Protein AF-0000000082405294 (afdb_homodimer)

Foldseek 3Di:
DACLVAEEEQEPCLDFLNLLLQLVLQVNRYAYEYEEQDPVSSVVSQVVSVVVVGHYDYDHDAQQDLVSLLSRQVVRCVRPNAHAEYEQDDADADFAAPVPQDPCRLCVRLRRQARRLVSNVVSNLVRLLVVLPEHEYEHEAAVCLVFNDGRGPNNVVRRVNLLVVQLVCCVVCVVSLYAGEYEHEAEDDPVNCPPPLCVVQVVVCVVVVHRDPLCQPQVQYYGSNQRNVVSNCSSDPVVSPPHSWYWYHHRPDIDTDDDDDDDLDDDDPPDDDPVNCVVCCVPGPVVVDDHGDDDGDVVSVVD/DACLVAEEEQEPCLDFLNLLLQLVLQVNRYAYEYEEQDPVSSVVSQVVSVVVVGHYDYDHDAQQDLVSLLSRQVVRCVRPNAHAEYEQDDADADFAAPVPQDPCRLCVGLRRQQNRLVSNVVSNLVRLLVVLPEHEYEHEAAVCLVFNDGRGPNNVVRRVNLLVVQLVCCVVCVVSLYAGEYEHEAEDDPVNCPPPLCVVQVVVCVVVVHRDPLCQPQVQYYGSNQRNVVSSCRSDPVVSPPHSWYWYHHRPDIDTDDDDDDDLDDDDPPDDDPVNCVVCCVPGPVVPDDHGDDDGDPVSVVD

Secondary structure (DSSP, 8-state):
---TT-EEEETT-SSHHHHHHHHHHHHTT-EEEEEES-HHHHHHHHHHHHHTT-EEEEEE--SSSHHHHHHHHHHHHHHHS---EEEE-------B-GGG--HHHHHHHIIIIIIHHHHHHHHHHHHHHHHTS-EEEEEE--HHHHH--TTBHHHHHHHHHHHHHHHHHHHHHGGGTEEEEEEEE-B--HHHHT-TTTHHHHHHHHHHSS--HIIIIII--B-HHHHHHHHHHHHSGGGTT--S-EEEEETTEEEEEPPP-EEEEEE-TT---HHHHHHHIIIIIGGG----S----HHHH--/---TT-EEEETT-SSHHHHHHHHHHHHTT-EEEEEES-HHHHHHHHHHHHHTT-EEEEEE--SSSHHHHHHHHHHHHHHHS---EEEE-------B-GGG--HHHHHHHIIIIIIHHHHHHHHHHHHHHHHTS-EEEEEE--HHHHH--TTBHHHHHHHHHHHHHHHHHHHHHGGGTEEEEEEEE-B--HHHHT-TTTHHHHHHHHHHSS--HIIIIII--B-HHHHHHHHHHHHSGGGTT--S-EEEEETTEEEEEPPP-EEEEEE-TT---HHHHHHHHHHHTGGG----S----HHHH--

Structure (mmCIF, N/CA/C/O backbone):
data_AF-0000000082405294-model_v1
#
loop_
_entity.id
_entity.type
_entity.pdbx_description
1 polymer '4-hydroxyphenyl-beta-hydroxyacyl-CoA dehydrogenase'
#
loop_
_atom_site.group_PDB
_atom_site.id
_atom_site.type_symbol
_atom_site.label_atom_id
_atom_site.label_alt_id
_atom_site.label_comp_id
_atom_site.label_asym_id
_atom_site.label_entity_id
_atom_site.label_seq_id
_atom_site.pdbx_PDB_ins_code
_atom_site.Cartn_x
_atom_site.Cartn_y
_atom_site.Cartn_z
_atom_site.occupancy
_atom_site.B_iso_or_equiv
_atom_site.auth_seq_id
_atom_site.auth_comp_id
_atom_site.auth_asym_id
_atom_site.auth_atom_id
_atom_site.pdbx_PDB_model_num
ATOM 1 N N . MET A 1 1 ? 5.008 24.922 21 1 90.94 1 MET A N 1
ATOM 2 C CA . MET A 1 1 ? 5.688 24.688 19.734 1 90.94 1 MET A CA 1
ATOM 3 C C . MET A 1 1 ? 5.688 25.953 18.875 1 90.94 1 MET A C 1
ATOM 5 O O . MET A 1 1 ? 4.691 26.688 18.844 1 90.94 1 MET A O 1
ATOM 9 N N . ASP A 1 2 ? 6.82 26.312 18.391 1 95.44 2 ASP A N 1
ATOM 10 C CA . ASP A 1 2 ? 6.93 27.516 17.578 1 95.44 2 ASP A CA 1
ATOM 11 C C . ASP A 1 2 ? 7.27 27.156 16.125 1 95.44 2 ASP A C 1
ATOM 13 O O . ASP A 1 2 ? 8.344 26.625 15.844 1 95.44 2 ASP A O 1
ATOM 17 N N . LEU A 1 3 ? 6.328 27.516 15.172 1 98.38 3 LEU A N 1
ATOM 18 C CA . LEU A 1 3 ? 6.5 27.234 13.75 1 98.38 3 LEU A CA 1
ATOM 19 C C . LEU A 1 3 ? 6.543 28.531 12.938 1 98.38 3 LEU A C 1
ATOM 21 O O . LEU A 1 3 ? 6.199 28.531 11.758 1 98.38 3 LEU A O 1
ATOM 25 N N . SER A 1 4 ? 6.926 29.641 13.57 1 97.88 4 SER A N 1
ATOM 26 C CA . SER A 1 4 ? 6.891 30.938 12.914 1 97.88 4 SER A CA 1
ATOM 27 C C . SER A 1 4 ? 7.855 31 11.734 1 97.88 4 SER A C 1
ATOM 29 O O . SER A 1 4 ? 7.73 31.859 10.867 1 97.88 4 SER A O 1
ATOM 31 N N . ASN A 1 5 ? 8.805 30.062 11.695 1 95.88 5 ASN A N 1
ATOM 32 C CA . ASN A 1 5 ? 9.797 30.031 10.633 1 95.88 5 ASN A CA 1
ATOM 33 C C . ASN A 1 5 ? 9.398 29.062 9.523 1 95.88 5 ASN A C 1
ATOM 35 O O . ASN A 1 5 ? 10.203 28.781 8.625 1 95.88 5 ASN A O 1
ATOM 39 N N . LYS A 1 6 ? 8.227 28.547 9.594 1 98.69 6 LYS A N 1
ATOM 40 C CA . LYS A 1 6 ? 7.84 27.484 8.672 1 98.69 6 LYS A CA 1
ATOM 41 C C . LYS A 1 6 ? 6.762 27.969 7.699 1 98.69 6 LYS A C 1
ATOM 43 O O . LYS A 1 6 ? 5.883 28.75 8.07 1 98.69 6 LYS A O 1
ATOM 48 N N . VAL A 1 7 ? 6.855 27.516 6.477 1 98.94 7 VAL A N 1
ATOM 49 C CA . VAL A 1 7 ? 5.824 27.641 5.453 1 98.94 7 VAL A CA 1
ATOM 50 C C . VAL A 1 7 ? 5.34 26.25 5.035 1 98.94 7 VAL A C 1
ATOM 52 O O . VAL A 1 7 ? 6.145 25.391 4.672 1 98.94 7 VAL A O 1
ATOM 55 N N . ALA A 1 8 ? 4.008 26.062 5.094 1 99 8 ALA A N 1
ATOM 56 C CA . ALA A 1 8 ? 3.447 24.734 4.836 1 99 8 ALA A CA 1
ATOM 57 C C . ALA A 1 8 ? 2.416 24.781 3.713 1 99 8 ALA A C 1
ATOM 59 O O . ALA A 1 8 ? 1.671 25.766 3.588 1 99 8 ALA A O 1
ATOM 60 N N . VAL A 1 9 ? 2.406 23.797 2.885 1 99 9 VAL A N 1
ATOM 61 C CA . VAL A 1 9 ? 1.285 23.484 2.004 1 99 9 VAL A CA 1
ATOM 62 C C . VAL A 1 9 ? 0.449 22.359 2.604 1 99 9 VAL A C 1
ATOM 64 O O . VAL A 1 9 ? 0.992 21.344 3.053 1 99 9 VAL A O 1
ATOM 67 N N . VAL A 1 10 ? -0.828 22.516 2.689 1 99 10 VAL A N 1
ATOM 68 C CA . VAL A 1 10 ? -1.757 21.453 3.057 1 99 10 VAL A CA 1
ATOM 69 C C . VAL A 1 10 ? -2.779 21.25 1.94 1 99 10 VAL A C 1
ATOM 71 O O . VAL A 1 10 ? -3.645 22.094 1.724 1 99 10 VAL A O 1
ATOM 74 N N . THR A 1 11 ? -2.697 20.125 1.268 1 98.94 11 THR A N 1
ATOM 75 C CA . THR A 1 11 ? -3.65 19.891 0.19 1 98.94 11 THR A CA 1
ATOM 76 C C . THR A 1 11 ? -5.004 19.469 0.75 1 98.94 11 THR A C 1
ATOM 78 O O . THR A 1 11 ? -5.078 18.812 1.791 1 98.94 11 THR A O 1
ATOM 81 N N . GLY A 1 12 ? -6.047 19.797 -0.012 1 98.56 12 GLY A N 1
ATOM 82 C CA . GLY A 1 12 ? -7.387 19.484 0.46 1 98.56 12 GLY A CA 1
ATOM 83 C C . GLY A 1 12 ? -7.699 20.094 1.815 1 98.56 12 GLY A C 1
ATOM 84 O O . GLY A 1 12 ? -8.273 19.422 2.68 1 98.56 12 GLY A O 1
ATOM 85 N N . SER A 1 13 ? -7.359 21.344 2.035 1 98.75 13 SER A N 1
ATOM 86 C CA . SER A 1 13 ? -7.426 21.938 3.369 1 98.75 13 SER A CA 1
ATOM 87 C C . SER A 1 13 ? -8.516 23 3.449 1 98.75 13 SER A C 1
ATOM 89 O O . SER A 1 13 ? -8.484 23.859 4.332 1 98.75 13 SER A O 1
ATOM 91 N N . GLY A 1 14 ? -9.43 22.984 2.512 1 98.31 14 GLY A N 1
ATOM 92 C CA . GLY A 1 14 ? -10.555 23.906 2.564 1 98.31 14 GLY A CA 1
ATOM 93 C C . GLY A 1 14 ? -11.57 23.562 3.637 1 98.31 14 GLY A C 1
ATOM 94 O O . GLY A 1 14 ? -12.344 24.422 4.066 1 98.31 14 GLY A O 1
ATOM 95 N N . GLN A 1 15 ? -11.625 22.344 4.059 1 95.81 15 GLN A N 1
ATOM 96 C CA . GLN A 1 15 ? -12.57 21.859 5.066 1 95.81 15 GLN A CA 1
ATOM 97 C C . GLN A 1 15 ? -12.055 20.594 5.742 1 95.81 15 GLN A C 1
ATOM 99 O O . GLN A 1 15 ? -11 20.062 5.375 1 95.81 15 GLN A O 1
ATOM 104 N N . GLY A 1 16 ? -12.719 20.172 6.793 1 94.38 16 GLY A N 1
ATOM 105 C CA . GLY A 1 16 ? -12.484 18.875 7.414 1 94.38 16 GLY A CA 1
ATOM 106 C C . GLY A 1 16 ? -11.117 18.766 8.062 1 94.38 16 GLY A C 1
ATOM 107 O O . GLY A 1 16 ? -10.656 19.703 8.719 1 94.38 16 GLY A O 1
ATOM 108 N N . LEU A 1 17 ? -10.531 17.594 7.957 1 96.25 17 LEU A N 1
ATOM 109 C CA . LEU A 1 17 ? -9.227 17.297 8.555 1 96.25 17 LEU A CA 1
ATOM 110 C C . LEU A 1 17 ? -8.164 18.266 8.055 1 96.25 17 LEU A C 1
ATOM 112 O O . LEU A 1 17 ? -7.395 18.812 8.844 1 96.25 17 LEU A O 1
ATOM 116 N N . GLY A 1 18 ? -8.188 18.516 6.734 1 98.06 18 GLY A N 1
ATOM 117 C CA . GLY A 1 18 ? -7.203 19.406 6.16 1 98.06 18 GLY A CA 1
ATOM 118 C C . GLY A 1 18 ? -7.258 20.812 6.746 1 98.06 18 GLY A C 1
ATOM 119 O O . GLY A 1 18 ? -6.219 21.422 7.02 1 98.06 18 GLY A O 1
ATOM 120 N N . LEU A 1 19 ? -8.453 21.281 6.895 1 98.38 19 LEU A N 1
ATOM 121 C CA . LEU A 1 19 ? -8.602 22.609 7.484 1 98.38 19 LEU A CA 1
ATOM 122 C C . LEU A 1 19 ? -8.109 22.625 8.93 1 98.38 19 LEU A C 1
ATOM 124 O O . LEU A 1 19 ? -7.457 23.578 9.359 1 98.38 19 LEU A O 1
ATOM 128 N N . ALA A 1 20 ? -8.43 21.578 9.688 1 97.62 20 ALA A N 1
ATOM 129 C CA . ALA A 1 20 ? -7.965 21.484 11.07 1 97.62 20 ALA A CA 1
ATOM 130 C C . ALA A 1 20 ? -6.438 21.5 11.133 1 97.62 20 ALA A C 1
ATOM 132 O O . ALA A 1 20 ? -5.852 22.156 12 1 97.62 20 ALA A O 1
ATOM 133 N N . TYR A 1 21 ? -5.77 20.75 10.203 1 98.62 21 TYR A N 1
ATOM 134 C CA . TYR A 1 21 ? -4.312 20.75 10.133 1 98.62 21 TYR A CA 1
ATOM 135 C C . TYR A 1 21 ? -3.783 22.156 9.867 1 98.62 21 TYR A C 1
ATOM 137 O O . TYR A 1 21 ? -2.881 22.625 10.562 1 98.62 21 TYR A O 1
ATOM 145 N N . ALA A 1 22 ? -4.387 22.781 8.852 1 98.94 22 ALA A N 1
ATOM 146 C CA . ALA A 1 22 ? -3.943 24.109 8.445 1 98.94 22 ALA A CA 1
ATOM 147 C C . ALA A 1 22 ? -4.102 25.125 9.578 1 98.94 22 ALA A C 1
ATOM 149 O O . ALA A 1 22 ? -3.195 25.922 9.844 1 98.94 22 ALA A O 1
ATOM 150 N N . LYS A 1 23 ? -5.227 25.078 10.25 1 98.88 23 LYS A N 1
ATOM 151 C CA . LYS A 1 23 ? -5.492 26 11.352 1 98.88 23 LYS A CA 1
ATOM 152 C C . LYS A 1 23 ? -4.504 25.781 12.492 1 98.88 23 LYS A C 1
ATOM 154 O O . LYS A 1 23 ? -4.031 26.75 13.102 1 98.88 23 LYS A O 1
ATOM 159 N N . ASP A 1 24 ? -4.219 24.531 12.828 1 98.75 24 ASP A N 1
ATOM 160 C CA . ASP A 1 24 ? -3.297 24.25 13.922 1 98.75 24 ASP A CA 1
ATOM 161 C C . ASP A 1 24 ? -1.882 24.719 13.586 1 98.75 24 ASP A C 1
ATOM 163 O O . ASP A 1 24 ? -1.196 25.297 14.43 1 98.75 24 ASP A O 1
ATOM 167 N N . LEU A 1 25 ? -1.43 24.469 12.352 1 98.88 25 LEU A N 1
ATOM 168 C CA . LEU A 1 25 ? -0.141 24.969 11.883 1 98.88 25 LEU A CA 1
ATOM 169 C C . LEU A 1 25 ? -0.067 26.484 12.008 1 98.88 25 LEU A C 1
ATOM 171 O O . LEU A 1 25 ? 0.908 27.031 12.539 1 98.88 25 LEU A O 1
ATOM 175 N N . ALA A 1 26 ? -1.097 27.156 11.547 1 98.88 26 ALA A N 1
ATOM 176 C CA . ALA A 1 26 ? -1.14 28.609 11.578 1 98.88 26 ALA A CA 1
ATOM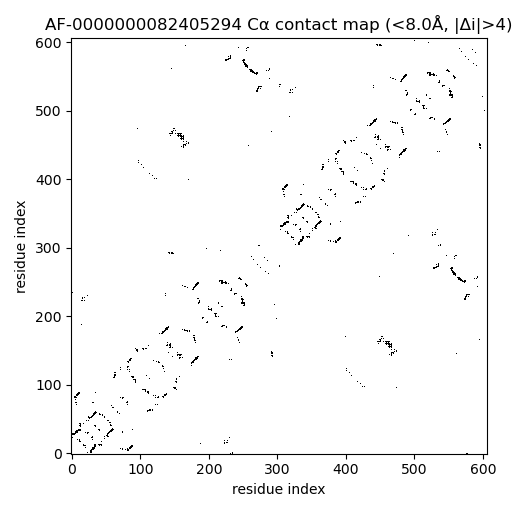 177 C C . ALA A 1 26 ? -1.15 29.125 13.016 1 98.88 26 ALA A C 1
ATOM 179 O O . ALA A 1 26 ? -0.517 30.141 13.32 1 98.88 26 ALA A O 1
ATOM 180 N N . ARG A 1 27 ? -1.872 28.453 13.867 1 98.31 27 ARG A N 1
ATOM 181 C CA . ARG A 1 27 ? -1.943 28.828 15.273 1 98.31 27 ARG A CA 1
ATOM 182 C C . ARG A 1 27 ? -0.564 28.797 15.922 1 98.31 27 ARG A C 1
ATOM 184 O O . ARG A 1 27 ? -0.286 29.562 16.844 1 98.31 27 ARG A O 1
ATOM 191 N N . HIS A 1 28 ? 0.28 27.953 15.43 1 98.44 28 HIS A N 1
ATOM 192 C CA . HIS A 1 28 ? 1.631 27.828 15.961 1 98.44 28 HIS A CA 1
ATOM 193 C C . HIS A 1 28 ? 2.609 28.719 15.211 1 98.44 28 HIS A C 1
ATOM 195 O O . HIS A 1 28 ? 3.822 28.625 15.414 1 98.44 28 HIS A O 1
ATOM 201 N N . GLY A 1 29 ? 2.1 29.5 14.234 1 98.69 29 GLY A N 1
ATOM 202 C CA . GLY A 1 29 ? 2.906 30.547 13.648 1 98.69 29 GLY A CA 1
ATOM 203 C C . GLY A 1 29 ? 3.27 30.281 12.203 1 98.69 29 GLY A C 1
ATOM 204 O O . GLY A 1 29 ? 3.816 31.156 11.523 1 98.69 29 GLY A O 1
ATOM 205 N N . ALA A 1 30 ? 3.006 29.141 11.656 1 98.94 30 ALA A N 1
ATOM 206 C CA . ALA A 1 30 ? 3.367 28.812 10.281 1 98.94 30 ALA A CA 1
ATOM 207 C C . ALA A 1 30 ? 2.518 29.609 9.289 1 98.94 30 ALA A C 1
ATOM 209 O O . ALA A 1 30 ? 1.356 29.922 9.57 1 98.94 30 ALA A O 1
ATOM 210 N N . ALA A 1 31 ? 3.104 29.938 8.164 1 98.94 31 ALA A N 1
ATOM 211 C CA . ALA A 1 31 ? 2.314 30.359 7.008 1 98.94 31 ALA A CA 1
ATOM 212 C C . ALA A 1 31 ? 1.812 29.156 6.219 1 98.94 31 ALA A C 1
ATOM 214 O O . ALA A 1 31 ? 2.531 28.172 6.059 1 98.94 31 ALA A O 1
ATOM 215 N N . VAL A 1 32 ? 0.564 29.281 5.742 1 98.94 32 VAL A N 1
ATOM 216 C CA . VAL A 1 32 ? -0.02 28.062 5.184 1 98.94 32 VAL A CA 1
ATOM 217 C C . VAL A 1 32 ? -0.614 28.359 3.809 1 98.94 32 VAL A C 1
ATOM 219 O O . VAL A 1 32 ? -1.272 29.391 3.619 1 98.94 32 VAL A O 1
ATOM 222 N N . VAL A 1 33 ? -0.339 27.516 2.822 1 99 33 VAL A N 1
ATOM 223 C CA . VAL A 1 33 ? -1.048 27.484 1.547 1 99 33 VAL A CA 1
ATOM 224 C C . VAL A 1 33 ? -2.225 26.516 1.63 1 99 33 VAL A C 1
ATOM 226 O O . VAL A 1 33 ? -2.035 25.312 1.826 1 99 33 VAL A O 1
ATOM 229 N N . ILE A 1 34 ? -3.432 27.078 1.463 1 98.94 34 ILE A N 1
ATOM 230 C CA . ILE A 1 34 ? -4.676 26.312 1.431 1 98.94 34 ILE A CA 1
ATOM 231 C C . ILE A 1 34 ? -4.949 25.844 0.006 1 98.94 34 ILE A C 1
ATOM 233 O O . ILE A 1 34 ? -4.875 26.625 -0.943 1 98.94 34 ILE A O 1
ATOM 237 N N . ASN A 1 35 ? -5.273 24.578 -0.115 1 98.94 35 ASN A N 1
ATOM 238 C CA . ASN A 1 35 ? -5.621 24.016 -1.413 1 98.94 35 ASN A CA 1
ATOM 239 C C . ASN A 1 35 ? -7.008 23.375 -1.394 1 98.94 35 ASN A C 1
ATOM 241 O O . ASN A 1 35 ? -7.367 22.688 -0.438 1 98.94 35 ASN A O 1
ATOM 245 N N . ASP A 1 36 ? -7.793 23.625 -2.344 1 98.62 36 ASP A N 1
ATOM 246 C CA . ASP A 1 36 ? -9.07 22.969 -2.621 1 98.62 36 ASP A CA 1
ATOM 247 C C . ASP A 1 36 ? -9.438 23.094 -4.098 1 98.62 36 ASP A C 1
ATOM 249 O O . ASP A 1 36 ? -8.836 23.875 -4.832 1 98.62 36 ASP A O 1
ATOM 253 N N . VAL A 1 37 ? -10.375 22.297 -4.52 1 98.44 37 VAL A N 1
ATOM 254 C CA . VAL A 1 37 ? -10.836 22.391 -5.898 1 98.44 37 VAL A CA 1
ATOM 255 C C . VAL A 1 37 ? -11.875 23.5 -6.02 1 98.44 37 VAL A C 1
ATOM 257 O O . VAL A 1 37 ? -12.109 24.031 -7.113 1 98.44 37 VAL A O 1
ATOM 260 N N . ASN A 1 38 ? -12.445 23.891 -4.898 1 98.5 38 ASN A N 1
ATOM 261 C CA . ASN A 1 38 ? -13.5 24.891 -4.875 1 98.5 38 ASN A CA 1
ATOM 262 C C . ASN A 1 38 ? -12.992 26.234 -4.352 1 98.5 38 ASN A C 1
ATOM 264 O O . ASN A 1 38 ? -12.531 26.312 -3.213 1 98.5 38 ASN A O 1
ATOM 268 N N . GLN A 1 39 ? -13.117 27.25 -5.102 1 98.69 39 GLN A N 1
ATOM 269 C CA . GLN A 1 39 ? -12.602 28.578 -4.77 1 98.69 39 GLN A CA 1
ATOM 270 C C . GLN A 1 39 ? -13.234 29.109 -3.486 1 98.69 39 GLN A C 1
ATOM 272 O O . GLN A 1 39 ? -12.531 29.594 -2.592 1 98.69 39 GLN A O 1
ATOM 277 N N . ALA A 1 40 ? -14.523 29.016 -3.408 1 98.75 40 ALA A N 1
ATOM 278 C CA . ALA A 1 40 ? -15.234 29.562 -2.254 1 98.75 40 ALA A CA 1
ATOM 279 C C . ALA A 1 40 ? -14.797 28.875 -0.965 1 98.75 40 ALA A C 1
ATOM 281 O O . ALA A 1 40 ? -14.641 29.516 0.073 1 98.75 40 ALA A O 1
ATOM 282 N N . THR A 1 41 ? -14.656 27.547 -1.044 1 98.69 41 THR A N 1
ATOM 283 C CA . THR A 1 41 ? -14.219 26.75 0.102 1 98.69 41 THR A CA 1
ATOM 284 C C . THR A 1 41 ? -12.812 27.156 0.533 1 98.69 41 THR A C 1
ATOM 286 O O . THR A 1 41 ? -12.547 27.328 1.725 1 98.69 41 THR A O 1
ATOM 289 N N . ALA A 1 42 ? -11.93 27.359 -0.413 1 98.88 42 ALA A N 1
ATOM 290 C CA . ALA A 1 42 ? -10.562 27.766 -0.116 1 98.88 42 ALA A CA 1
ATOM 291 C C . ALA A 1 42 ? -10.523 29.156 0.492 1 98.88 42 ALA A C 1
ATOM 293 O O . ALA A 1 42 ? -9.805 29.406 1.464 1 98.88 42 ALA A O 1
ATOM 294 N N . ASP A 1 43 ? -11.32 30.047 -0.055 1 98.81 43 ASP A N 1
ATOM 295 C CA . ASP A 1 43 ? -11.359 31.422 0.429 1 98.81 43 ASP A CA 1
ATOM 296 C C . ASP A 1 43 ? -11.883 31.484 1.865 1 98.81 43 ASP A C 1
ATOM 298 O O . ASP A 1 43 ? -11.383 32.281 2.678 1 98.81 43 ASP A O 1
ATOM 302 N N . ALA A 1 44 ? -12.898 30.719 2.104 1 98.88 44 ALA A N 1
ATOM 303 C CA . ALA A 1 44 ? -13.461 30.688 3.451 1 98.88 44 ALA A CA 1
ATOM 304 C C . ALA A 1 44 ? -12.43 30.203 4.465 1 98.88 44 ALA A C 1
ATOM 306 O O . ALA A 1 44 ? -12.352 30.719 5.582 1 98.88 44 ALA A O 1
ATOM 307 N N . ALA A 1 45 ? -11.672 29.203 4.086 1 98.88 45 ALA A N 1
ATOM 308 C CA . ALA A 1 45 ? -10.625 28.688 4.961 1 98.88 45 ALA A CA 1
ATOM 309 C C . ALA A 1 45 ? -9.555 29.75 5.223 1 98.88 45 ALA A C 1
ATOM 311 O O . ALA A 1 45 ? -9.141 29.938 6.367 1 98.88 45 ALA A O 1
ATOM 312 N N . VAL A 1 46 ? -9.078 30.422 4.191 1 98.94 46 VAL A N 1
ATOM 313 C CA . VAL A 1 46 ? -8.094 31.5 4.336 1 98.94 46 VAL A CA 1
ATOM 314 C C . VAL A 1 46 ? -8.633 32.594 5.262 1 98.94 46 VAL A C 1
ATOM 316 O O . VAL A 1 46 ? -7.926 33.062 6.152 1 98.94 46 VAL A O 1
ATOM 319 N N . ALA A 1 47 ? -9.875 32.938 5.051 1 98.88 47 ALA A N 1
ATOM 320 C CA . ALA A 1 47 ? -10.5 33.969 5.863 1 98.88 47 ALA A CA 1
ATOM 321 C C . ALA A 1 47 ? -10.531 33.594 7.336 1 98.88 47 ALA A C 1
ATOM 323 O O . ALA A 1 47 ? -10.289 34.406 8.219 1 98.88 47 ALA A O 1
ATOM 324 N N . GLU A 1 48 ? -10.867 32.344 7.559 1 98.75 48 GLU A N 1
ATOM 325 C CA . GLU A 1 48 ? -10.906 31.844 8.93 1 98.75 48 GLU A CA 1
ATOM 326 C C . GLU A 1 48 ? -9.531 31.938 9.594 1 98.75 48 GLU A C 1
ATOM 328 O O . GLU A 1 48 ? -9.414 32.375 10.742 1 98.75 48 GLU A O 1
ATOM 333 N N . ILE A 1 49 ? -8.508 31.547 8.906 1 98.88 49 ILE A N 1
ATOM 334 C CA . ILE A 1 49 ? -7.152 31.547 9.438 1 98.88 49 ILE A CA 1
ATOM 335 C C . ILE A 1 49 ? -6.684 33 9.641 1 98.88 49 ILE A C 1
ATOM 337 O O . ILE A 1 49 ? -6.105 33.312 10.68 1 98.88 49 ILE A O 1
ATOM 341 N N . THR A 1 50 ? -6.965 33.875 8.711 1 98.75 50 THR A N 1
ATOM 342 C CA . THR A 1 50 ? -6.512 35.281 8.797 1 98.75 50 THR A CA 1
ATOM 343 C C . THR A 1 50 ? -7.277 36.031 9.883 1 98.75 50 THR A C 1
ATOM 345 O O . THR A 1 50 ? -6.727 36.906 10.539 1 98.75 50 THR A O 1
ATOM 348 N N . ALA A 1 51 ? -8.508 35.688 10.062 1 98.62 51 ALA A N 1
ATOM 349 C CA . ALA A 1 51 ? -9.297 36.281 11.133 1 98.62 51 ALA A CA 1
ATOM 350 C C . ALA A 1 51 ? -8.703 35.938 12.5 1 98.62 51 ALA A C 1
ATOM 352 O O . ALA A 1 51 ? -8.828 36.75 13.445 1 98.62 51 ALA A O 1
ATOM 353 N N . ALA A 1 52 ? -8.078 34.812 12.57 1 98.38 52 ALA A N 1
ATOM 354 C CA . ALA A 1 52 ? -7.41 34.406 13.805 1 98.38 52 ALA A CA 1
ATOM 355 C C . ALA A 1 52 ? -5.965 34.875 13.836 1 98.38 52 ALA A C 1
ATOM 357 O O . ALA A 1 52 ? -5.156 34.406 14.625 1 98.38 52 ALA A O 1
ATOM 358 N N . ARG A 1 53 ? -5.574 35.75 12.883 1 98.12 53 ARG A N 1
ATOM 359 C CA . ARG A 1 53 ? -4.289 36.438 12.797 1 98.12 53 ARG A CA 1
ATOM 360 C C . ARG A 1 53 ? -3.217 35.5 12.219 1 98.12 53 ARG A C 1
ATOM 362 O O . ARG A 1 53 ? -2.021 35.75 12.414 1 98.12 53 ARG A O 1
ATOM 369 N N . GLY A 1 54 ? -3.615 34.438 11.625 1 98.69 54 GLY A N 1
ATOM 370 C CA . GLY A 1 54 ? -2.686 33.562 10.898 1 98.69 54 GLY A CA 1
ATOM 371 C C . GLY A 1 54 ? -2.371 34.094 9.508 1 98.69 54 GLY A C 1
ATOM 372 O O . GLY A 1 54 ? -2.961 35.062 9.047 1 98.69 54 GLY A O 1
ATOM 373 N N . ARG A 1 55 ? -1.428 33.5 8.867 1 98.81 55 ARG A N 1
ATOM 374 C CA . ARG A 1 55 ? -1.036 33.812 7.496 1 98.81 55 ARG A CA 1
ATOM 375 C C . ARG A 1 55 ? -1.396 32.656 6.562 1 98.81 55 ARG A C 1
ATOM 377 O O . ARG A 1 55 ? -0.974 31.531 6.777 1 98.81 55 ARG A O 1
ATOM 384 N N . ALA A 1 56 ? -2.186 32.938 5.578 1 98.94 56 ALA A N 1
ATOM 385 C CA . ALA A 1 56 ? -2.609 31.891 4.648 1 98.94 56 ALA A CA 1
ATOM 386 C C . ALA A 1 56 ? -2.93 32.469 3.275 1 98.94 56 ALA A C 1
ATOM 388 O O . ALA A 1 56 ? -3.383 33.625 3.172 1 98.94 56 ALA A O 1
ATOM 389 N N . VAL A 1 57 ? -2.678 31.75 2.234 1 98.94 57 VAL A N 1
ATOM 390 C CA . VAL A 1 57 ? -3.117 32.062 0.876 1 98.94 57 VAL A CA 1
ATOM 391 C C . VAL A 1 57 ? -3.768 30.828 0.257 1 98.94 57 VAL A C 1
ATOM 393 O O . VAL A 1 57 ? -3.57 29.703 0.736 1 98.94 57 VAL A O 1
ATOM 396 N N . ALA A 1 58 ? -4.555 31.047 -0.781 1 98.94 58 ALA A N 1
ATOM 397 C CA . ALA A 1 58 ? -5.254 29.938 -1.431 1 98.94 58 ALA A CA 1
ATOM 398 C C . ALA A 1 58 ? -4.633 29.625 -2.785 1 98.94 58 ALA A C 1
ATOM 400 O O . ALA A 1 58 ? -4.234 30.516 -3.525 1 98.94 58 ALA A O 1
ATOM 401 N N . VAL A 1 59 ? -4.445 28.375 -3.076 1 98.94 59 VAL A N 1
ATOM 402 C CA . VAL A 1 59 ? -4.188 27.844 -4.41 1 98.94 59 VAL A CA 1
ATOM 403 C C . VAL A 1 59 ? -5.277 26.844 -4.789 1 98.94 59 VAL A C 1
ATOM 405 O O . VAL A 1 59 ? -5.379 25.766 -4.184 1 98.94 59 VAL A O 1
ATOM 408 N N . VAL A 1 60 ? -6.094 27.203 -5.766 1 98.88 60 VAL A N 1
ATOM 409 C CA . VAL A 1 60 ? -7.254 26.391 -6.145 1 98.88 60 VAL A CA 1
ATOM 410 C C . VAL A 1 60 ? -6.914 25.531 -7.359 1 98.88 60 VAL A C 1
ATOM 412 O O . VAL A 1 60 ? -6.695 26.062 -8.453 1 98.88 60 VAL A O 1
ATOM 415 N N . ALA A 1 61 ? -6.863 24.25 -7.199 1 98.81 61 ALA A N 1
ATOM 416 C CA . ALA A 1 61 ? -6.543 23.297 -8.25 1 98.81 61 ALA A CA 1
ATOM 417 C C . ALA A 1 61 ? -6.781 21.859 -7.781 1 98.81 61 ALA A C 1
ATOM 419 O O . ALA A 1 61 ? -6.66 21.562 -6.59 1 98.81 61 ALA A O 1
ATOM 420 N N . PRO A 1 62 ? -7.176 20.984 -8.648 1 98.81 62 PRO A N 1
ATOM 421 C CA . PRO A 1 62 ? -7.336 19.578 -8.266 1 98.81 62 PRO A CA 1
ATOM 422 C C . PRO A 1 62 ? -6 18.859 -8.109 1 98.81 62 PRO A C 1
ATOM 424 O O . PRO A 1 62 ? -5.148 18.938 -9 1 98.81 62 PRO A O 1
ATOM 427 N N . VAL A 1 63 ? -5.816 18.203 -7.012 1 98.81 63 VAL A N 1
ATOM 428 C CA . VAL A 1 63 ? -4.605 17.422 -6.773 1 98.81 63 VAL A CA 1
ATOM 429 C C . VAL A 1 63 ? -4.598 16.188 -7.68 1 98.81 63 VAL A C 1
ATOM 431 O O . VAL A 1 63 ? -5.641 15.578 -7.914 1 98.81 63 VAL A O 1
ATOM 434 N N . GLY A 1 64 ? -3.568 15.727 -8.148 1 98.44 64 GLY A N 1
ATOM 435 C CA . GLY A 1 64 ? -3.379 14.633 -9.094 1 98.44 64 GLY A CA 1
ATOM 436 C C . GLY A 1 64 ? -2.268 14.883 -10.086 1 98.44 64 GLY A C 1
ATOM 437 O O . GLY A 1 64 ? -1.239 14.203 -10.07 1 98.44 64 GLY A O 1
ATOM 438 N N . PRO A 1 65 ? -2.438 15.93 -10.906 1 98.56 65 PRO A N 1
ATOM 439 C CA . PRO A 1 65 ? -1.429 16.219 -11.93 1 98.56 65 PRO A CA 1
ATOM 440 C C . PRO A 1 65 ? -0.229 16.984 -11.367 1 98.56 65 PRO A C 1
ATOM 442 O O . PRO A 1 65 ? -0.375 17.766 -10.422 1 98.56 65 PRO A O 1
ATOM 445 N N . THR A 1 66 ? 0.896 16.828 -11.977 1 98.75 66 THR A N 1
ATOM 446 C CA . THR A 1 66 ? 2.127 17.531 -11.617 1 98.75 66 THR A CA 1
ATOM 447 C C . THR A 1 66 ? 1.925 19.047 -11.656 1 98.75 66 THR A C 1
ATOM 449 O O . THR A 1 66 ? 2.494 19.781 -10.844 1 98.75 66 THR A O 1
ATOM 452 N N . GLU A 1 67 ? 1.092 19.531 -12.484 1 98.81 67 GLU A N 1
ATOM 453 C CA . GLU A 1 67 ? 0.83 20.969 -12.609 1 98.81 67 GLU A CA 1
ATOM 454 C C . GLU A 1 67 ? 0.296 21.531 -11.297 1 98.81 67 GLU A C 1
ATOM 456 O O . GLU A 1 67 ? 0.667 22.641 -10.906 1 98.81 67 GLU A O 1
ATOM 461 N N . THR A 1 68 ? -0.614 20.859 -10.695 1 98.94 68 THR A N 1
ATOM 462 C CA . THR A 1 68 ? -1.139 21.312 -9.414 1 98.94 68 THR A CA 1
ATOM 463 C C . THR A 1 68 ? -0.028 21.391 -8.367 1 98.94 68 THR A C 1
ATOM 465 O O . THR A 1 68 ? 0.057 22.359 -7.605 1 98.94 68 THR A O 1
ATOM 468 N N . ALA A 1 69 ? 0.829 20.359 -8.297 1 98.94 69 ALA A N 1
ATOM 469 C CA . ALA A 1 69 ? 1.948 20.344 -7.363 1 98.94 69 ALA A CA 1
ATOM 470 C C . ALA A 1 69 ? 2.857 21.547 -7.566 1 98.94 69 ALA A C 1
ATOM 472 O O . ALA A 1 69 ? 3.27 22.188 -6.602 1 98.94 69 ALA A O 1
ATOM 473 N N . GLN A 1 70 ? 3.127 21.812 -8.797 1 98.94 70 GLN A N 1
ATOM 474 C CA . GLN A 1 70 ? 3.971 22.953 -9.141 1 98.94 70 GLN A CA 1
ATOM 475 C C . GLN A 1 70 ? 3.324 24.266 -8.703 1 98.94 70 GLN A C 1
ATOM 477 O O . GLN A 1 70 ? 3.998 25.156 -8.172 1 98.94 70 GLN A O 1
ATOM 482 N N . LYS A 1 71 ? 2.029 24.422 -8.898 1 98.94 71 LYS A N 1
ATOM 483 C CA . LYS A 1 71 ? 1.295 25.609 -8.492 1 98.94 71 LYS A CA 1
ATOM 484 C C . LYS A 1 71 ? 1.334 25.797 -6.977 1 98.94 71 LYS A C 1
ATOM 486 O O . LYS A 1 71 ? 1.446 26.906 -6.48 1 98.94 71 LYS A O 1
ATOM 491 N N . LEU A 1 72 ? 1.221 24.719 -6.281 1 99 72 LEU A N 1
ATOM 492 C CA . LEU A 1 72 ? 1.217 24.766 -4.824 1 99 72 LEU A CA 1
ATOM 493 C C . LEU A 1 72 ? 2.561 25.25 -4.289 1 99 72 LEU A C 1
ATOM 495 O O . LEU A 1 72 ? 2.613 26.141 -3.443 1 99 72 LEU A O 1
ATOM 499 N N . VAL A 1 73 ? 3.652 24.656 -4.773 1 98.94 73 VAL A N 1
ATOM 500 C CA . VAL A 1 73 ? 4.984 25.047 -4.328 1 98.94 73 VAL A CA 1
ATOM 501 C C . VAL A 1 73 ? 5.27 26.484 -4.746 1 98.94 73 VAL A C 1
ATOM 503 O O . VAL A 1 73 ? 5.777 27.281 -3.951 1 98.94 73 VAL A O 1
ATOM 506 N N . ALA A 1 74 ? 4.898 26.828 -5.984 1 98.94 74 ALA A N 1
ATOM 507 C CA . ALA A 1 74 ? 5.07 28.203 -6.453 1 98.94 74 ALA A CA 1
ATOM 508 C C . ALA A 1 74 ? 4.281 29.172 -5.582 1 98.94 74 ALA A C 1
ATOM 510 O O . ALA A 1 74 ? 4.762 30.266 -5.277 1 98.94 74 ALA A O 1
ATOM 511 N N . GLY A 1 75 ? 3.049 28.812 -5.223 1 98.94 75 GLY A N 1
ATOM 512 C CA . GLY A 1 75 ? 2.232 29.656 -4.359 1 98.94 75 GLY A CA 1
ATOM 513 C C . GLY A 1 75 ? 2.883 29.938 -3.018 1 98.94 75 GLY A C 1
ATOM 514 O O . GLY A 1 75 ? 2.836 31.062 -2.523 1 98.94 75 GLY A O 1
ATOM 515 N N . ALA A 1 76 ? 3.477 28.922 -2.43 1 98.94 76 ALA A N 1
ATOM 516 C CA . ALA A 1 76 ? 4.188 29.094 -1.166 1 98.94 76 ALA A CA 1
ATOM 517 C C . ALA A 1 76 ? 5.363 30.062 -1.323 1 98.94 76 ALA A C 1
ATOM 519 O O . ALA A 1 76 ? 5.543 30.969 -0.507 1 98.94 76 ALA A O 1
ATOM 520 N N . VAL A 1 77 ? 6.148 29.844 -2.381 1 98.88 77 VAL A N 1
ATOM 521 C CA . VAL A 1 77 ? 7.352 30.641 -2.605 1 98.88 77 VAL A CA 1
ATOM 522 C C . VAL A 1 77 ? 6.965 32.094 -2.916 1 98.88 77 VAL A C 1
ATOM 524 O O . VAL A 1 77 ? 7.578 33.031 -2.398 1 98.88 77 VAL A O 1
ATOM 527 N N . GLU A 1 78 ? 5.988 32.281 -3.771 1 98.81 78 GLU A N 1
ATOM 528 C CA . GLU A 1 78 ? 5.559 33.625 -4.156 1 98.81 78 GLU A CA 1
ATOM 529 C C . GLU A 1 78 ? 5.016 34.406 -2.961 1 98.81 78 GLU A C 1
ATOM 531 O O . GLU A 1 78 ? 5.316 35.562 -2.791 1 98.81 78 GLU A O 1
ATOM 536 N N . ALA A 1 79 ? 4.27 33.75 -2.137 1 98.88 79 ALA A N 1
ATOM 537 C CA . ALA A 1 79 ? 3.578 34.406 -1.048 1 98.88 79 ALA A CA 1
ATOM 538 C C . ALA A 1 79 ? 4.488 34.562 0.168 1 98.88 79 ALA A C 1
ATOM 540 O O . ALA A 1 79 ? 4.41 35.594 0.883 1 98.88 79 ALA A O 1
ATOM 541 N N . PHE A 1 80 ? 5.336 33.562 0.364 1 98.88 80 PHE A N 1
ATOM 542 C CA . PHE A 1 80 ? 5.984 33.531 1.668 1 98.88 80 PHE A CA 1
ATOM 543 C C . PHE A 1 80 ? 7.488 33.312 1.52 1 98.88 80 PHE A C 1
ATOM 545 O O . PHE A 1 80 ? 8.219 33.312 2.512 1 98.88 80 PHE A O 1
ATOM 552 N N . GLY A 1 81 ? 7.98 33 0.302 1 98.81 81 GLY A N 1
ATOM 553 C CA . GLY A 1 81 ? 9.406 33.031 -0.009 1 98.81 81 GLY A CA 1
ATOM 554 C C . GLY A 1 81 ? 10.047 31.656 0.081 1 98.81 81 GLY A C 1
ATOM 555 O O . GLY A 1 81 ? 11.203 31.484 -0.323 1 98.81 81 GLY A O 1
ATOM 556 N N . ARG A 1 82 ? 9.359 30.688 0.634 1 98.69 82 ARG A N 1
ATOM 557 C CA . ARG A 1 82 ? 9.969 29.391 0.843 1 98.69 82 ARG A CA 1
ATOM 558 C C . ARG A 1 82 ? 8.906 28.312 1.05 1 98.69 82 ARG A C 1
ATOM 560 O O . ARG A 1 82 ? 7.711 28.594 1.04 1 98.69 82 ARG A O 1
ATOM 567 N N . LEU A 1 83 ? 9.273 27.109 1.165 1 98.94 83 LEU A N 1
ATOM 568 C CA . LEU A 1 83 ? 8.484 25.969 1.591 1 98.94 83 LEU A CA 1
ATOM 569 C C . LEU A 1 83 ? 9.266 25.094 2.57 1 98.94 83 LEU A C 1
ATOM 571 O O . LEU A 1 83 ? 10.43 24.781 2.33 1 98.94 83 LEU A O 1
ATOM 575 N N . ASP A 1 84 ? 8.594 24.641 3.676 1 98.94 84 ASP A N 1
ATOM 576 C CA . ASP A 1 84 ? 9.266 23.844 4.695 1 98.94 84 ASP A CA 1
ATOM 577 C C . ASP A 1 84 ? 8.531 22.531 4.941 1 98.94 84 ASP A C 1
ATOM 579 O O . ASP A 1 84 ? 9.133 21.547 5.355 1 98.94 84 ASP A O 1
ATOM 583 N N . VAL A 1 85 ? 7.203 22.547 4.695 1 98.94 85 VAL A N 1
ATOM 584 C CA . VAL A 1 85 ? 6.363 21.406 5.047 1 98.94 85 VAL A CA 1
ATOM 585 C C . VAL A 1 85 ? 5.363 21.141 3.926 1 98.94 85 VAL A C 1
ATOM 587 O O . VAL A 1 85 ? 4.719 22.062 3.424 1 98.94 85 VAL A O 1
ATOM 590 N N . MET A 1 86 ? 5.254 19.922 3.461 1 99 86 MET A N 1
ATOM 591 C CA . MET A 1 86 ? 4.211 19.453 2.547 1 99 86 MET A CA 1
ATOM 592 C C . MET A 1 86 ? 3.312 18.422 3.221 1 99 86 MET A C 1
ATOM 594 O O . MET A 1 86 ? 3.773 17.344 3.598 1 99 86 MET A O 1
ATOM 598 N N . VAL A 1 87 ? 2.061 18.766 3.465 1 99 87 VAL A N 1
ATOM 599 C CA . VAL A 1 87 ? 1.043 17.844 3.967 1 99 87 VAL A CA 1
ATOM 600 C C . VAL A 1 87 ? 0.125 17.422 2.826 1 99 87 VAL A C 1
ATOM 602 O O . VAL A 1 87 ? -0.648 18.219 2.305 1 99 87 VAL A O 1
ATOM 605 N N . THR A 1 88 ? 0.191 16.172 2.428 1 98.94 88 THR A N 1
ATOM 606 C CA . THR A 1 88 ? -0.653 15.648 1.355 1 98.94 88 THR A CA 1
ATOM 607 C C . THR A 1 88 ? -1.912 15 1.922 1 98.94 88 THR A C 1
ATOM 609 O O . THR A 1 88 ? -1.89 13.836 2.316 1 98.94 88 THR A O 1
ATOM 612 N N . ASN A 1 89 ? -2.996 15.773 1.883 1 98.62 89 ASN A N 1
ATOM 613 C CA . ASN A 1 89 ? -4.219 15.391 2.582 1 98.62 89 ASN A CA 1
ATOM 614 C C . ASN A 1 89 ? -5.402 15.289 1.625 1 98.62 89 ASN A C 1
ATOM 616 O O . ASN A 1 89 ? -6.418 14.672 1.948 1 98.62 89 ASN A O 1
ATOM 620 N N . ALA A 1 90 ? -5.301 15.883 0.418 1 98.56 90 ALA A N 1
ATOM 621 C CA . ALA A 1 90 ? -6.422 15.883 -0.518 1 98.56 90 ALA A CA 1
ATOM 622 C C . ALA A 1 90 ? -6.902 14.461 -0.796 1 98.56 90 ALA A C 1
ATOM 624 O O . ALA A 1 90 ? -6.094 13.539 -0.945 1 98.56 90 ALA A O 1
ATOM 625 N N . GLY A 1 91 ? -8.188 14.328 -0.853 1 96.62 91 GLY A N 1
ATOM 626 C CA . GLY A 1 91 ? -8.695 12.992 -1.085 1 96.62 91 GLY A CA 1
ATOM 627 C C . GLY A 1 91 ? -10.164 12.969 -1.464 1 96.62 91 GLY A C 1
ATOM 628 O O . GLY A 1 91 ? -10.867 13.969 -1.291 1 96.62 91 GLY A O 1
ATOM 629 N N . ILE A 1 92 ? -10.602 11.914 -2.004 1 96.69 92 ILE A N 1
ATOM 630 C CA . ILE A 1 92 ? -11.984 11.617 -2.365 1 96.69 92 ILE A CA 1
ATOM 631 C C . ILE A 1 92 ? -12.305 10.164 -2.031 1 96.69 92 ILE A C 1
ATOM 633 O O . ILE A 1 92 ? -11.398 9.344 -1.857 1 96.69 92 ILE A O 1
ATOM 637 N N . LEU A 1 93 ? -13.609 9.859 -1.91 1 95.44 93 LEU A N 1
ATOM 638 C CA . LEU A 1 93 ? -14.062 8.484 -1.726 1 95.44 93 LEU A CA 1
ATOM 639 C C . LEU A 1 93 ? -14.898 8.023 -2.914 1 95.44 93 LEU A C 1
ATOM 641 O O . LEU A 1 93 ? -15.664 8.805 -3.479 1 95.44 93 LEU A O 1
ATOM 645 N N . ARG A 1 94 ? -14.672 6.898 -3.381 1 97.12 94 ARG A N 1
ATOM 646 C CA . ARG A 1 94 ? -15.484 6.141 -4.328 1 97.12 94 ARG A CA 1
ATOM 647 C C . ARG A 1 94 ? -15.703 4.711 -3.84 1 97.12 94 ARG A C 1
ATOM 649 O O . ARG A 1 94 ? -15.289 3.756 -4.496 1 97.12 94 ARG A O 1
ATOM 656 N N . ASP A 1 95 ? -16.438 4.547 -2.738 1 96.19 95 ASP A N 1
ATOM 657 C CA . ASP A 1 95 ? -16.609 3.248 -2.098 1 96.19 95 ASP A CA 1
ATOM 658 C C . ASP A 1 95 ? -17.531 2.348 -2.924 1 96.19 95 ASP A C 1
ATOM 660 O O . ASP A 1 95 ? -18.609 2.764 -3.324 1 96.19 95 ASP A O 1
ATOM 664 N N . LYS A 1 96 ? -17.094 1.226 -3.199 1 97.81 96 LYS A N 1
ATOM 665 C CA . LYS A 1 96 ? -17.797 0.177 -3.924 1 97.81 96 LYS A CA 1
ATOM 666 C C . LYS A 1 96 ? -17.156 -1.188 -3.688 1 97.81 96 LYS A C 1
ATOM 668 O O . LYS A 1 96 ? -15.938 -1.295 -3.588 1 97.81 96 LYS A O 1
ATOM 673 N N . VAL A 1 97 ? -18 -2.213 -3.545 1 98.12 97 VAL A N 1
ATOM 674 C CA . VAL A 1 97 ? -17.406 -3.549 -3.5 1 98.12 97 VAL A CA 1
ATOM 675 C C . VAL A 1 97 ? -16.656 -3.824 -4.797 1 98.12 97 VAL A C 1
ATOM 677 O O . VAL A 1 97 ? -16.969 -3.25 -5.84 1 98.12 97 VAL A O 1
ATOM 680 N N . LEU A 1 98 ? -15.734 -4.762 -4.754 1 98.81 98 LEU A N 1
ATOM 681 C CA . LEU A 1 98 ? -14.789 -5.02 -5.832 1 98.81 98 LEU A CA 1
ATOM 682 C C . LEU A 1 98 ? -15.523 -5.285 -7.145 1 98.81 98 LEU A C 1
ATOM 684 O O . LEU A 1 98 ? -15.227 -4.652 -8.164 1 98.81 98 LEU A O 1
ATOM 688 N N . TRP A 1 99 ? -16.484 -6.117 -7.133 1 98.56 99 TRP A N 1
ATOM 689 C CA . TRP A 1 99 ? -17.109 -6.59 -8.367 1 98.56 99 TRP A CA 1
ATOM 690 C C . TRP A 1 99 ? -18.047 -5.539 -8.938 1 98.56 99 TRP A C 1
ATOM 692 O O . TRP A 1 99 ? -18.594 -5.711 -10.031 1 98.56 99 TRP A O 1
ATOM 702 N N . LYS A 1 100 ? -18.266 -4.441 -8.242 1 98.69 100 LYS A N 1
ATOM 703 C CA . LYS A 1 100 ? -19.094 -3.346 -8.734 1 98.69 100 LYS A CA 1
ATOM 704 C C . LYS A 1 100 ? -18.266 -2.09 -8.977 1 98.69 100 LYS A C 1
ATOM 706 O O . LYS A 1 100 ? -18.766 -1.098 -9.508 1 98.69 100 LYS A O 1
ATOM 711 N N . MET A 1 101 ? -17.047 -2.086 -8.594 1 98.81 101 MET A N 1
ATOM 712 C CA . MET A 1 101 ? -16.188 -0.91 -8.734 1 98.81 101 MET A CA 1
ATOM 713 C C . MET A 1 101 ? -15.781 -0.706 -10.195 1 98.81 101 MET A C 1
ATOM 715 O O . MET A 1 101 ? -15.25 -1.616 -10.828 1 98.81 101 MET A O 1
ATOM 719 N N . THR A 1 102 ? -16.047 0.466 -10.734 1 98.88 102 THR A N 1
ATOM 720 C CA . THR A 1 102 ? -15.734 0.761 -12.133 1 98.88 102 THR A CA 1
ATOM 721 C C . THR A 1 102 ? -14.281 1.218 -12.273 1 98.88 102 THR A C 1
ATOM 723 O O . THR A 1 102 ? -13.625 1.53 -11.281 1 98.88 102 THR A O 1
ATOM 726 N N . ASP A 1 103 ? -13.812 1.244 -13.516 1 98.81 103 ASP A N 1
ATOM 727 C CA . ASP A 1 103 ? -12.5 1.818 -13.797 1 98.81 103 ASP A CA 1
ATOM 728 C C . ASP A 1 103 ? -12.406 3.256 -13.297 1 98.81 103 ASP A C 1
ATOM 730 O O . ASP A 1 103 ? -11.406 3.648 -12.695 1 98.81 103 ASP A O 1
ATOM 734 N N . ASP A 1 104 ? -13.43 4 -13.531 1 98.81 104 ASP A N 1
ATOM 735 C CA . ASP A 1 104 ? -13.43 5.406 -13.141 1 98.81 104 ASP A CA 1
ATOM 736 C C . ASP A 1 104 ? -13.336 5.559 -11.625 1 98.81 104 ASP A C 1
ATOM 738 O O . ASP A 1 104 ? -12.656 6.453 -11.125 1 98.81 104 ASP A O 1
ATOM 742 N N . ASP A 1 105 ? -14.078 4.703 -10.906 1 98.81 105 ASP A N 1
ATOM 743 C CA . ASP A 1 105 ? -14.008 4.719 -9.445 1 98.81 105 ASP A CA 1
ATOM 744 C C . ASP A 1 105 ? -12.578 4.484 -8.961 1 98.81 105 ASP A C 1
ATOM 746 O O . ASP A 1 105 ? -12.086 5.203 -8.094 1 98.81 105 ASP A O 1
ATOM 750 N N . PHE A 1 106 ? -11.953 3.469 -9.516 1 98.94 106 PHE A N 1
ATOM 751 C CA . PHE A 1 106 ? -10.594 3.105 -9.117 1 98.94 106 PHE A CA 1
ATOM 752 C C . PHE A 1 106 ? -9.609 4.207 -9.492 1 98.94 106 PHE A C 1
ATOM 754 O O . PHE A 1 106 ? -8.844 4.668 -8.648 1 98.94 106 PHE A O 1
ATOM 761 N N . ASP A 1 107 ? -9.688 4.668 -10.703 1 98.94 107 ASP A N 1
ATOM 762 C CA . ASP A 1 107 ? -8.711 5.605 -11.25 1 98.94 107 ASP A CA 1
ATOM 763 C C . ASP A 1 107 ? -8.797 6.957 -10.547 1 98.94 107 ASP A C 1
ATOM 765 O O . ASP A 1 107 ? -7.777 7.605 -10.305 1 98.94 107 ASP A O 1
ATOM 769 N N . ALA A 1 108 ? -9.977 7.402 -10.258 1 98.81 108 ALA A N 1
ATOM 770 C CA . ALA A 1 108 ? -10.156 8.695 -9.602 1 98.81 108 ALA A CA 1
ATOM 771 C C . ALA A 1 108 ? -9.469 8.719 -8.242 1 98.81 108 ALA A C 1
ATOM 773 O O . ALA A 1 108 ? -8.758 9.672 -7.906 1 98.81 108 ALA A O 1
ATOM 774 N N . VAL A 1 109 ? -9.664 7.68 -7.488 1 98.88 109 VAL A N 1
ATOM 775 C CA . VAL A 1 109 ? -9.086 7.598 -6.148 1 98.88 109 VAL A CA 1
ATOM 776 C C . VAL A 1 109 ? -7.57 7.484 -6.242 1 98.88 109 VAL A C 1
ATOM 778 O O . VAL A 1 109 ? -6.844 8.164 -5.512 1 98.88 109 VAL A O 1
ATOM 781 N N . ILE A 1 110 ? -7.066 6.668 -7.156 1 98.94 110 ILE A N 1
ATOM 782 C CA . ILE A 1 110 ? -5.625 6.5 -7.316 1 98.94 110 ILE A CA 1
ATOM 783 C C . ILE A 1 110 ? -4.996 7.824 -7.754 1 98.94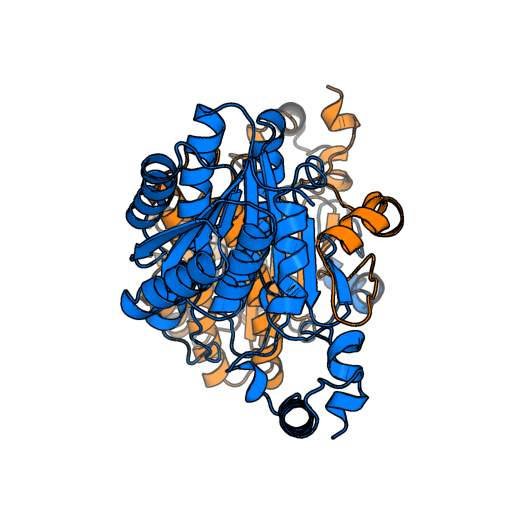 110 ILE A C 1
ATOM 785 O O . ILE A 1 110 ? -3.928 8.195 -7.266 1 98.94 110 ILE A O 1
ATOM 789 N N . ASN A 1 111 ? -5.652 8.5 -8.578 1 98.88 111 ASN A N 1
ATOM 790 C CA . ASN A 1 111 ? -5.133 9.758 -9.109 1 98.88 111 ASN A CA 1
ATOM 791 C C . ASN A 1 111 ? -4.992 10.805 -8.008 1 98.88 111 ASN A C 1
ATOM 793 O O . ASN A 1 111 ? -3.961 11.469 -7.91 1 98.88 111 ASN A O 1
ATOM 797 N N . VAL A 1 112 ? -5.945 10.961 -7.227 1 98.88 112 VAL A N 1
ATOM 798 C CA . VAL A 1 112 ? -5.949 12.031 -6.23 1 98.88 112 VAL A CA 1
ATOM 799 C C . VAL A 1 112 ? -5.059 11.641 -5.055 1 98.88 112 VAL A C 1
ATOM 801 O O . VAL A 1 112 ? -4.219 12.43 -4.617 1 98.88 112 VAL A O 1
ATOM 804 N N . HIS A 1 113 ? -5.234 10.43 -4.562 1 98.88 113 HIS A N 1
ATOM 805 C CA . HIS A 1 113 ? -4.559 10.047 -3.324 1 98.88 113 HIS A CA 1
ATOM 806 C C . HIS A 1 113 ? -3.115 9.641 -3.586 1 98.88 113 HIS A C 1
ATOM 808 O O . HIS A 1 113 ? -2.186 10.227 -3.027 1 98.88 113 HIS A O 1
ATOM 814 N N . LEU A 1 114 ? -2.953 8.648 -4.469 1 98.94 114 LEU A N 1
ATOM 815 C CA . LEU A 1 114 ? -1.624 8.078 -4.645 1 98.94 114 LEU A CA 1
ATOM 816 C C . LEU A 1 114 ? -0.777 8.938 -5.574 1 98.94 114 LEU A C 1
ATOM 818 O O . LEU A 1 114 ? 0.284 9.43 -5.18 1 98.94 114 LEU A O 1
ATOM 822 N N . ARG A 1 115 ? -1.262 9.172 -6.758 1 98.94 115 ARG A N 1
ATOM 823 C CA . ARG A 1 115 ? -0.529 9.969 -7.738 1 98.94 115 ARG A CA 1
ATOM 824 C C . ARG A 1 115 ? -0.37 11.406 -7.266 1 98.94 115 ARG A C 1
ATOM 826 O O . ARG A 1 115 ? 0.678 12.023 -7.473 1 98.94 115 ARG A O 1
ATOM 833 N N . GLY A 1 116 ? -1.438 11.93 -6.707 1 98.94 116 GLY A N 1
ATOM 834 C CA . GLY A 1 116 ? -1.378 13.281 -6.172 1 98.94 116 GLY A CA 1
ATOM 835 C C . GLY A 1 116 ? -0.36 13.438 -5.055 1 98.94 116 GLY A C 1
ATOM 836 O O . GLY A 1 116 ? 0.348 14.445 -4.992 1 98.94 116 GLY A O 1
ATOM 837 N N . THR A 1 117 ? -0.296 12.477 -4.148 1 98.94 117 THR A N 1
ATOM 838 C CA . THR A 1 117 ? 0.716 12.484 -3.1 1 98.94 117 THR A CA 1
ATOM 839 C C . THR A 1 117 ? 2.119 12.453 -3.699 1 98.94 117 THR A C 1
ATOM 841 O O . THR A 1 117 ? 2.982 13.242 -3.312 1 98.94 117 THR A O 1
ATOM 844 N N . PHE A 1 118 ? 2.344 11.625 -4.66 1 98.94 118 PHE A N 1
ATOM 845 C CA . PHE A 1 118 ? 3.635 11.516 -5.332 1 98.94 118 PHE A CA 1
ATOM 846 C C . PHE A 1 118 ? 4.043 12.852 -5.949 1 98.94 118 PHE A C 1
ATOM 848 O O . PHE A 1 118 ? 5.148 13.336 -5.707 1 98.94 118 PHE A O 1
ATOM 855 N N . SER A 1 119 ? 3.154 13.422 -6.766 1 98.94 119 SER A N 1
ATOM 856 C CA . SER A 1 119 ? 3.504 14.641 -7.496 1 98.94 119 SER A CA 1
ATOM 857 C C . SER A 1 119 ? 3.783 15.797 -6.539 1 98.94 119 SER A C 1
ATOM 859 O O . SER A 1 119 ? 4.746 16.547 -6.727 1 98.94 119 SER A O 1
ATOM 861 N N . CYS A 1 120 ? 2.988 15.922 -5.496 1 99 120 CYS A N 1
ATOM 862 C CA . CYS A 1 120 ? 3.18 17 -4.531 1 99 120 CYS A CA 1
ATOM 863 C C . CYS A 1 120 ? 4.484 16.812 -3.764 1 99 120 CYS A C 1
ATOM 865 O O . CYS A 1 120 ? 5.227 17.781 -3.557 1 99 120 CYS A O 1
ATOM 867 N N . VAL A 1 121 ? 4.762 15.594 -3.34 1 99 121 VAL A N 1
ATOM 868 C CA . VAL A 1 121 ? 5.965 15.336 -2.559 1 99 121 VAL A CA 1
ATOM 869 C C . VAL A 1 121 ? 7.199 15.539 -3.43 1 99 121 VAL A C 1
ATOM 871 O O . VAL A 1 121 ? 8.188 16.125 -2.986 1 99 121 VAL A O 1
ATOM 874 N N . ARG A 1 122 ? 7.125 15.008 -4.672 1 98.94 122 ARG A N 1
ATOM 875 C CA . ARG A 1 122 ? 8.266 15.219 -5.559 1 98.94 122 ARG A CA 1
ATOM 876 C C . ARG A 1 122 ? 8.57 16.703 -5.727 1 98.94 122 ARG A C 1
ATOM 878 O O . ARG A 1 122 ? 9.727 17.125 -5.609 1 98.94 122 ARG A O 1
ATOM 885 N N . GLU A 1 123 ? 7.578 17.516 -5.984 1 98.94 123 GLU A N 1
ATOM 886 C CA . GLU A 1 123 ? 7.781 18.953 -6.184 1 98.94 123 GLU A CA 1
ATOM 887 C C . GLU A 1 123 ? 8.312 19.625 -4.918 1 98.94 123 GLU A C 1
ATOM 889 O O . GLU A 1 123 ? 9.188 20.484 -4.984 1 98.94 123 GLU A O 1
ATOM 894 N N . ALA A 1 124 ? 7.797 19.25 -3.762 1 99 124 ALA A N 1
ATOM 895 C CA . ALA A 1 124 ? 8.273 19.781 -2.488 1 99 124 ALA A CA 1
ATOM 896 C C . ALA A 1 124 ? 9.75 19.438 -2.27 1 99 124 ALA A C 1
ATOM 898 O O . ALA A 1 124 ? 10.531 20.297 -1.848 1 99 124 ALA A O 1
ATOM 899 N N . VAL A 1 125 ? 10.102 18.188 -2.537 1 98.94 125 VAL A N 1
ATOM 900 C CA . VAL A 1 125 ? 11.461 17.703 -2.316 1 98.94 125 VAL A CA 1
ATOM 901 C C . VAL A 1 125 ? 12.43 18.469 -3.225 1 98.94 125 VAL A C 1
ATOM 903 O O . VAL A 1 125 ? 13.531 18.828 -2.805 1 98.94 125 VAL A O 1
ATOM 906 N N . LEU A 1 126 ? 11.992 18.688 -4.488 1 98.88 126 LEU A N 1
ATOM 907 C CA . LEU A 1 126 ? 12.812 19.5 -5.371 1 98.88 126 LEU A CA 1
ATOM 908 C C . LEU A 1 126 ? 13.078 20.875 -4.762 1 98.88 126 LEU A C 1
ATOM 910 O O . LEU A 1 126 ? 14.211 21.359 -4.758 1 98.88 126 LEU A O 1
ATOM 914 N N . ARG A 1 127 ? 12.078 21.5 -4.176 1 98.94 127 ARG A N 1
ATOM 915 C CA . ARG A 1 127 ? 12.203 22.812 -3.553 1 98.94 127 ARG A CA 1
ATOM 916 C C . ARG A 1 127 ? 13.07 22.734 -2.299 1 98.94 127 ARG A C 1
ATOM 918 O O . ARG A 1 127 ? 13.922 23.609 -2.08 1 98.94 127 ARG A O 1
ATOM 925 N N . PHE A 1 128 ? 12.805 21.719 -1.434 1 98.94 128 PHE A N 1
ATOM 926 C CA . PHE A 1 128 ? 13.594 21.531 -0.22 1 98.94 128 PHE A CA 1
ATOM 927 C C . PHE A 1 128 ? 15.078 21.422 -0.548 1 98.94 128 PHE A C 1
ATOM 929 O O . PHE A 1 128 ? 15.914 22.047 0.107 1 98.94 128 PHE A O 1
ATOM 936 N N . ARG A 1 129 ? 15.359 20.609 -1.521 1 98.5 129 ARG A N 1
ATOM 937 C CA . ARG A 1 129 ? 16.75 20.391 -1.91 1 98.5 129 ARG A CA 1
ATOM 938 C C . ARG A 1 129 ? 17.391 21.672 -2.43 1 98.5 129 ARG A C 1
ATOM 940 O O . ARG A 1 129 ? 18.547 21.953 -2.139 1 98.5 129 ARG A O 1
ATOM 947 N N . GLU A 1 130 ? 16.609 22.406 -3.174 1 98.5 130 GLU A N 1
ATOM 948 C CA . GLU A 1 130 ? 17.094 23.688 -3.664 1 98.5 130 GLU A CA 1
ATOM 949 C C . GLU A 1 130 ? 17.422 24.641 -2.508 1 98.5 130 GLU A C 1
ATOM 951 O O . GLU A 1 130 ? 18.438 25.328 -2.533 1 98.5 130 GLU A O 1
ATOM 956 N N . GLN A 1 131 ? 16.594 24.672 -1.511 1 98.56 131 GLN A N 1
ATOM 957 C CA . GLN A 1 131 ? 16.75 25.531 -0.348 1 98.56 131 GLN A CA 1
ATOM 958 C C . GLN A 1 131 ? 17.906 25.062 0.535 1 98.56 131 GLN A C 1
ATOM 960 O O . GLN A 1 131 ? 18.594 25.875 1.156 1 98.56 131 GLN A O 1
ATOM 965 N N . GLY A 1 132 ? 18.062 23.75 0.694 1 98.25 132 GLY A N 1
ATOM 966 C CA . GLY A 1 132 ? 19.203 23.172 1.383 1 98.25 132 GLY A CA 1
ATOM 967 C C . GLY A 1 132 ? 19.062 23.188 2.893 1 98.25 132 GLY A C 1
ATOM 968 O O . GLY A 1 132 ? 20.047 23.062 3.617 1 98.25 132 GLY A O 1
ATOM 969 N N . GLU A 1 133 ? 17.859 23.344 3.412 1 97.75 133 GLU A N 1
ATOM 970 C CA . GLU A 1 133 ? 17.656 23.469 4.852 1 97.75 133 GLU A CA 1
ATOM 971 C C . GLU A 1 133 ? 16.766 22.344 5.383 1 97.75 133 GLU A C 1
ATOM 973 O O . GLU A 1 133 ? 16.188 22.453 6.469 1 97.75 133 GLU A O 1
ATOM 978 N N . GLY A 1 134 ? 16.594 21.328 4.547 1 98.25 134 GLY A N 1
ATOM 979 C CA . GLY A 1 134 ? 15.75 20.219 4.945 1 98.25 134 GLY A CA 1
ATOM 980 C C . GLY A 1 134 ? 14.281 20.438 4.625 1 98.25 134 GLY A C 1
ATOM 981 O O . GLY A 1 134 ? 13.953 21.266 3.766 1 98.25 134 GLY A O 1
ATOM 982 N N . GLY A 1 135 ? 13.438 19.656 5.199 1 98.81 135 GLY A N 1
ATOM 983 C CA . GLY A 1 135 ? 12 19.75 4.977 1 98.81 135 GLY A CA 1
ATOM 984 C C . GLY A 1 135 ? 11.219 18.641 5.656 1 98.81 135 GLY A C 1
ATOM 985 O O . GLY A 1 135 ? 11.805 17.703 6.203 1 98.81 135 GLY A O 1
ATOM 986 N N . ARG A 1 136 ? 9.922 18.797 5.719 1 98.94 136 ARG A N 1
ATOM 987 C CA . ARG A 1 136 ? 9.016 17.844 6.348 1 98.94 136 ARG A CA 1
ATOM 988 C C . ARG A 1 136 ? 7.926 17.406 5.375 1 98.94 136 ARG A C 1
ATOM 990 O O . ARG A 1 136 ? 7.207 18.234 4.816 1 98.94 136 ARG A O 1
ATOM 997 N N . ILE A 1 137 ? 7.91 16.109 5.113 1 98.94 137 ILE A N 1
ATOM 998 C CA . ILE A 1 137 ? 6.812 15.516 4.363 1 98.94 137 ILE A CA 1
ATOM 999 C C . ILE A 1 137 ? 5.871 14.781 5.324 1 98.94 137 ILE A C 1
ATOM 1001 O O . ILE A 1 137 ? 6.309 13.938 6.105 1 98.94 137 ILE A O 1
ATOM 1005 N N . ILE A 1 138 ? 4.637 15.133 5.32 1 99 138 ILE A N 1
ATOM 1006 C CA . ILE A 1 138 ? 3.588 14.469 6.082 1 99 138 ILE A CA 1
ATOM 1007 C C . ILE A 1 138 ? 2.496 13.977 5.133 1 99 138 ILE A C 1
ATOM 1009 O O . ILE A 1 138 ? 1.699 14.773 4.629 1 99 138 ILE A O 1
ATOM 1013 N N . ALA A 1 139 ? 2.473 12.688 4.875 1 98.94 139 ALA A N 1
ATOM 1014 C CA . ALA A 1 139 ? 1.505 12.094 3.961 1 98.94 139 ALA A CA 1
ATOM 1015 C C . ALA A 1 139 ? 0.345 11.461 4.723 1 98.94 139 ALA A C 1
ATOM 1017 O O . ALA A 1 139 ? 0.558 10.703 5.672 1 98.94 139 ALA A O 1
ATOM 1018 N N . ILE A 1 140 ? -0.841 11.734 4.305 1 98.88 140 ILE A N 1
ATOM 1019 C CA . ILE A 1 140 ? -1.998 11.234 5.039 1 98.88 140 ILE A CA 1
ATOM 1020 C C . ILE A 1 140 ? -2.391 9.859 4.5 1 98.88 140 ILE A C 1
ATOM 1022 O O . ILE A 1 140 ? -2.791 9.734 3.34 1 98.88 140 ILE A O 1
ATOM 1026 N N . GLY A 1 141 ? -2.217 8.883 5.32 1 98.38 141 GLY A N 1
ATOM 1027 C CA . GLY A 1 141 ? -2.689 7.535 5.066 1 98.38 141 GLY A CA 1
ATOM 1028 C C . GLY A 1 141 ? -4.059 7.258 5.66 1 98.38 141 GLY A C 1
ATOM 1029 O O . GLY A 1 141 ? -4.934 8.125 5.637 1 98.38 141 GLY A O 1
ATOM 1030 N N . SER A 1 142 ? -4.312 6.043 6.062 1 97.56 142 SER A N 1
ATOM 1031 C CA . SER A 1 142 ? -5.566 5.617 6.672 1 97.56 142 SER A CA 1
ATOM 1032 C C . SER A 1 142 ? -5.438 4.23 7.289 1 97.56 142 SER A C 1
ATOM 1034 O O . SER A 1 142 ? -4.645 3.406 6.824 1 97.56 142 SER A O 1
ATOM 1036 N N . PRO A 1 143 ? -6.254 4 8.352 1 96.94 143 PRO A N 1
ATOM 1037 C CA . PRO A 1 143 ? -6.34 2.615 8.82 1 96.94 143 PRO A CA 1
ATOM 1038 C C . PRO A 1 143 ? -6.766 1.646 7.723 1 96.94 143 PRO A C 1
ATOM 1040 O O . PRO A 1 143 ? -6.352 0.483 7.727 1 96.94 143 PRO A O 1
ATOM 1043 N N . ALA A 1 144 ? -7.559 2.084 6.797 1 96.75 144 ALA A N 1
ATOM 1044 C CA . ALA A 1 144 ? -8 1.246 5.684 1 96.75 144 ALA A CA 1
ATOM 1045 C C . ALA A 1 144 ? -6.812 0.759 4.855 1 96.75 144 ALA A C 1
ATOM 1047 O O . ALA A 1 144 ? -6.836 -0.351 4.32 1 96.75 144 ALA A O 1
ATOM 1048 N N . GLY A 1 145 ? -5.781 1.563 4.738 1 98.38 145 GLY A N 1
ATOM 1049 C CA . GLY A 1 145 ? -4.578 1.159 4.023 1 98.38 145 GLY A CA 1
ATOM 1050 C C . GLY A 1 145 ? -3.73 0.17 4.801 1 98.38 145 GLY A C 1
ATOM 1051 O O . GLY A 1 145 ? -2.852 -0.482 4.23 1 98.38 145 GLY A O 1
ATOM 1052 N N . GLN A 1 146 ? -3.941 0.108 6.121 1 98.12 146 GLN A N 1
ATOM 1053 C CA . GLN A 1 146 ? -3.137 -0.736 6.996 1 98.12 146 GLN A CA 1
ATOM 1054 C C . GLN A 1 146 ? -3.748 -2.127 7.133 1 98.12 146 GLN A C 1
ATOM 1056 O O . GLN A 1 146 ? -3.051 -3.135 7 1 98.12 146 GLN A O 1
ATOM 1061 N N . ARG A 1 147 ? -5.082 -2.162 7.25 1 97.75 147 ARG A N 1
ATOM 1062 C CA . ARG A 1 147 ? -5.695 -3.426 7.645 1 97.75 147 ARG A CA 1
ATOM 1063 C C . ARG A 1 147 ? -6.773 -3.844 6.656 1 97.75 147 ARG A C 1
ATOM 1065 O O . ARG A 1 147 ? -7.324 -4.941 6.758 1 97.75 147 ARG A O 1
ATOM 1072 N N . GLY A 1 148 ? -7.078 -3.031 5.68 1 97.5 148 GLY A N 1
ATOM 1073 C CA . GLY A 1 148 ? -8.164 -3.287 4.75 1 97.5 148 GLY A CA 1
ATOM 1074 C C . GLY A 1 148 ? -9.516 -2.812 5.262 1 97.5 148 GLY A C 1
ATOM 1075 O O . GLY A 1 148 ? -9.711 -2.666 6.473 1 97.5 148 GLY A O 1
ATOM 1076 N N . ASN A 1 149 ? -10.383 -2.52 4.332 1 96.19 149 ASN A N 1
ATOM 1077 C CA . ASN A 1 149 ? -11.742 -2.111 4.66 1 96.19 149 ASN A CA 1
ATOM 1078 C C . ASN A 1 149 ? -12.727 -2.529 3.574 1 96.19 149 ASN A C 1
ATOM 1080 O O . ASN A 1 149 ? -12.547 -2.195 2.402 1 96.19 149 ASN A O 1
ATOM 1084 N N . PHE A 1 150 ? -13.805 -3.197 4 1 96.5 150 PHE A N 1
ATOM 1085 C CA . PHE A 1 150 ? -14.828 -3.68 3.086 1 96.5 150 PHE A CA 1
ATOM 1086 C C . PHE A 1 150 ? -15.383 -2.537 2.24 1 96.5 150 PHE A C 1
ATOM 1088 O O . PHE A 1 150 ? -15.773 -1.495 2.773 1 96.5 150 PHE A O 1
ATOM 1095 N N . GLY A 1 151 ? -15.328 -2.66 0.94 1 97.38 151 GLY A N 1
ATOM 1096 C CA . GLY A 1 151 ? -15.898 -1.679 0.029 1 97.38 151 GLY A CA 1
ATOM 1097 C C . GLY A 1 151 ? -14.906 -0.608 -0.388 1 97.38 151 GLY A C 1
ATOM 1098 O O . GLY A 1 151 ? -15.289 0.395 -0.996 1 97.38 151 GLY A O 1
ATOM 1099 N N . GLN A 1 152 ? -13.602 -0.837 -0.111 1 98.12 152 GLN A N 1
ATOM 1100 C CA . GLN A 1 152 ? -12.641 0.228 -0.353 1 98.12 152 GLN A CA 1
ATOM 1101 C C . GLN A 1 152 ? -11.367 -0.316 -1.004 1 98.12 152 GLN A C 1
ATOM 1103 O O . GLN A 1 152 ? -10.258 0.047 -0.611 1 98.12 152 GLN A O 1
ATOM 1108 N N . THR A 1 153 ? -11.57 -1.147 -2.023 1 98.81 153 THR A N 1
ATOM 1109 C CA . THR A 1 153 ? -10.438 -1.674 -2.77 1 98.81 153 THR A CA 1
ATOM 1110 C C . THR A 1 153 ? -9.508 -0.545 -3.205 1 98.81 153 THR A C 1
ATOM 1112 O O . THR A 1 153 ? -8.312 -0.558 -2.891 1 98.81 153 THR A O 1
ATOM 1115 N N . ASN A 1 154 ? -10.086 0.457 -3.906 1 98.88 154 ASN A N 1
ATOM 1116 C CA . ASN A 1 154 ? -9.32 1.58 -4.434 1 98.88 154 ASN A CA 1
ATOM 1117 C C . ASN A 1 154 ? -8.68 2.398 -3.314 1 98.88 154 ASN A C 1
ATOM 1119 O O . ASN A 1 154 ? -7.488 2.699 -3.361 1 98.88 154 ASN A O 1
ATOM 1123 N N . TYR A 1 155 ? -9.383 2.717 -2.277 1 98.56 155 TYR A N 1
ATOM 1124 C CA . TYR A 1 155 ? -8.922 3.57 -1.187 1 98.56 155 TYR A CA 1
ATOM 1125 C C . TYR A 1 155 ? -7.867 2.863 -0.348 1 98.56 155 TYR A C 1
ATOM 1127 O O . TYR A 1 155 ? -6.816 3.438 -0.048 1 98.56 155 TYR A O 1
ATOM 1135 N N . SER A 1 156 ? -8.125 1.56 -0.028 1 98.81 156 SER A N 1
ATOM 1136 C CA . SER A 1 156 ? -7.141 0.778 0.72 1 98.81 156 SER A CA 1
ATOM 1137 C C . SER A 1 156 ? -5.84 0.633 -0.059 1 98.81 156 SER A C 1
ATOM 1139 O O . SER A 1 156 ? -4.754 0.731 0.514 1 98.81 156 SER A O 1
ATOM 1141 N N . GLY A 1 157 ? -5.984 0.405 -1.355 1 98.94 157 GLY A N 1
ATOM 1142 C CA . GLY A 1 157 ? -4.797 0.338 -2.193 1 98.94 157 GLY A CA 1
ATOM 1143 C C . GLY A 1 157 ? -4.008 1.632 -2.213 1 98.94 157 GLY A C 1
ATOM 1144 O O . GLY A 1 157 ? -2.785 1.621 -2.037 1 98.94 157 GLY A O 1
ATOM 1145 N N . AL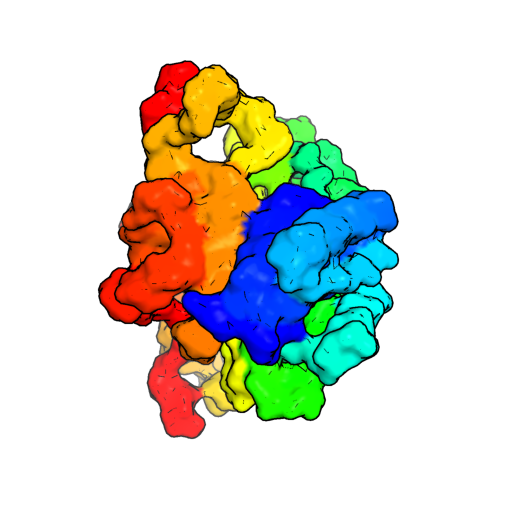A A 1 158 ? -4.672 2.736 -2.365 1 98.94 158 ALA A N 1
ATOM 1146 C CA . ALA A 1 158 ? -4.012 4.039 -2.428 1 98.94 158 ALA A CA 1
ATOM 1147 C C . ALA A 1 158 ? -3.316 4.367 -1.109 1 98.94 158 ALA A C 1
ATOM 1149 O O . ALA A 1 158 ? -2.152 4.773 -1.099 1 98.94 158 ALA A O 1
ATOM 1150 N N . LYS A 1 159 ? -4.02 4.168 -0.067 1 98.94 159 LYS A N 1
ATOM 1151 C CA . LYS A 1 159 ? -3.504 4.586 1.234 1 98.94 159 LYS A CA 1
ATOM 1152 C C . LYS A 1 159 ? -2.379 3.666 1.7 1 98.94 159 LYS A C 1
ATOM 1154 O O . LYS A 1 159 ? -1.43 4.117 2.346 1 98.94 159 LYS A O 1
ATOM 1159 N N . ALA A 1 160 ? -2.475 2.338 1.411 1 98.94 160 ALA A N 1
ATOM 1160 C CA . ALA A 1 160 ? -1.334 1.451 1.63 1 98.94 160 ALA A CA 1
ATOM 1161 C C . ALA A 1 160 ? -0.139 1.878 0.782 1 98.94 160 ALA A C 1
ATOM 1163 O O . ALA A 1 160 ? 0.999 1.877 1.258 1 98.94 160 ALA A O 1
ATOM 1164 N N . GLY A 1 161 ? -0.418 2.211 -0.455 1 98.94 161 GLY A N 1
ATOM 1165 C CA . GLY A 1 161 ? 0.633 2.688 -1.34 1 98.94 161 GLY A CA 1
ATOM 1166 C C . GLY A 1 161 ? 1.349 3.916 -0.808 1 98.94 161 GLY A C 1
ATOM 1167 O O . GLY A 1 161 ? 2.57 4.031 -0.931 1 98.94 161 GLY A O 1
ATOM 1168 N N . ILE A 1 162 ? 0.622 4.816 -0.217 1 98.94 162 ILE A N 1
ATOM 1169 C CA . ILE A 1 162 ? 1.199 6.027 0.353 1 98.94 162 ILE A CA 1
ATOM 1170 C C . ILE A 1 162 ? 2.201 5.66 1.445 1 98.94 162 ILE A C 1
ATOM 1172 O O . ILE A 1 162 ? 3.312 6.195 1.483 1 98.94 162 ILE A O 1
ATOM 1176 N N . VAL A 1 163 ? 1.85 4.738 2.33 1 98.94 163 VAL A N 1
ATOM 1177 C CA . VAL A 1 163 ? 2.758 4.328 3.395 1 98.94 163 VAL A CA 1
ATOM 1178 C C . VAL A 1 163 ? 3.98 3.641 2.795 1 98.94 163 VAL A C 1
ATOM 1180 O O . VAL A 1 163 ? 5.102 3.824 3.273 1 98.94 163 VAL A O 1
ATOM 1183 N N . GLY A 1 164 ? 3.766 2.832 1.737 1 98.88 164 GLY A N 1
ATOM 1184 C CA . GLY A 1 164 ? 4.887 2.242 1.025 1 98.88 164 GLY A CA 1
ATOM 1185 C C . GLY A 1 164 ? 5.844 3.275 0.457 1 98.88 164 GLY A C 1
ATOM 1186 O O . GLY A 1 164 ? 7.062 3.121 0.553 1 98.88 164 GLY A O 1
ATOM 1187 N N . MET A 1 165 ? 5.324 4.324 -0.116 1 98.94 165 MET A N 1
ATOM 1188 C CA . MET A 1 165 ? 6.156 5.398 -0.653 1 98.94 165 MET A CA 1
ATOM 1189 C C . MET A 1 165 ? 6.902 6.125 0.466 1 98.94 165 MET A C 1
ATOM 1191 O O . MET A 1 165 ? 8.086 6.441 0.326 1 98.94 165 MET A O 1
ATOM 1195 N N . VAL A 1 166 ? 6.234 6.332 1.567 1 98.94 166 VAL A N 1
ATOM 1196 C CA . VAL A 1 166 ? 6.816 7.043 2.699 1 98.94 166 VAL A CA 1
ATOM 1197 C C . VAL A 1 166 ? 8.055 6.293 3.197 1 98.94 166 VAL A C 1
ATOM 1199 O O . VAL A 1 166 ? 9.086 6.902 3.477 1 98.94 166 VAL A O 1
ATOM 1202 N N . ARG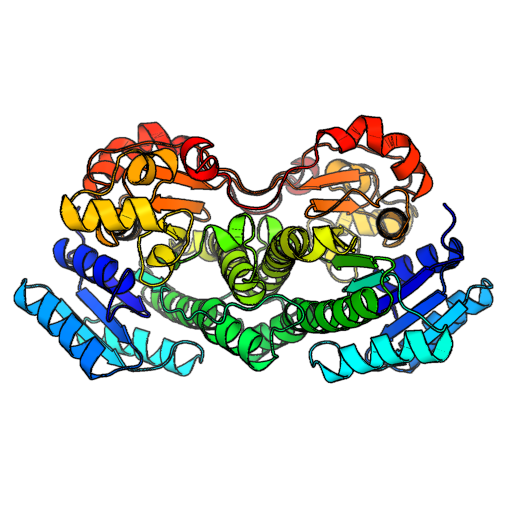 A 1 167 ? 7.953 5.008 3.318 1 98.88 167 ARG A N 1
ATOM 1203 C CA . ARG A 1 167 ? 9.102 4.227 3.766 1 98.88 167 ARG A CA 1
ATOM 1204 C C . ARG A 1 167 ? 10.266 4.355 2.791 1 98.88 167 ARG A C 1
ATOM 1206 O O . ARG A 1 167 ? 11.422 4.434 3.207 1 98.88 167 ARG A O 1
ATOM 1213 N N . THR A 1 168 ? 9.969 4.375 1.523 1 98.81 168 THR A N 1
ATOM 1214 C CA . THR A 1 168 ? 11 4.559 0.503 1 98.81 168 THR A CA 1
ATOM 1215 C C . THR A 1 168 ? 11.594 5.961 0.58 1 98.81 168 THR A C 1
ATOM 1217 O O . THR A 1 168 ? 12.805 6.133 0.498 1 98.81 168 THR A O 1
ATOM 1220 N N . TRP A 1 169 ? 10.734 6.961 0.774 1 98.94 169 TRP A N 1
ATOM 1221 C CA . TRP A 1 169 ? 11.195 8.344 0.858 1 98.94 169 TRP A CA 1
ATOM 1222 C C . TRP A 1 169 ? 12.109 8.539 2.062 1 98.94 169 TRP A C 1
ATOM 1224 O O . TRP A 1 169 ? 13.07 9.305 1.999 1 98.94 169 TRP A O 1
ATOM 1234 N N . ALA A 1 170 ? 11.797 7.875 3.16 1 98.75 170 ALA A N 1
ATOM 1235 C CA . ALA A 1 170 ? 12.633 7.969 4.352 1 98.75 170 ALA A CA 1
ATOM 1236 C C . ALA A 1 170 ? 14.07 7.535 4.043 1 98.75 170 ALA A C 1
ATOM 1238 O O . ALA A 1 170 ? 15.023 8.078 4.605 1 98.75 170 ALA A O 1
ATOM 1239 N N . LEU A 1 171 ? 14.242 6.535 3.148 1 98.06 171 LEU A N 1
ATOM 1240 C CA . LEU A 1 171 ? 15.555 6.07 2.723 1 98.06 171 LEU A CA 1
ATOM 1241 C C . LEU A 1 171 ? 16.219 7.086 1.802 1 98.06 171 LEU A C 1
ATOM 1243 O O . LEU A 1 171 ? 17.406 7.387 1.958 1 98.06 171 LEU A O 1
ATOM 1247 N N . GLU A 1 172 ? 15.477 7.656 0.958 1 98.44 172 GLU A N 1
ATOM 1248 C CA . GLU A 1 172 ? 16.016 8.492 -0.107 1 98.44 172 GLU A CA 1
ATOM 1249 C C . GLU A 1 172 ? 16.406 9.875 0.418 1 98.44 172 GLU A C 1
ATOM 1251 O O . GLU A 1 172 ? 17.344 10.5 -0.088 1 98.44 172 GLU A O 1
ATOM 1256 N N . LEU A 1 173 ? 15.727 10.328 1.457 1 98.62 173 LEU A N 1
ATOM 1257 C CA . LEU A 1 173 ? 15.773 11.758 1.735 1 98.62 173 LEU A CA 1
ATOM 1258 C C . LEU A 1 173 ? 16.578 12.039 2.998 1 98.62 173 LEU A C 1
ATOM 1260 O O . LEU A 1 173 ? 16.797 13.195 3.361 1 98.62 173 LEU A O 1
ATOM 1264 N N . GLN A 1 174 ? 17.094 10.992 3.592 1 96.06 174 GLN A N 1
ATOM 1265 C CA . GLN A 1 174 ? 17.766 11.102 4.879 1 96.06 174 GLN A CA 1
ATOM 1266 C C . GLN A 1 174 ? 18.953 12.062 4.797 1 96.06 174 GLN A C 1
ATOM 1268 O O . GL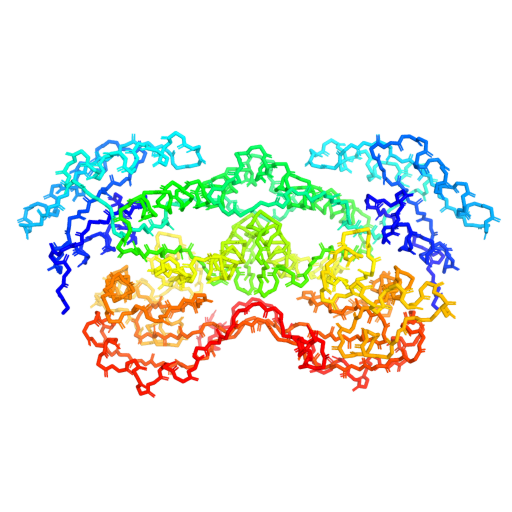N A 1 174 ? 19.125 12.914 5.672 1 96.06 174 GLN A O 1
ATOM 1273 N N . ARG A 1 175 ? 19.703 12.016 3.805 1 96.62 175 ARG A N 1
ATOM 1274 C CA . ARG A 1 175 ? 20.922 12.805 3.688 1 96.62 175 ARG A CA 1
ATOM 1275 C C . ARG A 1 175 ? 20.609 14.281 3.48 1 96.62 175 ARG A C 1
ATOM 1277 O O . ARG A 1 175 ? 21.438 15.141 3.771 1 96.62 175 ARG A O 1
ATOM 1284 N N . ALA A 1 176 ? 19.469 14.531 2.982 1 98 176 ALA A N 1
ATOM 1285 C CA . ALA A 1 176 ? 19.078 15.914 2.699 1 98 176 ALA A CA 1
ATOM 1286 C C . ALA A 1 176 ? 18.422 16.562 3.91 1 98 176 ALA A C 1
ATOM 1288 O O . ALA A 1 176 ? 17.969 17.703 3.844 1 98 176 ALA A O 1
ATOM 1289 N N . GLY A 1 177 ? 18.297 15.836 5.016 1 98.19 177 GLY A N 1
ATOM 1290 C CA . GLY A 1 177 ? 17.641 16.375 6.191 1 98.19 177 GLY A CA 1
ATOM 1291 C C . GLY A 1 177 ? 16.141 16.531 6.012 1 98.19 177 GLY A C 1
ATOM 1292 O O . GLY A 1 177 ? 15.531 17.438 6.59 1 98.19 177 GLY A O 1
ATOM 1293 N N . ILE A 1 178 ? 15.578 15.797 5.125 1 98.88 178 ILE A N 1
ATOM 1294 C CA . ILE A 1 178 ? 14.141 15.797 4.867 1 98.88 178 ILE A CA 1
ATOM 1295 C C . ILE A 1 178 ? 13.516 14.539 5.477 1 98.88 178 ILE A C 1
ATOM 1297 O O . ILE A 1 178 ? 13.992 13.43 5.258 1 98.88 178 ILE A O 1
ATOM 1301 N N . THR A 1 179 ? 12.484 14.711 6.34 1 98.88 179 THR A N 1
ATOM 1302 C CA . THR A 1 179 ? 11.781 13.57 6.898 1 98.88 179 THR A CA 1
ATOM 1303 C C . THR A 1 179 ? 10.484 13.305 6.133 1 98.88 179 THR A C 1
ATOM 1305 O O . THR A 1 179 ? 9.914 14.219 5.535 1 98.88 179 THR A O 1
ATOM 1308 N N . ALA A 1 180 ? 10.086 12.078 6.039 1 98.94 180 ALA A N 1
ATOM 1309 C CA . ALA A 1 180 ? 8.805 11.656 5.477 1 98.94 180 ALA A CA 1
ATOM 1310 C C . ALA A 1 180 ? 8.086 10.703 6.422 1 98.94 180 ALA A C 1
ATOM 1312 O O . ALA A 1 180 ? 8.609 9.648 6.781 1 98.94 180 ALA A O 1
ATOM 1313 N N . ASN A 1 181 ? 6.902 11.094 6.848 1 98.94 181 ASN A N 1
ATOM 1314 C CA . ASN A 1 181 ? 6.074 10.273 7.723 1 98.94 181 ASN A CA 1
ATOM 1315 C C . ASN A 1 181 ? 4.629 10.219 7.242 1 98.94 181 ASN A C 1
ATOM 1317 O O . ASN A 1 181 ? 4.18 11.109 6.516 1 98.94 181 ASN A O 1
ATOM 1321 N N . ALA A 1 182 ? 3.957 9.133 7.609 1 98.94 182 ALA A N 1
ATOM 1322 C CA . ALA A 1 182 ? 2.535 8.984 7.305 1 98.94 182 ALA A CA 1
ATOM 1323 C C . ALA A 1 182 ? 1.684 9.172 8.555 1 98.94 182 ALA A C 1
ATOM 1325 O O . ALA A 1 182 ? 2.066 8.734 9.641 1 98.94 182 ALA A O 1
ATOM 1326 N N . VAL A 1 183 ? 0.577 9.82 8.43 1 98.88 183 VAL A N 1
ATOM 1327 C CA . VAL A 1 183 ? -0.427 9.953 9.477 1 98.88 183 VAL A CA 1
ATOM 1328 C C . VAL A 1 183 ? -1.73 9.289 9.031 1 98.88 183 VAL A C 1
ATOM 1330 O O . VAL A 1 183 ? -2.227 9.555 7.934 1 98.88 183 VAL A O 1
ATOM 1333 N N . CYS A 1 184 ? -2.207 8.406 9.812 1 98.44 184 CYS A N 1
ATOM 1334 C CA . CYS A 1 184 ? -3.477 7.727 9.594 1 98.44 184 CYS A CA 1
ATOM 1335 C C . CYS A 1 184 ? -4.52 8.164 10.617 1 98.44 184 CYS A C 1
ATOM 1337 O O . CYS A 1 184 ? -4.715 7.508 11.633 1 98.44 184 CYS A O 1
ATOM 1339 N N . PRO A 1 185 ? -5.258 9.188 10.281 1 97.5 185 PRO A N 1
ATOM 1340 C CA . PRO A 1 185 ? -6.199 9.742 11.258 1 97.5 185 PRO A CA 1
ATOM 1341 C C . PRO A 1 185 ? -7.5 8.945 11.336 1 97.5 185 PRO A C 1
ATOM 1343 O O . PRO A 1 185 ? -7.895 8.297 10.367 1 97.5 185 PRO A O 1
ATOM 1346 N N . VAL A 1 186 ? -8.102 8.961 12.43 1 94.81 186 VAL A N 1
ATOM 1347 C CA . VAL A 1 186 ? -9.453 8.461 12.664 1 94.81 186 VAL A CA 1
ATOM 1348 C C . VAL A 1 186 ? -10.336 9.578 13.211 1 94.81 186 VAL A C 1
ATOM 1350 O O . VAL A 1 186 ? -10.141 10.031 14.336 1 94.81 186 VAL A O 1
ATOM 1353 N N . ALA A 1 187 ? -11.164 10.008 12.43 1 91.31 187 ALA A N 1
ATOM 1354 C CA . ALA A 1 187 ? -11.992 11.148 12.812 1 91.31 187 ALA A CA 1
ATOM 1355 C C . ALA A 1 187 ? -13.438 10.953 12.367 1 91.31 187 ALA A C 1
ATOM 1357 O O . ALA A 1 187 ? -13.703 10.211 11.422 1 91.31 187 ALA A O 1
ATOM 1358 N N . VAL A 1 188 ? -14.266 11.516 13.117 1 87.38 188 VAL A N 1
ATOM 1359 C CA . VAL A 1 188 ? -15.664 11.586 12.727 1 87.38 188 VAL A CA 1
ATOM 1360 C C . VAL A 1 188 ? -15.812 12.477 11.492 1 87.38 188 VAL A C 1
ATOM 1362 O O . VAL A 1 188 ? -15.414 13.648 11.516 1 87.38 188 VAL A O 1
ATOM 1365 N N . THR A 1 189 ? -16.203 11.883 10.461 1 75.62 189 THR A N 1
ATOM 1366 C CA . THR A 1 189 ? -16.5 12.594 9.227 1 75.62 189 THR A CA 1
ATOM 1367 C C . THR A 1 189 ? -17.938 12.312 8.773 1 75.62 189 THR A C 1
ATOM 1369 O O . THR A 1 189 ? -18.641 11.539 9.414 1 75.62 189 THR A O 1
ATOM 1372 N N . ALA A 1 190 ? -18.344 13.039 7.715 1 68.06 190 ALA A N 1
ATOM 1373 C CA . ALA A 1 190 ? -19.672 12.781 7.188 1 68.06 190 ALA A CA 1
ATOM 1374 C C . ALA A 1 190 ? -19.875 11.305 6.859 1 68.06 190 ALA A C 1
ATOM 1376 O O . ALA A 1 190 ? -20.938 10.742 7.102 1 68.06 190 ALA A O 1
ATOM 1377 N N . MET A 1 191 ? -18.875 10.688 6.523 1 65.06 191 MET A N 1
ATOM 1378 C CA . MET A 1 191 ? -18.938 9.281 6.148 1 65.06 191 MET A CA 1
ATOM 1379 C C . MET A 1 191 ? -19 8.391 7.383 1 65.06 191 MET A C 1
ATOM 1381 O O . MET A 1 191 ? -19.75 7.422 7.418 1 65.06 191 MET A O 1
ATOM 1385 N N . THR A 1 192 ? -18.188 8.711 8.328 1 74 192 THR A N 1
ATOM 1386 C CA . THR A 1 192 ? -18.156 7.887 9.531 1 74 192 THR A CA 1
ATOM 1387 C C . THR A 1 192 ? -19.453 8.008 10.312 1 74 192 THR A C 1
ATOM 1389 O O . THR A 1 192 ? -19.844 7.09 11.039 1 74 192 THR A O 1
ATOM 1392 N N . GLU A 1 193 ? -20.141 9.109 10.07 1 76.19 193 GLU A N 1
ATOM 1393 C CA . GLU A 1 193 ? -21.391 9.352 10.789 1 76.19 193 GLU A CA 1
ATOM 1394 C C . GLU A 1 193 ? -22.469 8.367 10.359 1 76.19 193 GLU A C 1
ATOM 1396 O O . GLU A 1 193 ? -23.391 8.086 11.125 1 76.19 193 GLU A O 1
ATOM 1401 N N . THR A 1 194 ? -22.25 7.855 9.203 1 72.56 194 THR A N 1
ATOM 1402 C CA . THR A 1 194 ? -23.312 7.012 8.664 1 72.56 194 THR A CA 1
ATOM 1403 C C . THR A 1 194 ? -22.984 5.535 8.875 1 72.56 194 THR A C 1
ATOM 1405 O O . THR A 1 194 ? -23.797 4.664 8.547 1 72.56 194 THR A O 1
ATOM 1408 N N . VAL A 1 195 ? -21.891 5.227 9.477 1 76.75 195 VAL A N 1
ATOM 1409 C CA . VAL A 1 195 ? -21.516 3.846 9.758 1 76.75 195 VAL A CA 1
ATOM 1410 C C . VAL A 1 195 ? -22.328 3.318 10.938 1 76.75 195 VAL A C 1
ATOM 1412 O O . VAL A 1 195 ? -22.25 3.863 12.039 1 76.75 195 VAL A O 1
ATOM 1415 N N . PRO A 1 196 ? -23.125 2.281 10.688 1 78.12 196 PRO A N 1
ATOM 1416 C CA . PRO A 1 196 ? -24.047 1.79 11.711 1 78.12 196 PRO A CA 1
ATOM 1417 C C . PRO A 1 196 ? -23.359 1.543 13.055 1 78.12 196 PRO A C 1
ATOM 1419 O O . PRO A 1 196 ? -23.953 1.784 14.102 1 78.12 196 PRO A O 1
ATOM 1422 N N . LEU A 1 197 ? -22.172 1.149 13.016 1 81.12 197 LEU A N 1
ATOM 1423 C CA . LEU A 1 197 ? -21.422 0.816 14.219 1 81.12 197 LEU A CA 1
ATOM 1424 C C . LEU A 1 197 ? -21.188 2.061 15.07 1 81.12 197 LEU A C 1
ATOM 1426 O O . LEU A 1 197 ? -21.156 1.982 16.297 1 81.12 197 LEU A O 1
ATOM 1430 N N . PHE A 1 198 ? -21.078 3.197 14.438 1 85.75 198 PHE A N 1
ATOM 1431 C CA . PHE A 1 198 ? -20.688 4.41 15.141 1 85.75 198 PHE A CA 1
ATOM 1432 C C . PHE A 1 198 ? -21.875 5.359 15.297 1 85.75 198 PHE A C 1
ATOM 1434 O O . PHE A 1 198 ? -21.875 6.219 16.172 1 85.75 198 PHE A O 1
ATOM 1441 N N . ALA A 1 199 ? -22.891 5.184 14.508 1 83.56 199 ALA A N 1
ATOM 1442 C CA . ALA A 1 199 ? -24 6.137 14.344 1 83.56 199 ALA A CA 1
ATOM 1443 C C . ALA A 1 199 ? -24.672 6.434 15.688 1 83.56 199 ALA A C 1
ATOM 1445 O O . ALA A 1 199 ? -24.859 7.594 16.047 1 83.56 199 ALA A O 1
ATOM 1446 N N . PRO A 1 200 ? -24.984 5.383 16.484 1 82.69 200 PRO A N 1
ATOM 1447 C CA . PRO A 1 200 ? -25.656 5.672 17.766 1 82.69 200 PRO A CA 1
ATOM 1448 C C . PRO A 1 200 ? -24.781 6.52 18.703 1 82.69 200 PRO A C 1
ATOM 1450 O O . PRO A 1 200 ? -25.312 7.375 19.422 1 82.69 200 PRO A O 1
ATOM 1453 N N . HIS A 1 201 ? -23.562 6.285 18.672 1 86.25 201 HIS A N 1
ATOM 1454 C CA . HIS A 1 201 ? -22.641 7.004 19.547 1 86.25 201 HIS A CA 1
ATOM 1455 C C . HIS A 1 201 ? -22.406 8.43 19.062 1 86.25 201 HIS A C 1
ATOM 1457 O O . HIS A 1 201 ? -22.281 9.352 19.875 1 86.25 201 HIS A O 1
ATOM 1463 N N . ILE A 1 202 ? -22.375 8.594 17.766 1 85.44 202 ILE A N 1
ATOM 1464 C CA . ILE A 1 202 ? -22.156 9.914 17.188 1 85.44 202 ILE A CA 1
ATOM 1465 C C . ILE A 1 202 ? -23.406 10.766 17.375 1 85.44 202 ILE A C 1
ATOM 1467 O O . ILE A 1 202 ? -23.312 11.961 17.672 1 85.44 202 ILE A O 1
ATOM 1471 N N . GLU A 1 203 ? -24.516 10.078 17.297 1 84.5 203 GLU A N 1
ATOM 1472 C CA . GLU A 1 203 ? -25.766 10.789 17.531 1 84.5 203 GLU A CA 1
ATOM 1473 C C . GLU A 1 203 ? -25.875 11.266 18.984 1 84.5 203 GLU A C 1
ATOM 1475 O O . GLU A 1 203 ? -26.297 12.391 19.25 1 84.5 203 GLU A O 1
ATOM 1480 N N . GLU A 1 204 ? -25.531 10.398 19.812 1 84.06 204 GLU A N 1
ATOM 1481 C CA . GLU A 1 204 ? -25.531 10.766 21.219 1 84.06 204 GLU A CA 1
ATOM 1482 C C . GLU A 1 204 ? -24.578 11.93 21.484 1 84.06 204 GLU A C 1
ATOM 1484 O O . GLU A 1 204 ? -24.859 12.812 22.297 1 84.06 204 GLU A O 1
ATOM 1489 N N . SER A 1 205 ? -23.484 11.891 20.844 1 86.75 205 SER A N 1
ATOM 1490 C CA . SER A 1 205 ? -22.484 12.938 21.016 1 86.75 205 SER A CA 1
ATOM 1491 C C . SER A 1 205 ? -23 14.289 20.547 1 86.75 205 SER A C 1
ATOM 1493 O O . SER A 1 205 ? -22.609 15.328 21.078 1 86.75 205 SER A O 1
ATOM 1495 N N . LYS A 1 206 ? -23.781 14.273 19.547 1 83.19 206 LYS A N 1
ATOM 1496 C CA . LYS A 1 206 ? -24.375 15.516 19.062 1 83.19 206 LYS A CA 1
ATOM 1497 C C . LYS A 1 206 ? -25.297 16.125 20.109 1 83.19 206 LYS A C 1
ATOM 1499 O O . LYS A 1 206 ? -25.406 17.359 20.203 1 83.19 206 LYS A O 1
ATOM 1504 N N . ARG A 1 207 ? -25.906 15.258 20.922 1 86.88 207 ARG A N 1
ATOM 1505 C CA . ARG A 1 207 ? -26.812 15.703 21.969 1 86.88 207 ARG A CA 1
ATOM 1506 C C . ARG A 1 207 ? -26.047 16.188 23.188 1 86.88 207 ARG A C 1
ATOM 1508 O O . ARG A 1 207 ? -26.375 17.219 23.781 1 86.88 207 ARG A O 1
ATOM 1515 N N . THR A 1 208 ? -24.984 15.516 23.453 1 86.12 208 THR A N 1
ATOM 1516 C CA . THR A 1 208 ? -24.25 15.789 24.688 1 86.12 208 THR A CA 1
ATOM 1517 C C . THR A 1 208 ? -23.109 16.766 24.438 1 86.12 208 THR A C 1
ATOM 1519 O O . THR A 1 208 ? -22.594 17.391 25.375 1 86.12 208 THR A O 1
ATOM 1522 N N . GLY A 1 209 ? -22.672 16.766 23.25 1 83.88 209 GLY A N 1
ATOM 1523 C CA . GLY A 1 209 ? -21.547 17.625 22.859 1 83.88 209 GLY A CA 1
ATOM 1524 C C . GLY A 1 209 ? -20.203 16.969 23.062 1 83.88 209 GLY A C 1
ATOM 1525 O O . GLY A 1 209 ? -19.156 17.609 22.906 1 83.88 209 GLY A O 1
ATOM 1526 N N . VAL A 1 210 ? -20.312 15.68 23.547 1 85.69 210 VAL A N 1
ATOM 1527 C CA . VAL A 1 210 ? -19.047 15.016 23.828 1 85.69 210 VAL A CA 1
ATOM 1528 C C . VAL A 1 210 ? -19.062 13.617 23.219 1 85.69 210 VAL A C 1
ATOM 1530 O O . VAL A 1 210 ? -20.016 12.859 23.375 1 85.69 210 VAL A O 1
ATOM 1533 N N . LEU A 1 211 ? -18.016 13.344 22.453 1 90.31 211 LEU A N 1
ATOM 1534 C CA . LEU A 1 211 ? -17.875 11.984 21.953 1 90.31 211 LEU A CA 1
ATOM 1535 C C . LEU A 1 211 ? -17.531 11.016 23.078 1 90.31 211 LEU A C 1
ATOM 1537 O O . LEU A 1 211 ? -16.656 11.297 23.906 1 90.31 211 LEU A O 1
ATOM 1541 N N . PRO A 1 212 ? -18.234 9.93 23.188 1 88.69 212 PRO A N 1
ATOM 1542 C CA . PRO A 1 212 ? -18.031 9 24.297 1 88.69 212 PRO A CA 1
ATOM 1543 C C . PRO A 1 212 ? -16.625 8.422 24.344 1 88.69 212 PRO A C 1
ATOM 1545 O O . PRO A 1 212 ? -15.953 8.328 23.312 1 88.69 212 PRO A O 1
ATOM 1548 N N . GLU A 1 213 ? -16.281 7.973 25.484 1 89.06 213 GLU A N 1
ATOM 1549 C CA . GLU A 1 213 ? -14.945 7.441 25.766 1 89.06 213 GLU A CA 1
ATOM 1550 C C . GLU A 1 213 ? -14.641 6.23 24.891 1 89.06 213 GLU A C 1
ATOM 1552 O O . GLU A 1 213 ? -13.5 6.031 24.469 1 89.06 213 GLU A O 1
ATOM 1557 N N . ILE A 1 214 ? -15.625 5.449 24.672 1 89.44 214 ILE A N 1
ATOM 1558 C CA . ILE A 1 214 ? -15.414 4.242 23.891 1 89.44 214 ILE A CA 1
ATOM 1559 C C . ILE A 1 214 ? -14.938 4.613 22.484 1 89.44 214 ILE A C 1
ATOM 1561 O O . ILE A 1 214 ? -14.094 3.93 21.906 1 89.44 214 ILE A O 1
ATOM 1565 N N . LEU A 1 215 ? -15.438 5.684 21.922 1 92.31 215 LEU A N 1
ATOM 1566 C CA . LEU A 1 215 ? -15.008 6.133 20.609 1 92.31 215 LEU A CA 1
ATOM 1567 C C . LEU A 1 215 ? -13.664 6.848 20.688 1 92.31 215 LEU A C 1
ATOM 1569 O O . LEU A 1 215 ? -12.758 6.57 19.891 1 92.31 215 LEU A O 1
ATOM 1573 N N . ARG A 1 216 ? -13.516 7.652 21.688 1 94.31 216 ARG A N 1
ATOM 1574 C CA . ARG A 1 216 ? -12.344 8.508 21.766 1 94.31 216 ARG A CA 1
ATOM 1575 C C . ARG A 1 216 ? -11.094 7.703 22.125 1 94.31 216 ARG A C 1
ATOM 1577 O O . ARG A 1 216 ? -10 7.984 21.641 1 94.31 216 ARG A O 1
ATOM 1584 N N . ARG A 1 217 ? -11.234 6.641 22.969 1 93.25 217 ARG A N 1
ATOM 1585 C CA . ARG A 1 217 ? -10.078 5.91 23.469 1 93.25 217 ARG A CA 1
ATOM 1586 C C . ARG A 1 217 ? -9.969 4.539 22.812 1 93.25 217 ARG A C 1
ATOM 1588 O O . ARG A 1 217 ? -8.984 4.246 22.125 1 93.25 217 ARG A O 1
ATOM 1595 N N . LYS A 1 218 ? -11.055 3.762 22.844 1 89.81 218 LYS A N 1
ATOM 1596 C CA . LYS A 1 218 ? -10.969 2.381 22.375 1 89.81 218 LYS A CA 1
ATOM 1597 C C . LYS A 1 218 ? -10.93 2.322 20.844 1 89.81 218 LYS A C 1
ATOM 1599 O O . LYS A 1 218 ? -10.172 1.535 20.266 1 89.81 218 LYS A O 1
ATOM 1604 N N . VAL A 1 219 ? -11.664 3.186 20.219 1 91.69 219 VAL A N 1
ATOM 1605 C CA . VAL A 1 219 ? -11.664 3.232 18.75 1 91.69 219 VAL A CA 1
ATOM 1606 C C . VAL A 1 219 ? -10.594 4.203 18.266 1 91.69 219 VAL A C 1
ATOM 1608 O O . VAL A 1 219 ? -10.07 4.059 17.156 1 91.69 219 VAL A O 1
ATOM 1611 N N . GLY A 1 220 ? -10.258 5.188 19.188 1 94.88 220 GLY A N 1
ATOM 1612 C CA . GLY A 1 220 ? -9.336 6.238 18.781 1 94.88 220 GLY A CA 1
ATOM 1613 C C . GLY A 1 220 ? -9.914 7.168 17.734 1 94.88 220 GLY A C 1
ATOM 1614 O O . GLY A 1 220 ? -9.234 7.531 16.781 1 94.88 220 GLY A O 1
ATOM 1615 N N . MET A 1 221 ? -11.164 7.488 17.859 1 94.44 221 MET A N 1
ATOM 1616 C CA . MET A 1 221 ? -11.867 8.367 16.922 1 94.44 221 MET A CA 1
ATOM 1617 C C . MET A 1 221 ? -12.242 9.68 17.609 1 94.44 221 MET A C 1
ATOM 1619 O O . MET A 1 221 ? -12.672 9.688 18.766 1 94.44 221 MET A O 1
ATOM 1623 N N . GLY A 1 222 ? -12.094 10.812 16.969 1 94.31 222 GLY A N 1
ATOM 1624 C CA . GLY A 1 222 ? -12.445 12.117 17.516 1 94.31 222 GLY A CA 1
ATOM 1625 C C . GLY A 1 222 ? -12.703 13.164 16.438 1 94.31 222 GLY A C 1
ATOM 1626 O O . GLY A 1 222 ? -13.062 12.828 15.312 1 94.31 222 GLY A O 1
ATOM 1627 N N . THR A 1 223 ? -12.656 14.398 16.875 1 92.12 223 THR A N 1
ATOM 1628 C CA . THR A 1 223 ? -12.828 15.5 15.938 1 92.12 223 THR A CA 1
ATOM 1629 C C . THR A 1 223 ? -11.578 15.703 15.094 1 92.12 223 THR A C 1
ATOM 1631 O O . THR A 1 223 ? -10.5 15.211 15.438 1 92.12 223 THR A O 1
ATOM 1634 N N . PRO A 1 224 ? -11.695 16.391 13.953 1 93.88 224 PRO A N 1
ATOM 1635 C CA . PRO A 1 224 ? -10.5 16.719 13.164 1 93.88 224 PRO A CA 1
ATOM 1636 C C . PRO A 1 224 ? -9.422 17.406 13.992 1 93.88 224 PRO A C 1
ATOM 1638 O O . PRO A 1 224 ? -8.234 17.156 13.805 1 93.88 224 PRO A O 1
ATOM 1641 N N . GLU A 1 225 ? -9.805 18.219 14.961 1 94.81 225 GLU A N 1
ATOM 1642 C CA . GLU A 1 225 ? -8.875 18.969 15.797 1 94.81 225 GLU A CA 1
ATOM 1643 C C . GLU A 1 225 ? -8.031 18.031 16.672 1 94.81 225 GLU A C 1
ATOM 1645 O O . GLU A 1 225 ? -6.867 18.328 16.953 1 94.81 225 GLU A O 1
ATOM 1650 N N . ASP A 1 226 ? -8.625 16.875 17 1 95.19 226 ASP A N 1
ATOM 1651 C CA . ASP A 1 226 ? -7.914 15.922 17.844 1 95.19 226 ASP A CA 1
ATOM 1652 C C . ASP A 1 226 ? -6.691 15.359 17.125 1 95.19 226 ASP A C 1
ATOM 1654 O O . ASP A 1 226 ? -5.746 14.891 17.766 1 95.19 226 ASP A O 1
ATOM 1658 N N . ALA A 1 227 ? -6.719 15.414 15.82 1 95.06 227 ALA A N 1
ATOM 1659 C CA . ALA A 1 227 ? -5.637 14.828 15.031 1 95.06 227 ALA A CA 1
ATOM 1660 C C . ALA A 1 227 ? -4.629 15.898 14.609 1 95.06 227 ALA A C 1
ATOM 1662 O O . ALA A 1 227 ? -3.518 15.578 14.18 1 95.06 227 ALA A O 1
ATOM 1663 N N . ALA A 1 228 ? -4.938 17.156 14.758 1 97.62 228 ALA A N 1
ATOM 1664 C CA . ALA A 1 228 ? -4.195 18.266 14.148 1 97.62 228 ALA A CA 1
ATOM 1665 C C . ALA A 1 228 ? -2.854 18.469 14.852 1 97.62 228 ALA A C 1
ATOM 1667 O O . ALA A 1 228 ? -1.869 18.859 14.219 1 97.62 228 ALA A O 1
ATOM 1668 N N . GLY A 1 229 ? -2.775 18.172 16.156 1 98 229 GLY A N 1
ATOM 1669 C CA . GLY A 1 229 ? -1.555 18.391 16.906 1 98 229 GLY A CA 1
ATOM 1670 C C . GLY A 1 229 ? -0.386 17.562 16.391 1 98 229 GLY A C 1
ATOM 1671 O O . GLY A 1 229 ? 0.762 18.016 16.453 1 98 229 GLY A O 1
ATOM 1672 N N . LEU A 1 230 ? -0.654 16.359 15.914 1 98.38 230 LEU A N 1
ATOM 1673 C CA . LEU A 1 230 ? 0.403 15.508 15.383 1 98.38 230 LEU A CA 1
ATOM 1674 C C . LEU A 1 230 ? 1.037 16.125 14.141 1 98.38 230 LEU A C 1
ATOM 1676 O O . LEU A 1 230 ? 2.246 16.016 13.938 1 98.38 230 LEU A O 1
ATOM 1680 N N . ILE A 1 231 ? 0.247 16.812 13.312 1 98.81 231 ILE A N 1
ATOM 1681 C CA . ILE A 1 231 ? 0.745 17.453 12.102 1 98.81 231 ILE A CA 1
ATOM 1682 C C . ILE A 1 231 ? 1.719 18.562 12.469 1 98.81 231 ILE A C 1
ATOM 1684 O O . ILE A 1 231 ? 2.824 18.641 11.93 1 98.81 231 ILE A O 1
ATOM 1688 N N . SER A 1 232 ? 1.339 19.406 13.445 1 98.88 232 SER A N 1
ATOM 1689 C CA . SER A 1 232 ? 2.203 20.5 13.891 1 98.88 232 SER A CA 1
ATOM 1690 C C . SER A 1 232 ? 3.479 19.969 14.531 1 98.88 232 SER A C 1
ATOM 1692 O O . SER A 1 232 ? 4.562 20.516 14.32 1 98.88 232 SER A O 1
ATOM 1694 N N . PHE A 1 233 ? 3.369 18.891 15.273 1 98.62 233 PHE A N 1
ATOM 1695 C CA . PHE A 1 233 ? 4.539 18.266 15.883 1 98.62 233 PHE A CA 1
ATOM 1696 C C . PHE A 1 233 ? 5.504 17.766 14.812 1 98.62 233 PHE A C 1
ATOM 1698 O O . PHE A 1 233 ? 6.695 18.094 14.844 1 98.62 233 PHE A O 1
ATOM 1705 N N . LEU A 1 234 ? 4.984 17.047 13.805 1 98.75 234 LEU A N 1
ATOM 1706 C CA . LEU A 1 234 ? 5.824 16.469 12.766 1 98.75 234 LEU A CA 1
ATOM 1707 C C . LEU A 1 234 ? 6.422 17.562 11.875 1 98.75 234 LEU A C 1
ATOM 1709 O O . LEU A 1 234 ? 7.453 17.344 11.234 1 98.75 234 LEU A O 1
ATOM 1713 N N . ALA A 1 235 ? 5.789 18.719 11.844 1 98.75 235 ALA A N 1
ATOM 1714 C CA . ALA A 1 235 ? 6.277 19.844 11.055 1 98.75 235 ALA A CA 1
ATOM 1715 C C . ALA A 1 235 ? 7.414 20.562 11.773 1 98.75 235 ALA A C 1
ATOM 1717 O O . ALA A 1 235 ? 8.117 21.375 11.172 1 98.75 235 ALA A O 1
ATOM 1718 N N . SER A 1 236 ? 7.633 20.297 13.047 1 98.06 236 SER A N 1
ATOM 1719 C CA . SER A 1 236 ? 8.523 21.078 13.898 1 98.06 236 SER A CA 1
ATOM 1720 C C . SER A 1 236 ? 9.93 20.484 13.906 1 98.06 236 SER A C 1
ATOM 1722 O O . SER A 1 236 ? 10.156 19.375 13.414 1 98.06 236 SER A O 1
ATOM 1724 N N . ASP A 1 237 ? 10.82 21.25 14.508 1 96.06 237 ASP A N 1
ATOM 1725 C CA . ASP A 1 237 ? 12.203 20.797 14.664 1 96.06 237 ASP A CA 1
ATOM 1726 C C . ASP A 1 237 ? 12.305 19.672 15.688 1 96.06 237 ASP A C 1
ATOM 1728 O O . ASP A 1 237 ? 13.25 18.891 15.656 1 96.06 237 ASP A O 1
ATOM 1732 N N . ALA A 1 238 ? 11.273 19.594 16.531 1 95.38 238 ALA A N 1
ATOM 1733 C CA . ALA A 1 238 ? 11.273 18.547 17.547 1 95.38 238 ALA A CA 1
ATOM 1734 C C . ALA A 1 238 ? 11.156 17.156 16.922 1 95.38 238 ALA A C 1
ATOM 1736 O O . ALA A 1 238 ? 11.539 16.156 17.531 1 95.38 238 ALA A O 1
ATOM 1737 N N . ALA A 1 239 ? 10.688 17.094 15.664 1 96.69 239 ALA A N 1
ATOM 1738 C CA . ALA A 1 239 ? 10.469 15.82 14.992 1 96.69 239 ALA A CA 1
ATOM 1739 C C . ALA A 1 239 ? 11.531 15.586 13.922 1 96.69 239 ALA A C 1
ATOM 1741 O O . ALA A 1 239 ? 11.336 14.758 13.023 1 96.69 239 ALA A O 1
ATOM 1742 N N . ALA A 1 240 ? 12.672 16.25 14.008 1 95.44 240 ALA A N 1
ATOM 1743 C CA . ALA A 1 240 ? 13.68 16.297 12.945 1 95.44 240 ALA A CA 1
ATOM 1744 C C . ALA A 1 240 ? 14.305 14.914 12.734 1 95.44 240 ALA A C 1
ATOM 1746 O O . ALA A 1 240 ? 14.867 14.641 11.672 1 95.44 240 ALA A O 1
ATOM 1747 N N . ASP A 1 241 ? 14.172 14.023 13.719 1 94.94 241 ASP A N 1
ATOM 1748 C CA . ASP A 1 241 ? 14.82 12.719 13.594 1 94.94 241 ASP A CA 1
ATOM 1749 C C . ASP A 1 241 ? 13.789 11.617 13.344 1 94.94 241 ASP A C 1
ATOM 1751 O O . ASP A 1 241 ? 14.133 10.43 13.344 1 94.94 241 ASP A O 1
ATOM 1755 N N . ILE A 1 242 ? 12.57 11.953 13.195 1 97.56 242 ILE A N 1
ATOM 1756 C CA . ILE A 1 242 ? 11.5 10.992 13 1 97.56 242 ILE A CA 1
ATOM 1757 C C . ILE A 1 242 ? 11.172 10.867 11.516 1 97.56 242 ILE A C 1
ATOM 1759 O O . ILE A 1 242 ? 10.656 11.812 10.906 1 97.56 242 ILE A O 1
ATOM 1763 N N . THR A 1 243 ? 11.477 9.734 10.922 1 98.44 243 THR A N 1
ATOM 1764 C CA . THR A 1 243 ? 11.188 9.531 9.508 1 98.44 243 THR A CA 1
ATOM 1765 C C . THR A 1 243 ? 10.789 8.078 9.242 1 98.44 243 THR A C 1
ATOM 1767 O O . THR A 1 243 ? 11.125 7.188 10.023 1 98.44 243 THR A O 1
ATOM 1770 N N . GLY A 1 244 ? 9.922 7.871 8.258 1 98.69 244 GLY A N 1
ATOM 1771 C CA . GLY A 1 244 ? 9.555 6.547 7.777 1 98.69 244 GLY A CA 1
ATOM 1772 C C . GLY A 1 244 ? 8.484 5.883 8.625 1 98.69 244 GLY A C 1
ATOM 1773 O O . GLY A 1 244 ? 8.242 4.68 8.492 1 98.69 244 GLY A O 1
ATOM 1774 N N . GLN A 1 245 ? 7.859 6.633 9.539 1 98.56 245 GLN A N 1
ATOM 1775 C CA . GLN A 1 245 ? 6.887 6.039 10.453 1 98.56 245 GLN A CA 1
ATOM 1776 C C . GLN A 1 245 ? 5.461 6.273 9.961 1 98.56 245 GLN A C 1
ATOM 1778 O O . GLN A 1 245 ? 5.211 7.195 9.18 1 98.56 245 GLN A O 1
ATOM 1783 N N . ALA A 1 246 ? 4.59 5.445 10.367 1 98.75 246 ALA A N 1
ATOM 1784 C CA . ALA A 1 246 ? 3.15 5.641 10.219 1 98.75 246 ALA A CA 1
ATOM 1785 C C . ALA A 1 246 ? 2.471 5.77 11.586 1 98.75 246 ALA A C 1
ATOM 1787 O O . ALA A 1 246 ? 2.684 4.941 12.469 1 98.75 246 ALA A O 1
ATOM 1788 N N . PHE A 1 247 ? 1.629 6.809 11.727 1 98.5 247 PHE A N 1
ATOM 1789 C CA . PHE A 1 247 ? 0.994 7.113 13 1 98.5 247 PHE A CA 1
ATOM 1790 C C . PHE A 1 247 ? -0.511 6.887 12.93 1 98.5 247 PHE A C 1
ATOM 1792 O O . PHE A 1 247 ? -1.143 7.207 11.922 1 98.5 247 PHE A O 1
ATOM 1799 N N . SER A 1 248 ? -1.023 6.348 13.961 1 97.88 248 SER A N 1
ATOM 1800 C CA . SER A 1 248 ? -2.461 6.391 14.203 1 97.88 248 SER A CA 1
ATOM 1801 C C . SER A 1 248 ? -2.82 7.496 15.195 1 97.88 248 SER A C 1
ATOM 1803 O O . SER A 1 248 ? -2.223 7.594 16.266 1 97.88 248 SER A O 1
ATOM 1805 N N . VAL A 1 249 ? -3.785 8.344 14.812 1 97.81 249 VAL A N 1
ATOM 1806 C CA . VAL A 1 249 ? -4.168 9.422 15.711 1 97.81 249 VAL A CA 1
ATOM 1807 C C . VAL A 1 249 ? -5.672 9.68 15.609 1 97.81 249 VAL A C 1
ATOM 1809 O O . VAL A 1 249 ? -6.219 9.734 14.508 1 97.81 249 VAL A O 1
ATOM 1812 N N . GLY A 1 250 ? -6.301 9.836 16.656 1 96.44 250 GLY A N 1
ATOM 1813 C CA . GLY A 1 250 ? -7.711 10.172 16.766 1 96.44 250 GLY A CA 1
ATOM 1814 C C . GLY A 1 250 ? -8.219 10.148 18.203 1 96.44 250 GLY A C 1
ATOM 1815 O O . GLY A 1 250 ? -7.777 9.336 19 1 96.44 250 GLY A O 1
ATOM 1816 N N . GLY A 1 251 ? -9.234 11.008 18.484 1 96.19 251 GLY A N 1
ATOM 1817 C CA . GLY A 1 251 ? -9.703 11.094 19.859 1 96.19 251 GLY A CA 1
ATOM 1818 C C . GLY A 1 251 ? -8.578 11.281 20.859 1 96.19 251 GLY A C 1
ATOM 1819 O O . GLY A 1 251 ? -7.758 12.188 20.703 1 96.19 251 GLY A O 1
ATOM 1820 N N . ASP A 1 252 ? -8.508 10.359 21.766 1 96.69 252 ASP A N 1
ATOM 1821 C CA . ASP A 1 252 ? -7.512 10.484 22.828 1 96.69 252 ASP A CA 1
ATOM 1822 C C . ASP A 1 252 ? -6.289 9.617 22.547 1 96.69 252 ASP A C 1
ATOM 1824 O O . ASP A 1 252 ? -5.312 9.648 23.297 1 96.69 252 ASP A O 1
ATOM 1828 N N . ARG A 1 253 ? -6.344 8.953 21.438 1 96.62 253 ARG A N 1
ATOM 1829 C CA . ARG A 1 253 ? -5.344 7.914 21.219 1 96.62 253 ARG A CA 1
ATOM 1830 C C . ARG A 1 253 ? -4.301 8.359 20.203 1 96.62 253 ARG A C 1
ATOM 1832 O O . ARG A 1 253 ? -4.652 8.906 19.156 1 96.62 253 ARG A O 1
ATOM 1839 N N . LEU A 1 254 ? -3.049 8.188 20.484 1 97.25 254 LEU A N 1
ATOM 1840 C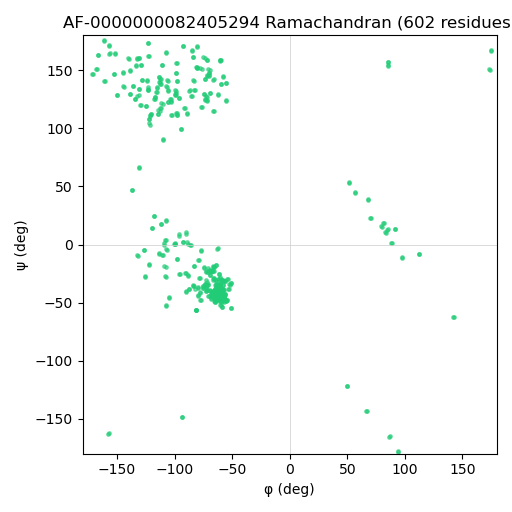 CA . LEU A 1 254 ? -1.909 8.266 19.578 1 97.25 254 LEU A CA 1
ATOM 1841 C C . LEU A 1 254 ? -1.105 6.973 19.594 1 97.25 254 LEU A C 1
ATOM 1843 O O . LEU A 1 254 ? -0.85 6.414 20.672 1 97.25 254 LEU A O 1
ATOM 1847 N N . ALA A 1 255 ? -0.761 6.457 18.484 1 97.06 255 ALA A N 1
ATOM 1848 C CA . ALA A 1 255 ? -0.007 5.211 18.391 1 97.06 255 ALA A CA 1
ATOM 1849 C C . ALA A 1 255 ? 0.84 5.172 17.125 1 97.06 255 ALA A C 1
ATOM 1851 O O . ALA A 1 255 ? 0.693 6.023 16.234 1 97.06 255 ALA A O 1
ATOM 1852 N N . LEU A 1 256 ? 1.775 4.262 17.109 1 97.62 256 LEU A N 1
ATOM 1853 C CA . LEU A 1 256 ? 2.502 3.928 15.891 1 97.62 256 LEU A CA 1
ATOM 1854 C C . LEU A 1 256 ? 1.915 2.686 15.234 1 97.62 256 LEU A C 1
ATOM 1856 O O . LEU A 1 256 ? 1.463 1.767 15.922 1 97.62 256 LEU A O 1
ATOM 1860 N N . TRP A 1 257 ? 1.85 2.684 13.953 1 97.75 257 TRP A N 1
ATOM 1861 C CA . TRP A 1 257 ? 1.655 1.438 13.219 1 97.75 257 TRP A CA 1
ATOM 1862 C C . TRP A 1 257 ? 2.98 0.707 13.023 1 97.75 257 TRP A C 1
ATOM 1864 O O . TRP A 1 257 ? 3.975 1.309 12.617 1 97.75 257 TRP A O 1
ATOM 1874 N N . SER A 1 258 ? 2.998 -0.568 13.289 1 97.56 258 SER A N 1
ATOM 1875 C CA . SER A 1 258 ? 4.219 -1.337 13.078 1 97.56 258 SER A CA 1
ATOM 1876 C C . SER A 1 258 ? 4.504 -1.526 11.594 1 97.56 258 SER A C 1
ATOM 1878 O O . SER A 1 258 ? 3.576 -1.572 10.781 1 97.56 258 SER A O 1
ATOM 1880 N N . HIS A 1 259 ? 5.801 -1.541 11.219 1 97.81 259 HIS A N 1
ATOM 1881 C CA . HIS A 1 259 ? 6.184 -2.02 9.891 1 97.81 259 HIS A CA 1
ATOM 1882 C C . HIS A 1 259 ? 6.008 -3.529 9.781 1 97.81 259 HIS A C 1
ATOM 1884 O O . HIS A 1 259 ? 6.121 -4.25 10.773 1 97.81 259 HIS A O 1
ATOM 1890 N N . PRO A 1 260 ? 5.727 -4 8.547 1 97.5 260 PRO A N 1
ATOM 1891 C CA . PRO A 1 260 ? 5.688 -5.457 8.383 1 97.5 260 PRO A CA 1
ATOM 1892 C C . PRO A 1 260 ? 7.012 -6.129 8.727 1 97.5 260 PRO A C 1
ATOM 1894 O O . PRO A 1 260 ? 8.078 -5.602 8.406 1 97.5 260 PRO A O 1
ATOM 1897 N N . GLU A 1 261 ? 6.941 -7.203 9.391 1 96.69 261 GLU A N 1
ATOM 1898 C CA . GLU A 1 261 ? 8.094 -8.039 9.703 1 96.69 261 GLU A CA 1
ATOM 1899 C C . GLU A 1 261 ? 7.836 -9.5 9.32 1 96.69 261 GLU A C 1
ATOM 1901 O O . GLU A 1 261 ? 6.684 -9.93 9.234 1 96.69 261 GLU A O 1
ATOM 1906 N N . LEU A 1 262 ? 8.906 -10.266 9.047 1 95.94 262 LEU A N 1
ATOM 1907 C CA . LEU A 1 262 ? 8.758 -11.695 8.781 1 95.94 262 LEU A CA 1
ATOM 1908 C C . LEU A 1 262 ? 8.422 -12.453 10.062 1 95.94 262 LEU A C 1
ATOM 1910 O O . LEU A 1 262 ? 9.125 -12.328 11.07 1 95.94 262 LEU A O 1
ATOM 1914 N N . THR A 1 263 ? 7.391 -13.109 9.984 1 94.69 263 THR A N 1
ATOM 1915 C CA . THR A 1 263 ? 6.949 -13.977 11.07 1 94.69 263 THR A CA 1
ATOM 1916 C C . THR A 1 263 ? 6.781 -15.414 10.586 1 94.69 263 THR A C 1
ATOM 1918 O O . THR A 1 263 ? 6.746 -15.664 9.383 1 94.69 263 THR A O 1
ATOM 1921 N N . ALA A 1 264 ? 6.742 -16.391 11.469 1 94.62 264 ALA A N 1
ATOM 1922 C CA . ALA A 1 264 ? 6.551 -17.797 11.125 1 94.62 264 ALA A CA 1
ATOM 1923 C C . ALA A 1 264 ? 7.531 -18.234 10.039 1 94.62 264 ALA A C 1
ATOM 1925 O O . ALA A 1 264 ? 7.129 -18.797 9.023 1 94.62 264 ALA A O 1
ATOM 1926 N N . VAL A 1 265 ? 8.75 -18.047 10.211 1 95.12 265 VAL A N 1
ATOM 1927 C CA . VAL A 1 265 ? 9.797 -18.312 9.227 1 95.12 265 VAL A CA 1
ATOM 1928 C C . VAL A 1 265 ? 10.227 -19.766 9.297 1 95.12 265 VAL A C 1
ATOM 1930 O O . VAL A 1 265 ? 10.547 -20.281 10.367 1 95.12 265 VAL A O 1
ATOM 1933 N N . GLU A 1 266 ? 10.219 -20.438 8.18 1 95.31 266 GLU A N 1
ATOM 1934 C CA . GLU A 1 266 ? 10.703 -21.812 8.055 1 95.31 266 GLU A CA 1
ATOM 1935 C C . GLU A 1 266 ? 11.617 -21.969 6.84 1 95.31 266 GLU A C 1
ATOM 1937 O O . GLU A 1 266 ? 11.602 -21.125 5.938 1 95.31 266 GLU A O 1
ATOM 1942 N N . TYR A 1 267 ? 12.391 -23 6.848 1 95.06 267 TYR A N 1
ATOM 1943 C CA . TYR A 1 267 ? 13.367 -23.234 5.789 1 95.06 267 TYR A CA 1
ATOM 1944 C C . TYR A 1 267 ? 13.227 -24.625 5.215 1 95.06 267 TYR A C 1
ATOM 1946 O O . TYR A 1 267 ? 12.898 -25.578 5.938 1 95.06 267 TYR A O 1
ATOM 1954 N N . SER A 1 268 ? 13.391 -24.734 3.969 1 93.12 268 SER A N 1
ATOM 1955 C CA . SER A 1 268 ? 13.469 -26.016 3.275 1 93.12 268 SER A CA 1
ATOM 1956 C C . SER A 1 268 ? 14.625 -26.031 2.275 1 93.12 268 SER A C 1
ATOM 1958 O O . SER A 1 268 ? 14.68 -25.203 1.372 1 93.12 268 SER A O 1
ATOM 1960 N N . ASP A 1 269 ? 15.484 -27.031 2.434 1 91.06 269 ASP A N 1
ATOM 1961 C CA . ASP A 1 269 ? 16.625 -27.141 1.53 1 91.06 269 ASP A CA 1
ATOM 1962 C C . ASP A 1 269 ? 16.172 -27.359 0.09 1 91.06 269 ASP A C 1
ATOM 1964 O O . ASP A 1 269 ? 15.398 -28.281 -0.189 1 91.06 269 ASP A O 1
ATOM 1968 N N . GLY A 1 270 ? 16.656 -26.578 -0.781 1 89 270 GLY A N 1
ATOM 1969 C CA . GLY A 1 270 ? 16.344 -26.734 -2.193 1 89 270 GLY A CA 1
ATOM 1970 C C . GLY A 1 270 ? 15.055 -26.047 -2.596 1 89 270 GLY A C 1
ATOM 1971 O O . GLY A 1 270 ? 14.531 -26.297 -3.684 1 89 270 GLY A O 1
ATOM 1972 N N . GLY A 1 271 ? 14.539 -25.203 -1.73 1 91.19 271 GLY A N 1
ATOM 1973 C CA . GLY A 1 271 ? 13.32 -24.469 -2.027 1 91.19 271 GLY A CA 1
ATOM 1974 C C . GLY A 1 271 ? 12.07 -25.141 -1.505 1 91.19 271 GLY A C 1
ATOM 1975 O O . GLY A 1 271 ? 12.156 -26.156 -0.814 1 91.19 271 GLY A O 1
ATOM 1976 N N . TRP A 1 272 ? 10.898 -24.594 -1.731 1 92.44 272 TRP A N 1
ATOM 1977 C CA . TRP A 1 272 ? 9.633 -25.078 -1.199 1 92.44 272 TRP A CA 1
ATOM 1978 C C . TRP A 1 272 ? 8.734 -25.609 -2.316 1 92.44 272 TRP A C 1
ATOM 1980 O O . TRP A 1 272 ? 8.328 -24.844 -3.201 1 92.44 272 TRP A O 1
ATOM 1990 N N . SER A 1 273 ? 8.484 -26.906 -2.244 1 94.31 273 SER A N 1
ATOM 1991 C CA . SER A 1 273 ? 7.449 -27.438 -3.125 1 94.31 273 SER A CA 1
ATOM 1992 C C . SER A 1 273 ? 6.062 -27.266 -2.523 1 94.31 273 SER A C 1
ATOM 1994 O O . SER A 1 273 ? 5.922 -27.047 -1.315 1 94.31 273 SER A O 1
ATOM 1996 N N . ALA A 1 274 ? 5.059 -27.359 -3.354 1 95.81 274 ALA A N 1
ATOM 1997 C CA . ALA A 1 274 ? 3.684 -27.281 -2.869 1 95.81 274 ALA A CA 1
ATOM 1998 C C . ALA A 1 274 ? 3.402 -28.359 -1.841 1 95.81 274 ALA A C 1
ATOM 2000 O O . ALA A 1 274 ? 2.725 -28.125 -0.839 1 95.81 274 ALA A O 1
ATOM 2001 N N . ASP A 1 275 ? 3.961 -29.562 -2.057 1 93.5 275 ASP A N 1
ATOM 2002 C CA . ASP A 1 275 ? 3.744 -30.688 -1.155 1 93.5 275 ASP A CA 1
ATOM 2003 C C . ASP A 1 275 ? 4.43 -30.453 0.189 1 93.5 275 ASP A C 1
ATOM 2005 O O . ASP A 1 275 ? 3.885 -30.797 1.239 1 93.5 275 ASP A O 1
ATOM 2009 N N . ASP A 1 276 ? 5.609 -29.891 0.132 1 92.31 276 ASP A N 1
ATOM 2010 C CA . ASP A 1 276 ? 6.309 -29.547 1.369 1 92.31 276 ASP A CA 1
ATOM 2011 C C . ASP A 1 276 ? 5.496 -28.562 2.203 1 92.31 276 ASP A C 1
ATOM 2013 O O . ASP A 1 276 ? 5.367 -28.719 3.418 1 92.31 276 ASP A O 1
ATOM 2017 N N . ILE A 1 277 ? 4.961 -27.547 1.557 1 95.06 277 ILE A N 1
ATOM 2018 C CA . ILE A 1 277 ? 4.199 -26.516 2.248 1 95.06 277 ILE A CA 1
ATOM 2019 C C . ILE A 1 277 ? 2.941 -27.125 2.859 1 95.06 277 ILE A C 1
ATOM 2021 O O . ILE A 1 277 ? 2.631 -26.875 4.027 1 95.06 277 ILE A O 1
ATOM 2025 N N . THR A 1 278 ? 2.268 -27.969 2.084 1 93.19 278 THR A N 1
ATOM 2026 C CA . THR A 1 278 ? 1.053 -28.609 2.559 1 93.19 278 THR A CA 1
ATOM 2027 C C . THR A 1 278 ? 1.335 -29.438 3.814 1 93.19 278 THR A C 1
ATOM 2029 O O . THR A 1 278 ? 0.578 -29.375 4.785 1 93.19 278 THR A O 1
ATOM 2032 N N . ALA A 1 279 ? 2.451 -30.141 3.773 1 90.5 279 ALA A N 1
ATOM 2033 C CA . ALA A 1 279 ? 2.803 -31.047 4.867 1 90.5 279 ALA A CA 1
ATOM 2034 C C . ALA A 1 279 ? 3.15 -30.266 6.133 1 90.5 279 ALA A C 1
ATOM 2036 O O . ALA A 1 279 ? 2.885 -30.719 7.246 1 90.5 279 ALA A O 1
ATOM 2037 N N . GLN A 1 280 ? 3.605 -29.031 5.988 1 88.44 280 GLN A N 1
ATOM 2038 C CA . GLN A 1 280 ? 4.152 -28.312 7.137 1 88.44 280 GLN A CA 1
ATOM 2039 C C . GLN A 1 280 ? 3.234 -27.172 7.57 1 88.44 280 GLN A C 1
ATOM 2041 O O . GLN A 1 280 ? 3.432 -26.578 8.633 1 88.44 280 GLN A O 1
ATOM 2046 N N . TRP A 1 281 ? 2.232 -26.828 6.844 1 90.81 281 TRP A N 1
ATOM 2047 C CA . TRP A 1 281 ? 1.449 -25.609 7.043 1 90.81 281 TRP A CA 1
ATOM 2048 C C . TRP A 1 281 ? 0.801 -25.594 8.422 1 90.81 281 TRP A C 1
ATOM 2050 O O . TRP A 1 281 ? 0.971 -24.641 9.188 1 90.81 281 TRP A O 1
ATOM 2060 N N . ALA A 1 282 ? 0.093 -26.719 8.703 1 83.25 282 ALA A N 1
ATOM 2061 C CA . ALA A 1 282 ? -0.682 -26.766 9.945 1 83.25 282 ALA A CA 1
ATOM 2062 C C . ALA A 1 282 ? 0.223 -26.609 11.164 1 83.25 282 ALA A C 1
ATOM 2064 O O . ALA A 1 282 ? -0.188 -26.031 12.18 1 83.25 282 ALA A O 1
ATOM 2065 N N . GLY A 1 283 ? 1.414 -27.094 11.133 1 79.56 283 GLY A N 1
ATOM 2066 C CA . GLY A 1 283 ? 2.32 -27.031 12.266 1 79.56 283 GLY A CA 1
ATOM 2067 C C . GLY A 1 283 ? 3.043 -25.703 12.391 1 79.56 283 GLY A C 1
ATOM 2068 O O . GLY A 1 283 ? 3.096 -25.125 13.469 1 79.56 283 GLY A O 1
ATOM 2069 N N . THR A 1 284 ? 3.402 -25.172 11.328 1 80.44 284 THR A N 1
ATOM 2070 C CA . THR A 1 284 ? 4.316 -24.031 11.391 1 80.44 284 THR A CA 1
ATOM 2071 C C . THR A 1 284 ? 3.572 -22.734 11.117 1 80.44 284 THR A C 1
ATOM 2073 O O . THR A 1 284 ? 3.74 -21.75 11.852 1 80.44 284 THR A O 1
ATOM 2076 N N . PHE A 1 285 ? 2.711 -22.609 10.133 1 88.56 285 PHE A N 1
ATOM 2077 C CA . PHE A 1 285 ? 2.186 -21.328 9.656 1 88.56 285 PHE A CA 1
ATOM 2078 C C . PHE A 1 285 ? 0.732 -21.156 10.078 1 88.56 285 PHE A C 1
ATOM 2080 O O . PHE A 1 285 ? 0.262 -20.031 10.234 1 88.56 285 PHE A O 1
ATOM 2087 N N . GLY A 1 286 ? 0.032 -22.266 10.25 1 86.5 286 GLY A N 1
ATOM 2088 C CA . GLY A 1 286 ? -1.403 -22.234 10.484 1 86.5 286 GLY A CA 1
ATOM 2089 C C . GLY A 1 286 ? -1.796 -21.328 11.633 1 86.5 286 GLY A C 1
ATOM 2090 O O . GLY A 1 286 ? -2.74 -20.531 11.516 1 86.5 286 GLY A O 1
ATOM 2091 N N . ASP A 1 287 ? -1.022 -21.312 12.656 1 88 287 ASP A N 1
ATOM 2092 C CA . ASP A 1 287 ? -1.347 -20.531 13.844 1 88 287 ASP A CA 1
ATOM 2093 C C . ASP A 1 287 ? -0.841 -19.109 13.719 1 88 287 ASP A C 1
ATOM 2095 O O . ASP A 1 287 ? -1.137 -18.25 14.562 1 88 287 ASP A O 1
ATOM 2099 N N . ALA A 1 288 ? -0.228 -18.859 12.633 1 91.94 288 ALA A N 1
ATOM 2100 C CA . ALA A 1 288 ? 0.445 -17.562 12.523 1 91.94 288 ALA A CA 1
ATOM 2101 C C . ALA A 1 288 ? -0.31 -16.625 11.57 1 91.94 288 ALA A C 1
ATOM 2103 O O . ALA A 1 288 ? 0.057 -15.469 11.414 1 91.94 288 ALA A O 1
ATOM 2104 N N . VAL A 1 289 ? -1.354 -17.109 10.953 1 93 289 VAL A N 1
ATOM 2105 C CA . VAL A 1 289 ? -2.148 -16.281 10.055 1 93 289 VAL A CA 1
ATOM 2106 C C . VAL A 1 289 ? -2.848 -15.188 10.852 1 93 289 VAL A C 1
ATOM 2108 O O . VAL A 1 289 ? -3.271 -15.406 11.992 1 93 289 VAL A O 1
ATOM 2111 N N . GLU A 1 290 ? -2.934 -14.055 10.312 1 94.25 290 GLU A N 1
ATOM 2112 C CA . GLU A 1 290 ? -3.508 -12.891 10.992 1 94.25 290 GLU A CA 1
ATOM 2113 C C . GLU A 1 290 ? -4.805 -12.453 10.32 1 94.25 290 GLU A C 1
ATOM 2115 O O . GLU A 1 290 ? -4.93 -12.508 9.094 1 94.25 290 GLU A O 1
ATOM 2120 N N . PRO A 1 291 ? -5.785 -11.992 11.117 1 94.19 291 PRO A N 1
ATOM 2121 C CA . PRO A 1 291 ? -7.031 -11.484 10.539 1 94.19 291 PRO A CA 1
ATOM 2122 C C . PRO A 1 291 ? -6.855 -10.133 9.852 1 94.19 291 PRO A C 1
ATOM 2124 O O . PRO A 1 291 ? -5.859 -9.445 10.086 1 94.19 291 PRO A O 1
ATOM 2127 N N . VAL A 1 292 ? -7.738 -9.82 8.992 1 96.06 292 VAL A N 1
ATOM 2128 C CA . VAL A 1 292 ? -7.754 -8.539 8.305 1 96.06 292 VAL A CA 1
ATOM 2129 C C . VAL A 1 292 ? -8.906 -7.68 8.836 1 96.06 292 VAL A C 1
ATOM 2131 O O . VAL A 1 292 ? -9.805 -8.188 9.508 1 96.06 292 VAL A O 1
ATOM 2134 N N . GLY A 1 293 ? -8.844 -6.379 8.516 1 93.44 293 GLY A N 1
ATOM 2135 C CA . GLY A 1 293 ? -9.844 -5.445 9.016 1 93.44 293 GLY A CA 1
ATOM 2136 C C . GLY A 1 293 ? -9.516 -4.91 10.398 1 93.44 293 GLY A C 1
ATOM 2137 O O . GLY A 1 293 ? -8.734 -5.516 11.141 1 93.44 293 GLY A O 1
ATOM 2138 N N . GLU A 1 294 ? -10.086 -3.756 10.695 1 86.69 294 GLU A N 1
ATOM 2139 C CA . GLU A 1 294 ? -9.914 -3.201 12.039 1 86.69 294 GLU A CA 1
ATOM 2140 C C . GLU A 1 294 ? -10.75 -3.961 13.062 1 86.69 294 GLU A C 1
ATOM 2142 O O . GLU A 1 294 ? -11.852 -4.418 12.758 1 86.69 294 GLU A O 1
ATOM 2147 N N . GLU A 1 295 ? -10.117 -4.066 14.172 1 83.81 295 GLU A N 1
ATOM 2148 C CA . GLU A 1 295 ? -10.844 -4.68 15.281 1 83.81 295 GLU A CA 1
ATOM 2149 C C . GLU A 1 295 ? -11.477 -3.623 16.188 1 83.81 295 GLU A C 1
ATOM 2151 O O . GLU A 1 295 ? -10.828 -2.627 16.516 1 83.81 295 GLU A O 1
ATOM 2156 N N . PHE A 1 296 ? -12.703 -3.795 16.359 1 85.75 296 PHE A N 1
ATOM 2157 C CA . PHE A 1 296 ? -13.414 -2.871 17.234 1 85.75 296 PHE A CA 1
ATOM 2158 C C . PHE A 1 296 ? -13.859 -3.57 18.516 1 85.75 296 PHE A C 1
ATOM 2160 O O . PHE A 1 296 ? -14.039 -4.789 18.531 1 85.75 296 PHE A O 1
ATOM 2167 N N . PRO A 1 297 ? -14.008 -2.785 19.516 1 84.25 297 PRO A N 1
ATOM 2168 C CA . PRO A 1 297 ? -14.453 -3.373 20.781 1 84.25 297 PRO A CA 1
ATOM 2169 C C . PRO A 1 297 ? -15.789 -4.102 20.656 1 84.25 297 PRO A C 1
ATOM 2171 O O . PRO A 1 297 ? -16.672 -3.646 19.922 1 84.25 297 PRO A O 1
ATOM 2174 N N . GLU A 1 298 ? -15.852 -5.148 21.406 1 81.75 298 GLU A N 1
ATOM 2175 C CA . GLU A 1 298 ? -17.062 -5.969 21.375 1 81.75 298 GLU A CA 1
ATOM 2176 C C . GLU A 1 298 ? -18.281 -5.152 21.766 1 81.75 298 GLU A C 1
ATOM 2178 O O . GLU A 1 298 ? -19.375 -5.391 21.25 1 81.75 298 GLU A O 1
ATOM 2183 N N . GLU A 1 299 ? -18.016 -4.156 22.641 1 79.06 299 GLU A N 1
ATOM 2184 C CA . GLU A 1 299 ? -19.109 -3.303 23.125 1 79.06 299 GLU A CA 1
ATOM 2185 C C . GLU A 1 299 ? -19.766 -2.549 21.969 1 79.06 299 GLU A C 1
ATOM 2187 O O . GLU A 1 299 ? -20.938 -2.203 22.047 1 79.06 299 GLU A O 1
ATOM 2192 N N . LEU A 1 300 ? -19.031 -2.342 20.906 1 79.06 300 LEU A N 1
ATOM 2193 C CA . LEU A 1 300 ? -19.547 -1.627 19.75 1 79.06 300 LEU A CA 1
ATOM 2194 C C . LEU A 1 300 ? -20.234 -2.586 18.781 1 79.06 300 LEU A C 1
ATOM 2196 O O . LEU A 1 300 ? -21.078 -2.174 17.984 1 79.06 300 LEU A O 1
ATOM 2200 N N . MET A 1 301 ? -19.766 -3.846 18.844 1 68.69 301 MET A N 1
ATOM 2201 C CA . MET A 1 301 ? -20.25 -4.828 17.875 1 68.69 301 MET A CA 1
ATOM 2202 C C . MET A 1 301 ? -21.516 -5.496 18.359 1 68.69 301 MET A C 1
ATOM 2204 O O . MET A 1 301 ? -22.234 -6.125 17.578 1 68.69 301 MET A O 1
ATOM 2208 N N . ALA A 1 302 ? -21.625 -5.77 19.609 1 55.41 302 ALA A N 1
ATOM 2209 C CA . ALA A 1 302 ? -22.734 -6.488 20.234 1 55.41 302 ALA A CA 1
ATOM 2210 C C . ALA A 1 302 ? -24.047 -5.727 20.078 1 55.41 302 ALA A C 1
ATOM 2212 O O . ALA A 1 302 ? -25.125 -6.297 20.266 1 55.41 302 ALA A O 1
ATOM 2213 N N . LYS A 1 303 ? -24.156 -4.578 19.531 1 46.19 303 LYS A N 1
ATOM 2214 C CA . LYS A 1 303 ? -25.5 -3.984 19.531 1 46.19 303 LYS A CA 1
ATOM 2215 C C . LYS A 1 303 ? -26.188 -4.164 18.188 1 46.19 303 LYS A C 1
ATOM 2217 O O . LYS A 1 303 ? -25.531 -4.117 17.141 1 46.19 303 LYS A O 1
ATOM 2222 N N . MET B 1 1 ? 0.372 -32.719 -4.762 1 90.94 1 MET B N 1
ATOM 2223 C CA . MET B 1 1 ? -0.745 -31.797 -4.969 1 90.94 1 MET B CA 1
ATOM 2224 C C . MET B 1 1 ? -1.384 -32 -6.336 1 90.94 1 MET B C 1
ATOM 2226 O O . MET B 1 1 ? -0.685 -32.25 -7.32 1 90.94 1 MET B O 1
ATOM 2230 N N . ASP B 1 2 ? -2.664 -32.125 -6.359 1 95.38 2 ASP B N 1
ATOM 2231 C CA . ASP B 1 2 ? -3.373 -32.344 -7.613 1 95.38 2 ASP B CA 1
ATOM 2232 C C . ASP B 1 2 ? -4.227 -31.156 -7.984 1 95.38 2 ASP B C 1
ATOM 2234 O O . ASP B 1 2 ? -5.176 -30.812 -7.273 1 95.38 2 ASP B O 1
ATOM 2238 N N . LEU B 1 3 ? -3.895 -30.5 -9.164 1 98.38 3 LEU B N 1
ATOM 2239 C CA . LEU B 1 3 ? -4.609 -29.328 -9.648 1 98.38 3 LEU B CA 1
ATOM 2240 C C . LEU B 1 3 ? -5.266 -29.609 -10.992 1 98.38 3 LEU B C 1
ATOM 2242 O O . LEU B 1 3 ? -5.48 -28.688 -11.789 1 98.38 3 LEU B O 1
ATOM 2246 N N . SER B 1 4 ? -5.555 -30.875 -11.297 1 97.88 4 SER B N 1
ATOM 2247 C CA . SER B 1 4 ? -6.074 -31.25 -12.602 1 97.88 4 SER B CA 1
ATOM 2248 C C . SER B 1 4 ? -7.445 -30.641 -12.859 1 97.88 4 SER B C 1
ATOM 2250 O O . SER B 1 4 ? -7.891 -30.562 -14.008 1 97.88 4 SER B O 1
ATOM 2252 N N . ASN B 1 5 ? -8.109 -30.203 -11.805 1 95.94 5 ASN B N 1
ATOM 2253 C CA . ASN B 1 5 ? -9.438 -29.609 -11.93 1 95.94 5 ASN B CA 1
ATOM 2254 C C . ASN B 1 5 ? -9.375 -28.094 -11.992 1 95.94 5 ASN B C 1
ATOM 2256 O O . ASN B 1 5 ? -10.406 -27.422 -11.906 1 95.94 5 ASN B O 1
ATOM 2260 N N . LYS B 1 6 ? -8.203 -27.562 -12.102 1 98.69 6 LYS B N 1
ATOM 2261 C CA . LYS B 1 6 ? -8.055 -26.109 -11.992 1 98.69 6 LYS B CA 1
ATOM 2262 C C . LYS B 1 6 ? -7.637 -25.5 -13.328 1 98.69 6 LYS B C 1
ATOM 2264 O O . LYS B 1 6 ? -6.863 -26.109 -14.078 1 98.69 6 LYS B O 1
ATOM 2269 N N . VAL B 1 7 ? -8.156 -24.344 -13.617 1 98.94 7 VAL B N 1
ATOM 2270 C CA . VAL B 1 7 ? -7.723 -23.469 -14.711 1 98.94 7 VAL B CA 1
ATOM 2271 C C . VAL B 1 7 ? -7.195 -22.156 -14.141 1 98.94 7 VAL B C 1
ATOM 2273 O O . VAL B 1 7 ? -7.879 -21.484 -13.359 1 98.94 7 VAL B O 1
ATOM 2276 N N . ALA B 1 8 ? -5.957 -21.797 -14.555 1 99 8 ALA B N 1
ATOM 2277 C CA . ALA B 1 8 ? -5.309 -20.625 -13.977 1 99 8 ALA B CA 1
ATOM 2278 C C . ALA B 1 8 ? -4.902 -19.625 -15.062 1 99 8 ALA B C 1
ATOM 2280 O O . ALA B 1 8 ? -4.508 -20.031 -16.156 1 99 8 ALA B O 1
ATOM 2281 N N . VAL B 1 9 ? -5.047 -18.375 -14.797 1 99 9 VAL B N 1
ATOM 2282 C CA . VAL B 1 9 ? -4.391 -17.297 -15.539 1 99 9 VAL B CA 1
ATOM 2283 C C . VAL B 1 9 ? -3.164 -16.812 -14.766 1 99 9 VAL B C 1
ATOM 2285 O O . VAL B 1 9 ? -3.236 -16.578 -13.562 1 99 9 VAL B O 1
ATOM 2288 N N . VAL B 1 10 ? -2.039 -16.719 -15.391 1 99 10 VAL B N 1
ATOM 2289 C CA . VAL B 1 10 ? -0.847 -16.094 -14.828 1 99 10 VAL B CA 1
ATOM 2290 C C . VAL B 1 10 ? -0.396 -14.945 -15.734 1 99 10 VAL B C 1
ATOM 2292 O O . VAL B 1 10 ? 0.094 -15.172 -16.844 1 99 10 VAL B O 1
ATOM 2295 N N . THR B 1 11 ? -0.537 -13.727 -15.25 1 98.94 11 THR B N 1
ATOM 2296 C CA . THR B 1 11 ? -0.122 -12.594 -16.062 1 98.94 11 THR B CA 1
ATOM 2297 C C . THR B 1 11 ? 1.396 -12.445 -16.062 1 98.94 11 THR B C 1
ATOM 2299 O O . THR B 1 11 ? 2.049 -12.758 -15.062 1 98.94 11 THR B O 1
ATOM 2302 N N . GLY B 1 12 ? 1.912 -11.906 -17.156 1 98.56 12 GLY B N 1
ATOM 2303 C CA . GLY B 1 12 ? 3.355 -11.766 -17.266 1 98.56 12 GLY B CA 1
ATOM 2304 C C . GLY B 1 12 ? 4.094 -13.086 -17.109 1 98.56 12 GLY B C 1
ATOM 2305 O O . GLY B 1 12 ? 5.117 -13.148 -16.438 1 98.56 12 GLY B O 1
ATOM 2306 N N . SER B 1 13 ? 3.633 -14.141 -17.75 1 98.75 13 SER B N 1
ATOM 2307 C CA . SER B 1 13 ? 4.148 -15.484 -17.5 1 98.75 13 SER B CA 1
ATOM 2308 C C . SER B 1 13 ? 4.922 -16.016 -18.703 1 98.75 13 SER B C 1
ATOM 2310 O O . SER B 1 13 ? 5.109 -17.234 -18.828 1 98.75 13 SER B O 1
ATOM 2312 N N . GLY B 1 14 ? 5.316 -15.141 -19.594 1 98.31 14 GLY B N 1
ATOM 2313 C CA . GLY B 1 14 ? 6.133 -15.555 -20.719 1 98.31 14 GLY B CA 1
ATOM 2314 C C . GLY B 1 14 ? 7.559 -15.891 -20.328 1 98.31 14 GLY B C 1
ATOM 2315 O O . GLY B 1 14 ? 8.25 -16.609 -21.047 1 98.31 14 GLY B O 1
ATOM 2316 N N . GLN B 1 15 ? 8.047 -15.375 -19.25 1 95.81 15 GLN B N 1
ATOM 2317 C CA . GLN B 1 15 ? 9.406 -15.602 -18.766 1 95.81 15 GLN B CA 1
ATOM 2318 C C . GLN B 1 15 ? 9.516 -15.352 -17.266 1 95.81 15 GLN B C 1
ATOM 2320 O O . GLN B 1 15 ? 8.539 -14.969 -16.625 1 95.81 15 GLN B O 1
ATOM 2325 N N . GLY B 1 16 ? 10.641 -15.695 -16.703 1 94.38 16 GLY B N 1
ATOM 2326 C CA . GLY B 1 16 ? 10.977 -15.336 -15.328 1 94.38 16 GLY B CA 1
ATOM 2327 C C . GLY B 1 16 ? 10.086 -16.016 -14.305 1 94.38 16 GLY B C 1
ATOM 2328 O O . GLY B 1 16 ? 9.781 -17.203 -14.43 1 94.38 16 GLY B O 1
ATOM 2329 N N . LEU B 1 17 ? 9.766 -15.281 -13.25 1 96.25 17 LEU B N 1
ATOM 2330 C CA . LEU B 1 17 ? 8.953 -15.781 -12.148 1 96.25 17 LEU B CA 1
ATOM 2331 C C . LEU B 1 17 ? 7.605 -16.281 -12.656 1 96.25 17 LEU B C 1
ATOM 2333 O O . LEU B 1 17 ? 7.16 -17.375 -12.281 1 96.25 17 LEU B O 1
ATOM 2337 N N . GLY B 1 18 ? 7 -15.492 -13.539 1 98.06 18 GLY B N 1
ATOM 2338 C CA . GLY B 1 18 ? 5.699 -15.875 -14.07 1 98.06 18 GLY B CA 1
ATOM 2339 C C . GLY B 1 18 ? 5.715 -17.203 -14.789 1 98.06 18 GLY B C 1
ATOM 2340 O O . GLY B 1 18 ? 4.801 -18.016 -14.625 1 98.06 18 GLY B O 1
ATOM 2341 N N . LEU B 1 19 ? 6.727 -17.375 -15.57 1 98.38 19 LEU B N 1
ATOM 2342 C CA . LEU B 1 19 ? 6.844 -18.656 -16.281 1 98.38 19 LEU B CA 1
ATOM 2343 C C . LEU B 1 19 ? 7.043 -19.797 -15.297 1 98.38 19 LEU B C 1
ATOM 2345 O O . LEU B 1 19 ? 6.461 -20.875 -15.477 1 98.38 19 LEU B O 1
ATOM 2349 N N . ALA B 1 20 ? 7.867 -19.609 -14.281 1 97.62 20 ALA B N 1
ATOM 2350 C CA . ALA B 1 20 ? 8.078 -20.641 -13.273 1 97.62 20 ALA B CA 1
ATOM 2351 C C . ALA B 1 20 ? 6.77 -21 -12.578 1 97.62 20 ALA B C 1
ATOM 2353 O O . ALA B 1 20 ? 6.5 -22.188 -12.336 1 97.62 20 ALA B O 1
ATOM 2354 N N . TYR B 1 21 ? 5.938 -19.969 -12.234 1 98.62 21 TYR B N 1
ATOM 2355 C CA . TYR B 1 21 ? 4.629 -20.219 -11.633 1 98.62 21 TYR B CA 1
ATOM 2356 C C . TYR B 1 21 ? 3.76 -21.062 -12.562 1 98.62 21 TYR B C 1
ATOM 2358 O O . TYR B 1 21 ? 3.174 -22.062 -12.141 1 98.62 21 TYR B O 1
ATOM 2366 N N . ALA B 1 22 ? 3.711 -20.625 -13.828 1 98.94 22 ALA B N 1
ATOM 2367 C CA . ALA B 1 22 ? 2.867 -21.297 -14.82 1 98.94 22 ALA B CA 1
ATOM 2368 C C . ALA B 1 22 ? 3.295 -22.75 -15 1 98.94 22 ALA B C 1
ATOM 2370 O O . ALA B 1 22 ? 2.453 -23.656 -15.039 1 98.94 22 ALA B O 1
ATOM 2371 N N . LYS B 1 23 ? 4.578 -22.984 -15.109 1 98.88 23 LYS B N 1
ATOM 2372 C CA . LYS B 1 23 ? 5.105 -24.328 -15.297 1 98.88 23 LYS B CA 1
ATOM 2373 C C . LYS B 1 23 ? 4.781 -25.219 -14.094 1 98.88 23 LYS B C 1
ATOM 2375 O O . LYS B 1 23 ? 4.434 -26.391 -14.258 1 98.88 23 LYS B O 1
ATOM 2380 N N . ASP B 1 24 ? 4.938 -24.672 -12.883 1 98.75 24 ASP B N 1
ATOM 2381 C CA . ASP B 1 24 ? 4.668 -25.469 -11.688 1 98.75 24 ASP B CA 1
ATOM 2382 C C . ASP B 1 24 ? 3.186 -25.828 -11.586 1 98.75 24 ASP B C 1
ATOM 2384 O O . ASP B 1 24 ? 2.836 -26.953 -11.25 1 98.75 24 ASP B O 1
ATOM 2388 N N . LEU B 1 25 ? 2.293 -24.859 -11.875 1 98.88 25 LEU B N 1
ATOM 2389 C CA . LEU B 1 25 ? 0.857 -25.125 -11.922 1 98.88 25 LEU B CA 1
ATOM 2390 C C . LEU B 1 25 ? 0.535 -26.234 -12.922 1 98.88 25 LEU B C 1
ATOM 2392 O O . LEU B 1 25 ? -0.198 -27.172 -12.594 1 98.88 25 LEU B O 1
ATOM 2396 N N . ALA B 1 26 ? 1.1 -26.125 -14.102 1 98.88 26 ALA B N 1
ATOM 2397 C CA . ALA B 1 26 ? 0.851 -27.109 -15.156 1 98.88 26 ALA B CA 1
ATOM 2398 C C . ALA B 1 26 ? 1.379 -28.484 -14.766 1 98.88 26 ALA B C 1
ATOM 2400 O O . ALA B 1 26 ? 0.749 -29.5 -15.055 1 98.88 26 ALA B O 1
ATOM 2401 N N . ARG B 1 27 ? 2.531 -28.5 -14.125 1 98.31 27 ARG B N 1
ATOM 2402 C CA . ARG B 1 27 ? 3.129 -29.766 -13.68 1 98.31 27 ARG B CA 1
ATOM 2403 C C . ARG B 1 27 ? 2.213 -30.484 -12.703 1 98.31 27 ARG B C 1
ATOM 2405 O O . ARG B 1 27 ? 2.217 -31.719 -12.633 1 98.31 27 ARG B O 1
ATOM 2412 N N . HIS B 1 28 ? 1.422 -29.734 -11.992 1 98.44 28 HIS B N 1
ATOM 2413 C CA . HIS B 1 28 ? 0.499 -30.312 -11.023 1 98.44 28 HIS B CA 1
ATOM 2414 C C . HIS B 1 28 ? -0.87 -30.562 -11.648 1 98.44 28 HIS B C 1
ATOM 2416 O O . HIS B 1 28 ? -1.826 -30.891 -10.945 1 98.44 28 HIS B O 1
ATOM 2422 N N . GLY B 1 29 ? -1.012 -30.266 -12.953 1 98.69 29 GLY B N 1
ATOM 2423 C CA . GLY B 1 29 ? -2.193 -30.703 -13.68 1 98.69 29 GLY B CA 1
ATOM 2424 C C . GLY B 1 29 ? -3.09 -29.562 -14.109 1 98.69 29 GLY B C 1
ATOM 2425 O O . GLY B 1 29 ? -4.039 -29.766 -14.867 1 98.69 29 GLY B O 1
ATOM 2426 N N . ALA B 1 30 ? -2.861 -28.359 -13.688 1 98.94 30 ALA B N 1
ATOM 2427 C CA . ALA B 1 30 ? -3.713 -27.234 -14.031 1 98.94 30 ALA B CA 1
ATOM 2428 C C . ALA B 1 30 ? -3.561 -26.859 -15.508 1 98.94 30 ALA B C 1
ATOM 2430 O O . ALA B 1 30 ? -2.486 -27.031 -16.094 1 98.94 30 ALA B O 1
ATOM 2431 N N . ALA B 1 31 ? -4.629 -26.391 -16.109 1 98.94 31 ALA B N 1
ATOM 2432 C CA . ALA B 1 31 ? -4.527 -25.672 -17.375 1 98.94 31 ALA B CA 1
ATOM 2433 C C . ALA B 1 31 ? -4.184 -24.203 -17.141 1 98.94 31 ALA B C 1
ATOM 2435 O O . ALA B 1 31 ? -4.68 -23.578 -16.203 1 98.94 31 ALA B O 1
ATOM 2436 N N . VAL B 1 32 ? -3.322 -23.688 -18.031 1 98.94 32 VAL B N 1
ATOM 2437 C CA . VAL B 1 32 ? -2.803 -22.359 -17.703 1 98.94 32 VAL B CA 1
ATOM 2438 C C . VAL B 1 32 ? -2.945 -21.438 -18.922 1 98.94 32 VAL B C 1
ATOM 2440 O O . VAL B 1 32 ? -2.668 -21.844 -20.047 1 98.94 32 VAL B O 1
ATOM 2443 N N . VAL B 1 33 ? -3.441 -20.219 -18.719 1 99 33 VAL B N 1
ATOM 2444 C CA . VAL B 1 33 ? -3.375 -19.141 -19.703 1 99 33 VAL B CA 1
ATOM 2445 C C . VAL B 1 33 ? -2.111 -18.312 -19.469 1 99 33 VAL B C 1
ATOM 2447 O O . VAL B 1 33 ? -1.948 -17.703 -18.422 1 99 33 VAL B O 1
ATOM 2450 N N . ILE B 1 34 ? -1.239 -18.328 -20.484 1 98.94 34 ILE B N 1
ATOM 2451 C CA . ILE B 1 34 ? -0.008 -17.547 -20.484 1 98.94 34 ILE B CA 1
ATOM 2452 C C . ILE B 1 34 ? -0.29 -16.141 -21.031 1 98.94 34 ILE B C 1
ATOM 2454 O O . ILE B 1 34 ? -0.94 -15.984 -22.062 1 98.94 34 ILE B O 1
ATOM 2458 N N . ASN B 1 35 ? 0.208 -15.156 -20.328 1 98.94 35 ASN B N 1
ATOM 2459 C CA . ASN B 1 35 ? 0.063 -13.773 -20.781 1 98.94 35 ASN B CA 1
ATOM 2460 C C . ASN B 1 35 ? 1.418 -13.086 -20.922 1 98.94 35 ASN B C 1
ATOM 2462 O O . ASN B 1 35 ? 2.293 -13.242 -20.062 1 98.94 35 ASN B O 1
ATOM 2466 N N . ASP B 1 36 ? 1.64 -12.391 -21.938 1 98.62 36 ASP B N 1
ATOM 2467 C CA . ASP B 1 36 ? 2.771 -11.5 -22.188 1 98.62 36 ASP B CA 1
ATOM 2468 C C . ASP B 1 36 ? 2.422 -10.438 -23.219 1 98.62 36 ASP B C 1
ATOM 2470 O O . ASP B 1 36 ? 1.413 -10.555 -23.922 1 98.62 36 ASP B O 1
ATOM 2474 N N . VAL B 1 37 ? 3.213 -9.422 -23.281 1 98.44 37 VAL B N 1
ATOM 2475 C CA . VAL B 1 37 ? 3 -8.391 -24.297 1 98.44 37 VAL B CA 1
ATOM 2476 C C . VAL B 1 37 ? 3.633 -8.828 -25.609 1 98.44 37 VAL B C 1
ATOM 2478 O O . VAL B 1 37 ? 3.256 -8.336 -26.688 1 98.44 37 VAL B O 1
ATOM 2481 N N . ASN B 1 38 ? 4.539 -9.773 -25.547 1 98.5 38 ASN B N 1
ATOM 2482 C CA . ASN B 1 38 ? 5.273 -10.234 -26.719 1 98.5 38 ASN B CA 1
ATOM 2483 C C . ASN B 1 38 ? 4.781 -11.602 -27.172 1 98.5 38 ASN B C 1
ATOM 2485 O O . ASN B 1 38 ? 4.859 -12.578 -26.422 1 98.5 38 ASN B O 1
ATOM 2489 N N . GLN B 1 39 ? 4.344 -11.719 -28.375 1 98.69 39 GLN B N 1
ATOM 2490 C CA . GLN B 1 39 ? 3.764 -12.945 -28.922 1 98.69 39 GLN B CA 1
ATOM 2491 C C . GLN B 1 39 ? 4.77 -14.094 -28.906 1 98.69 39 GLN B C 1
ATOM 2493 O O . GLN B 1 39 ? 4.449 -15.195 -28.453 1 98.69 39 GLN B O 1
ATOM 2498 N N . ALA B 1 40 ? 5.957 -13.82 -29.359 1 98.75 40 ALA B N 1
ATOM 2499 C CA . ALA B 1 40 ? 6.969 -14.867 -29.438 1 98.75 40 ALA B CA 1
ATOM 2500 C C . ALA B 1 40 ? 7.297 -15.43 -28.062 1 98.75 40 ALA B C 1
ATOM 2502 O O . ALA B 1 40 ? 7.484 -16.641 -27.891 1 98.75 40 ALA B O 1
ATOM 2503 N N . THR B 1 41 ? 7.41 -14.516 -27.094 1 98.69 41 THR B N 1
ATOM 2504 C CA . THR B 1 41 ? 7.688 -14.914 -25.703 1 98.69 41 THR B CA 1
ATOM 2505 C C . THR B 1 41 ? 6.562 -15.781 -25.156 1 98.69 41 THR B C 1
ATOM 2507 O O . THR B 1 41 ? 6.816 -16.797 -24.516 1 98.69 41 THR B O 1
ATOM 2510 N N . ALA B 1 42 ? 5.332 -15.398 -25.406 1 98.88 42 ALA B N 1
ATOM 2511 C CA . ALA B 1 42 ? 4.18 -16.172 -24.938 1 98.88 42 ALA B CA 1
ATOM 2512 C C . ALA B 1 42 ? 4.125 -17.547 -25.609 1 98.88 42 ALA B C 1
ATOM 2514 O O . ALA B 1 42 ? 3.873 -18.547 -24.938 1 98.88 42 ALA B O 1
ATOM 2515 N N . ASP B 1 43 ? 4.402 -17.578 -26.891 1 98.81 43 ASP B N 1
ATOM 2516 C CA . ASP B 1 43 ? 4.367 -18.828 -27.625 1 98.81 43 ASP B CA 1
ATOM 2517 C C . ASP B 1 43 ? 5.434 -19.797 -27.125 1 98.81 43 ASP B C 1
ATOM 2519 O O . ASP B 1 43 ? 5.191 -21 -27.031 1 98.81 43 ASP B O 1
ATOM 2523 N N . ALA B 1 44 ? 6.594 -19.25 -26.891 1 98.88 44 ALA B N 1
ATOM 2524 C CA . ALA B 1 44 ? 7.68 -20.094 -26.391 1 98.88 44 ALA B CA 1
ATOM 2525 C C . ALA B 1 44 ? 7.316 -20.703 -25.047 1 98.88 44 ALA B C 1
ATOM 2527 O O . ALA B 1 44 ? 7.633 -21.875 -24.781 1 98.88 44 ALA B O 1
ATOM 2528 N N . ALA B 1 45 ? 6.695 -19.938 -24.203 1 98.88 45 ALA B N 1
ATOM 2529 C CA . ALA B 1 45 ? 6.262 -20.438 -22.906 1 98.88 45 ALA B CA 1
ATOM 2530 C C . ALA B 1 45 ? 5.223 -21.547 -23.062 1 98.88 45 ALA B C 1
ATOM 2532 O O . ALA B 1 45 ? 5.316 -22.578 -22.406 1 98.88 45 ALA B O 1
ATOM 2533 N N . VAL B 1 46 ? 4.219 -21.344 -23.906 1 98.94 46 VAL B N 1
ATOM 2534 C CA . VAL B 1 46 ? 3.197 -22.359 -24.156 1 98.94 46 VAL B CA 1
ATOM 2535 C C . VAL B 1 46 ? 3.854 -23.625 -24.688 1 98.94 46 VAL B C 1
ATOM 2537 O O . VAL B 1 46 ? 3.523 -24.734 -24.234 1 98.94 46 VAL B O 1
ATOM 2540 N N . ALA B 1 47 ? 4.777 -23.469 -25.594 1 98.88 47 ALA B N 1
ATOM 2541 C CA . ALA B 1 47 ? 5.465 -24.625 -26.172 1 98.88 47 ALA B CA 1
ATOM 2542 C C . ALA B 1 47 ? 6.211 -25.406 -25.109 1 98.88 47 ALA B C 1
ATOM 2544 O O . ALA B 1 47 ? 6.219 -26.641 -25.141 1 98.88 47 ALA B O 1
ATOM 2545 N N . GLU B 1 48 ? 6.863 -24.672 -24.234 1 98.75 48 GLU B N 1
ATOM 2546 C CA . GLU B 1 48 ? 7.594 -25.344 -23.156 1 98.75 48 GLU B CA 1
ATOM 2547 C C . GLU B 1 48 ? 6.656 -26.156 -22.281 1 98.75 48 GLU B C 1
ATOM 2549 O O . GLU B 1 48 ? 6.969 -27.297 -21.922 1 98.75 48 GLU B O 1
ATOM 2554 N N . ILE B 1 49 ? 5.543 -25.609 -21.922 1 98.88 49 ILE B N 1
ATOM 2555 C CA . ILE B 1 49 ? 4.582 -26.281 -21.047 1 98.88 49 ILE B CA 1
ATOM 2556 C C . ILE B 1 49 ? 3.967 -27.469 -21.766 1 98.88 49 ILE B C 1
ATOM 2558 O O . ILE B 1 49 ? 3.848 -28.562 -21.203 1 98.88 49 ILE B O 1
ATOM 2562 N N . THR B 1 50 ? 3.621 -27.328 -23.031 1 98.75 50 THR B N 1
ATOM 2563 C CA . THR B 1 50 ? 2.982 -28.406 -23.797 1 98.75 50 THR B CA 1
ATOM 2564 C C . THR B 1 50 ? 3.975 -29.516 -24.078 1 98.75 50 THR B C 1
ATOM 2566 O O . THR B 1 50 ? 3.598 -30.688 -24.125 1 98.75 50 THR B O 1
ATOM 2569 N N . ALA B 1 51 ? 5.203 -29.172 -24.281 1 98.62 51 ALA B N 1
ATOM 2570 C CA . ALA B 1 51 ? 6.242 -30.188 -24.469 1 98.62 51 ALA B CA 1
ATOM 2571 C C . ALA B 1 51 ? 6.383 -31.078 -23.25 1 98.62 51 ALA B C 1
ATOM 2573 O O . ALA B 1 51 ? 6.742 -32.25 -23.359 1 98.62 51 ALA B O 1
ATOM 2574 N N . ALA B 1 52 ? 6.086 -30.516 -22.125 1 98.38 52 ALA B N 1
ATOM 2575 C CA . ALA B 1 52 ? 6.125 -31.266 -20.875 1 98.38 52 ALA B CA 1
ATOM 2576 C C . ALA B 1 52 ? 4.77 -31.906 -20.578 1 98.38 52 ALA B C 1
ATOM 2578 O O . ALA B 1 52 ? 4.504 -32.312 -19.438 1 98.38 52 ALA B O 1
ATOM 2579 N N . ARG B 1 53 ? 3.838 -31.875 -21.531 1 98.12 53 ARG B N 1
ATOM 2580 C CA . ARG B 1 53 ? 2.531 -32.531 -21.516 1 98.12 53 ARG B CA 1
ATOM 2581 C C . ARG B 1 53 ? 1.528 -31.719 -20.703 1 98.12 53 ARG B C 1
ATOM 2583 O O . ARG B 1 53 ? 0.516 -32.25 -20.25 1 98.12 53 ARG B O 1
ATOM 2590 N N . GLY B 1 54 ? 1.837 -30.484 -20.406 1 98.69 54 GLY B N 1
ATOM 2591 C CA . GLY B 1 54 ? 0.881 -29.594 -19.781 1 98.69 54 GLY B CA 1
ATOM 2592 C C . GLY B 1 54 ? -0.107 -28.984 -20.75 1 98.69 54 GLY B C 1
ATOM 2593 O O . GLY B 1 54 ? 0.011 -29.188 -21.969 1 98.69 54 GLY B O 1
ATOM 2594 N N . ARG B 1 55 ? -1.089 -28.344 -20.266 1 98.81 55 ARG B N 1
ATOM 2595 C CA . ARG B 1 55 ? -2.092 -27.625 -21.047 1 98.81 55 ARG B CA 1
ATOM 2596 C C . ARG B 1 55 ? -1.948 -26.109 -20.875 1 98.81 55 ARG B C 1
ATOM 2598 O O . ARG B 1 55 ? -1.991 -25.609 -19.766 1 98.81 55 ARG B O 1
ATOM 2605 N N . ALA B 1 56 ? -1.736 -25.422 -21.953 1 98.94 56 ALA B N 1
ATOM 2606 C CA . ALA B 1 56 ? -1.557 -23.984 -21.891 1 98.94 56 ALA B CA 1
ATOM 2607 C C . ALA B 1 56 ? -1.99 -23.312 -23.188 1 98.94 56 ALA B C 1
ATOM 2609 O O . ALA B 1 56 ? -1.868 -23.891 -24.266 1 98.94 56 ALA B O 1
ATOM 2610 N N . VAL B 1 57 ? -2.52 -22.125 -23.109 1 98.94 57 VAL B N 1
ATOM 2611 C CA . VAL B 1 57 ? -2.787 -21.266 -24.25 1 98.94 57 VAL B CA 1
ATOM 2612 C C . VAL B 1 57 ? -2.232 -19.859 -23.984 1 98.94 57 VAL B C 1
ATOM 2614 O O . VAL B 1 57 ? -1.955 -19.516 -22.828 1 98.94 57 VAL B O 1
ATOM 2617 N N . ALA B 1 58 ? -2.041 -19.094 -25.047 1 98.88 58 ALA B N 1
ATOM 2618 C CA . ALA B 1 58 ? -1.484 -17.75 -24.906 1 98.88 58 ALA B CA 1
ATOM 2619 C C . ALA B 1 58 ? -2.555 -16.688 -25.125 1 98.88 58 ALA B C 1
ATOM 2621 O O . ALA B 1 58 ? -3.408 -16.828 -26 1 98.88 58 ALA B O 1
ATOM 2622 N N . VAL B 1 59 ? -2.594 -15.695 -24.297 1 98.94 59 VAL B N 1
ATOM 2623 C CA . VAL B 1 59 ? -3.295 -14.43 -24.516 1 98.94 59 VAL B CA 1
ATOM 2624 C C . VAL B 1 59 ? -2.303 -13.273 -24.469 1 98.94 59 VAL B C 1
ATOM 2626 O O . VAL B 1 59 ? -1.724 -12.984 -23.422 1 98.94 59 VAL B O 1
ATOM 2629 N N . VAL B 1 60 ? -2.084 -12.633 -25.609 1 98.88 60 VAL B N 1
ATOM 2630 C CA . VAL B 1 60 ? -1.071 -11.594 -25.734 1 98.88 60 VAL B CA 1
ATOM 2631 C C . VAL B 1 60 ? -1.726 -10.219 -25.625 1 98.88 60 VAL B C 1
ATOM 2633 O O . VAL B 1 60 ? -2.508 -9.82 -26.5 1 98.88 60 VAL B O 1
ATOM 2636 N N . ALA B 1 61 ? -1.437 -9.484 -24.594 1 98.81 61 ALA B N 1
ATOM 2637 C CA . ALA B 1 61 ? -1.981 -8.156 -24.328 1 98.81 61 ALA B CA 1
ATOM 2638 C C . ALA B 1 61 ? -1.271 -7.5 -23.141 1 98.81 61 ALA B C 1
ATOM 2640 O O . ALA B 1 61 ? -0.795 -8.188 -22.234 1 98.81 61 ALA B O 1
ATOM 2641 N N . PRO B 1 62 ? -1.124 -6.227 -23.156 1 98.81 62 PRO B N 1
ATOM 2642 C CA . PRO B 1 62 ? -0.527 -5.539 -22 1 98.81 62 PRO B CA 1
ATOM 2643 C C . PRO B 1 62 ? -1.479 -5.445 -20.812 1 98.81 62 PRO B C 1
ATOM 2645 O O . PRO B 1 62 ? -2.627 -5.02 -20.969 1 98.81 62 PRO B O 1
ATOM 2648 N N . VAL B 1 63 ? -1.016 -5.844 -19.672 1 98.81 63 VAL B N 1
ATOM 2649 C CA . VAL B 1 63 ? -1.808 -5.75 -18.453 1 98.81 63 VAL B CA 1
ATOM 2650 C C . VAL B 1 63 ? -1.959 -4.289 -18.031 1 98.81 63 VAL B C 1
ATOM 2652 O O . VAL B 1 63 ? -1.021 -3.498 -18.172 1 98.81 63 VAL B O 1
ATOM 2655 N N . GLY B 1 64 ? -2.977 -3.844 -17.5 1 98.5 64 GLY B N 1
ATOM 2656 C CA . GLY B 1 64 ? -3.326 -2.482 -17.125 1 98.5 64 GLY B CA 1
ATOM 2657 C C . GLY B 1 64 ? -4.789 -2.156 -17.359 1 98.5 64 GLY B C 1
ATOM 2658 O O . GLY B 1 64 ? -5.539 -1.936 -16.406 1 98.5 64 GLY B O 1
ATOM 2659 N N . PRO B 1 65 ? -5.211 -2.211 -18.625 1 98.56 65 PRO B N 1
ATOM 2660 C CA . PRO B 1 65 ? -6.602 -1.876 -18.953 1 98.56 65 PRO B CA 1
ATOM 2661 C C . PRO B 1 65 ? -7.562 -3.029 -18.672 1 98.56 65 PRO B C 1
ATOM 2663 O O . PRO B 1 65 ? -7.188 -4.195 -18.797 1 98.56 65 PRO B O 1
ATOM 2666 N N . THR B 1 66 ? -8.789 -2.732 -18.406 1 98.75 66 THR B N 1
ATOM 2667 C CA . THR B 1 66 ? -9.852 -3.703 -18.188 1 98.75 66 THR B CA 1
ATOM 2668 C C . THR B 1 66 ? -10.008 -4.625 -19.391 1 98.75 66 THR B C 1
ATOM 2670 O O . THR B 1 66 ? -10.297 -5.812 -19.234 1 98.75 66 THR B O 1
ATOM 2673 N N . GLU B 1 67 ? -9.734 -4.172 -20.547 1 98.81 67 GLU B N 1
ATOM 2674 C CA . GLU B 1 67 ? -9.852 -4.977 -21.766 1 98.81 67 GLU B CA 1
ATOM 2675 C C . GLU B 1 67 ? -8.938 -6.195 -21.719 1 98.81 67 GLU B C 1
ATOM 2677 O O . GLU B 1 67 ? -9.312 -7.285 -22.141 1 98.81 67 GLU B O 1
ATOM 2682 N N . THR B 1 68 ? -7.738 -5.996 -21.297 1 98.94 68 THR B N 1
ATOM 2683 C CA . THR B 1 68 ? -6.812 -7.117 -21.172 1 98.94 68 THR B CA 1
ATOM 2684 C C . THR B 1 68 ? -7.348 -8.148 -20.172 1 98.94 68 THR B C 1
ATOM 2686 O O . THR B 1 68 ? -7.289 -9.352 -20.422 1 98.94 68 THR B O 1
ATOM 2689 N N . ALA B 1 69 ? -7.848 -7.695 -19.016 1 98.94 69 ALA B N 1
ATOM 2690 C CA . ALA B 1 69 ? -8.414 -8.586 -18.016 1 98.94 69 ALA B CA 1
ATOM 2691 C C . ALA B 1 69 ? -9.555 -9.422 -18.594 1 98.94 69 ALA B C 1
ATOM 2693 O O . ALA B 1 69 ? -9.625 -10.633 -18.359 1 98.94 69 ALA B O 1
ATOM 2694 N N . GLN B 1 70 ? -10.383 -8.758 -19.328 1 98.94 70 GLN B N 1
ATOM 2695 C CA . GLN B 1 70 ? -11.508 -9.438 -19.969 1 98.94 70 GLN B CA 1
ATOM 2696 C C . GLN B 1 70 ? -11.016 -10.484 -20.969 1 98.94 70 GLN B C 1
ATOM 2698 O O . GLN B 1 70 ? -11.555 -11.594 -21.016 1 98.94 70 GLN B O 1
ATOM 2703 N N . LYS B 1 71 ? -10 -10.18 -21.734 1 98.94 71 LYS B N 1
ATOM 2704 C CA . LYS B 1 71 ? -9.422 -11.117 -22.703 1 98.94 71 LYS B CA 1
ATOM 2705 C C . LYS B 1 71 ? -8.836 -12.336 -22 1 98.94 71 LYS B C 1
ATOM 2707 O O . LYS B 1 71 ? -8.945 -13.461 -22.5 1 98.94 71 LYS B O 1
ATOM 2712 N N . LEU B 1 72 ? -8.211 -12.102 -20.906 1 99 72 LEU B N 1
ATOM 2713 C CA . LEU B 1 72 ? -7.582 -13.188 -20.156 1 99 72 LEU B CA 1
ATOM 2714 C C . LEU B 1 72 ? -8.625 -14.164 -19.625 1 99 72 LEU B C 1
ATOM 2716 O O . LEU B 1 72 ? -8.484 -15.383 -19.797 1 99 72 LEU B O 1
ATOM 2720 N N . VAL B 1 73 ? -9.664 -13.648 -18.984 1 98.94 73 VAL B N 1
ATOM 2721 C CA . VAL B 1 73 ? -10.719 -14.5 -18.438 1 98.94 73 VAL B CA 1
ATOM 2722 C C . VAL B 1 73 ? -11.445 -15.211 -19.578 1 98.94 73 VAL B C 1
ATOM 2724 O O . VAL B 1 73 ? -11.711 -16.406 -19.5 1 98.94 73 VAL B O 1
ATOM 2727 N N . ALA B 1 74 ? -11.742 -14.469 -20.656 1 98.94 74 ALA B N 1
ATOM 2728 C CA . ALA B 1 74 ? -12.375 -15.078 -21.828 1 98.94 74 ALA B CA 1
ATOM 2729 C C . ALA B 1 74 ? -11.508 -16.188 -22.406 1 98.94 74 ALA B C 1
ATOM 2731 O O . ALA B 1 74 ? -12.016 -17.234 -22.828 1 98.94 74 ALA B O 1
ATOM 2732 N N . GLY B 1 75 ? -10.195 -15.953 -22.5 1 98.94 75 GLY B N 1
ATOM 2733 C CA . GLY B 1 75 ? -9.273 -16.969 -23 1 98.94 75 GLY B CA 1
ATOM 2734 C C . GLY B 1 75 ? -9.32 -18.25 -22.203 1 98.94 75 GLY B C 1
ATOM 2735 O O . GLY B 1 75 ? -9.297 -19.344 -22.766 1 98.94 75 GLY B O 1
ATOM 2736 N N . ALA B 1 76 ? -9.367 -18.141 -20.891 1 98.94 76 ALA B N 1
ATOM 2737 C CA . ALA B 1 76 ? -9.477 -19.312 -20.016 1 98.94 76 ALA B CA 1
ATOM 2738 C C . ALA B 1 76 ? -10.773 -20.062 -20.281 1 98.94 76 ALA B C 1
ATOM 2740 O O . ALA B 1 76 ? -10.766 -21.297 -20.422 1 98.94 76 ALA B O 1
ATOM 2741 N N . VAL B 1 77 ? -11.883 -19.328 -20.359 1 98.88 77 VAL B N 1
ATOM 2742 C CA . VAL B 1 77 ? -13.195 -19.938 -20.531 1 98.88 77 VAL B CA 1
ATOM 2743 C C . VAL B 1 77 ? -13.297 -20.578 -21.906 1 98.88 77 VAL B C 1
ATOM 2745 O O . VAL B 1 77 ? -13.797 -21.703 -22.031 1 98.88 77 VAL B O 1
ATOM 2748 N N . GLU B 1 78 ? -12.844 -19.891 -22.922 1 98.81 78 GLU B N 1
ATOM 2749 C CA . GLU B 1 78 ? -12.914 -20.406 -24.281 1 98.81 78 GLU B CA 1
ATOM 2750 C C . GLU B 1 78 ? -12.078 -21.672 -24.438 1 98.81 78 GLU B C 1
ATOM 2752 O O . GLU B 1 78 ? -12.508 -22.641 -25.062 1 98.81 78 GLU B O 1
ATOM 2757 N N . ALA B 1 79 ? -10.93 -21.688 -23.859 1 98.88 79 ALA B N 1
ATOM 2758 C CA . ALA B 1 79 ? -9.984 -22.781 -24.062 1 98.88 79 ALA B CA 1
ATOM 2759 C C . ALA B 1 79 ? -10.281 -23.953 -23.125 1 98.88 79 ALA B C 1
ATOM 2761 O O . ALA B 1 79 ? -10.109 -25.109 -23.5 1 98.88 79 ALA B O 1
ATOM 2762 N N . PHE B 1 80 ? -10.734 -23.594 -21.938 1 98.88 80 PHE B N 1
ATOM 2763 C CA . PHE B 1 80 ? -10.734 -24.656 -20.922 1 98.88 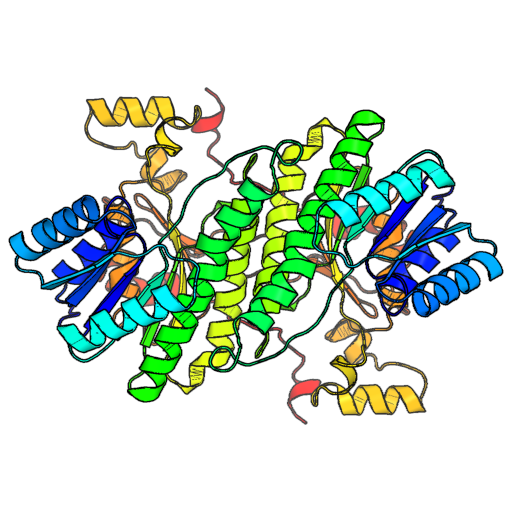80 PHE B CA 1
ATOM 2764 C C . PHE B 1 80 ? -12.07 -24.719 -20.203 1 98.88 80 PHE B C 1
ATOM 2766 O O . PHE B 1 80 ? -12.273 -25.578 -19.344 1 98.88 80 PHE B O 1
ATOM 2773 N N . GLY B 1 81 ? -12.969 -23.734 -20.406 1 98.81 81 GLY B N 1
ATOM 2774 C CA . GLY B 1 81 ? -14.352 -23.812 -19.969 1 98.81 81 GLY B CA 1
ATOM 2775 C C . GLY B 1 81 ? -14.602 -23.109 -18.641 1 98.81 81 GLY B C 1
ATOM 2776 O O . GLY B 1 81 ? -15.75 -22.922 -18.234 1 98.81 81 GLY B O 1
ATOM 2777 N N . ARG B 1 82 ? -13.547 -22.719 -17.953 1 98.75 82 ARG B N 1
ATOM 2778 C CA . ARG B 1 82 ? -13.719 -22.141 -16.625 1 98.75 82 ARG B CA 1
ATOM 2779 C C . ARG B 1 82 ? -12.484 -21.359 -16.203 1 98.75 82 ARG B C 1
ATOM 2781 O O . ARG B 1 82 ? -11.5 -21.297 -16.938 1 98.75 82 ARG B O 1
ATOM 2788 N N . LEU B 1 83 ? -12.5 -20.719 -15.109 1 98.94 83 LEU B N 1
ATOM 2789 C CA . LEU B 1 83 ? -11.383 -20.109 -14.398 1 98.94 83 LEU B CA 1
ATOM 2790 C C . LEU B 1 83 ? -11.461 -20.406 -12.906 1 98.94 83 LEU B C 1
ATOM 2792 O O . LEU B 1 83 ? -12.523 -20.266 -12.297 1 98.94 83 LEU B O 1
ATOM 2796 N N . ASP B 1 84 ? -10.305 -20.766 -12.281 1 98.94 84 ASP B N 1
ATOM 2797 C CA . ASP B 1 84 ? -10.289 -21.109 -10.859 1 98.94 84 ASP B CA 1
ATOM 2798 C C . ASP B 1 84 ? -9.258 -20.266 -10.109 1 98.94 84 ASP B C 1
ATOM 2800 O O . ASP B 1 84 ? -9.406 -20.031 -8.906 1 98.94 84 ASP B O 1
ATOM 2804 N N . VAL B 1 85 ? -8.211 -19.828 -10.828 1 98.94 85 VAL B N 1
ATOM 2805 C CA . VAL B 1 85 ? -7.082 -19.156 -10.18 1 98.94 85 VAL B CA 1
ATOM 2806 C C . VAL B 1 85 ? -6.641 -17.969 -11.031 1 98.94 85 VAL B C 1
ATOM 2808 O O . VAL B 1 85 ? -6.488 -18.094 -12.25 1 98.94 85 VAL B O 1
ATOM 2811 N N . MET B 1 86 ? -6.504 -16.812 -10.445 1 99 86 MET B N 1
ATOM 2812 C CA . MET B 1 86 ? -5.895 -15.633 -11.062 1 99 86 MET B CA 1
ATOM 2813 C C . MET B 1 86 ? -4.602 -15.25 -10.352 1 99 86 MET B C 1
ATOM 2815 O O . MET B 1 86 ? -4.621 -14.898 -9.164 1 99 86 MET B O 1
ATOM 2819 N N . VAL B 1 87 ? -3.465 -15.391 -11.008 1 99 87 VAL B N 1
ATOM 2820 C CA . VAL B 1 87 ? -2.166 -14.938 -10.516 1 99 87 VAL B CA 1
ATOM 2821 C C . VAL B 1 87 ? -1.772 -13.641 -11.219 1 99 87 VAL B C 1
ATOM 2823 O O . VAL B 1 87 ? -1.492 -13.641 -12.422 1 99 87 VAL B O 1
ATOM 2826 N N . THR B 1 88 ? -1.748 -12.539 -10.5 1 98.94 88 THR B N 1
ATOM 2827 C CA . THR B 1 88 ? -1.371 -11.25 -11.07 1 98.94 88 THR B CA 1
ATOM 2828 C C . THR B 1 88 ? 0.113 -10.977 -10.852 1 98.94 88 THR B C 1
ATOM 2830 O O . THR B 1 88 ? 0.507 -10.492 -9.789 1 98.94 88 THR B O 1
ATOM 2833 N N . ASN B 1 89 ? 0.892 -11.234 -11.898 1 98.62 89 ASN B N 1
ATOM 2834 C CA . ASN B 1 89 ? 2.346 -11.242 -11.781 1 98.62 89 ASN B CA 1
ATOM 2835 C C . ASN B 1 89 ? 2.988 -10.25 -12.742 1 98.62 89 ASN B C 1
ATOM 2837 O O . ASN B 1 89 ? 4.148 -9.867 -12.57 1 98.62 89 ASN B O 1
ATOM 2841 N N . ALA B 1 90 ? 2.248 -9.781 -13.773 1 98.56 90 ALA B N 1
ATOM 2842 C CA . ALA B 1 90 ? 2.824 -8.875 -14.766 1 98.56 90 ALA B CA 1
ATOM 2843 C C . ALA B 1 90 ? 3.416 -7.637 -14.102 1 98.56 90 ALA B C 1
ATOM 2845 O O . ALA B 1 90 ? 2.832 -7.09 -13.164 1 98.56 90 ALA B O 1
ATOM 2846 N N . GLY B 1 91 ? 4.535 -7.246 -14.594 1 96.69 91 GLY B N 1
ATOM 2847 C CA . GLY B 1 91 ? 5.16 -6.086 -13.977 1 96.69 91 GLY B CA 1
ATOM 2848 C C . GLY B 1 91 ? 6.289 -5.5 -14.805 1 96.69 91 GLY B C 1
ATOM 2849 O O . GLY B 1 91 ? 6.773 -6.141 -15.742 1 96.69 91 GLY B O 1
ATOM 2850 N N . ILE B 1 92 ? 6.66 -4.324 -14.523 1 96.69 92 ILE B N 1
ATOM 2851 C CA . ILE B 1 92 ? 7.777 -3.59 -15.109 1 96.69 92 ILE B CA 1
ATOM 2852 C C . ILE B 1 92 ? 8.5 -2.797 -14.023 1 96.69 92 ILE B C 1
ATOM 2854 O O . ILE B 1 92 ? 7.945 -2.566 -12.945 1 96.69 92 ILE B O 1
ATOM 2858 N N . LEU B 1 93 ? 9.75 -2.412 -14.305 1 95.5 93 LEU B N 1
ATOM 2859 C CA . LEU B 1 93 ? 10.5 -1.538 -13.414 1 95.5 93 LEU B CA 1
ATOM 2860 C C . LEU B 1 93 ? 10.805 -0.204 -14.086 1 95.5 93 LEU B C 1
ATO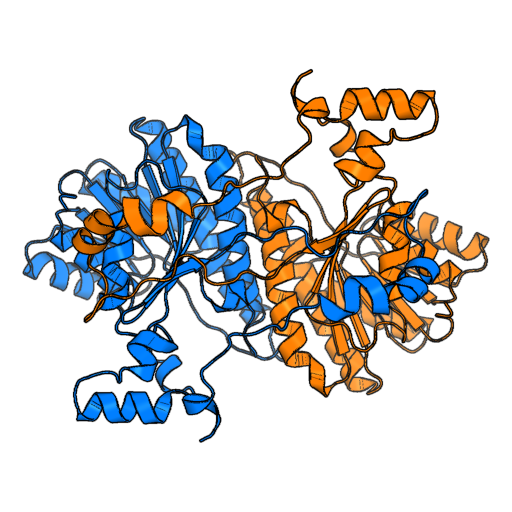M 2862 O O . LEU B 1 93 ? 11.062 -0.157 -15.289 1 95.5 93 LEU B O 1
ATOM 2866 N N . ARG B 1 94 ? 10.633 0.835 -13.43 1 97.12 94 ARG B N 1
ATOM 2867 C CA . ARG B 1 94 ? 11.086 2.188 -13.742 1 97.12 94 ARG B CA 1
ATOM 2868 C C . ARG B 1 94 ? 11.781 2.826 -12.547 1 97.12 94 ARG B C 1
ATOM 2870 O O . ARG B 1 94 ? 11.328 3.85 -12.031 1 97.12 94 ARG B O 1
ATOM 2877 N N . ASP B 1 95 ? 12.938 2.281 -12.148 1 96.19 95 ASP B N 1
ATOM 2878 C CA . ASP B 1 95 ? 13.641 2.717 -10.945 1 96.19 95 ASP B CA 1
ATOM 2879 C C . ASP B 1 95 ? 14.266 4.094 -11.141 1 96.19 95 ASP B C 1
ATOM 2881 O O . ASP B 1 95 ? 14.961 4.328 -12.133 1 96.19 95 ASP B O 1
ATOM 2885 N N . LYS B 1 96 ? 13.992 4.961 -10.289 1 97.81 96 LYS B N 1
ATOM 2886 C CA . LYS B 1 96 ? 14.523 6.324 -10.227 1 97.81 96 LYS B CA 1
ATOM 2887 C C . LYS B 1 96 ? 14.344 6.922 -8.836 1 97.81 96 LYS B C 1
ATOM 2889 O O . LYS B 1 96 ? 13.336 6.668 -8.172 1 97.81 96 LYS B O 1
ATOM 2894 N N . VAL B 1 97 ? 15.344 7.656 -8.383 1 98.12 97 VAL B N 1
ATOM 2895 C CA . VAL B 1 97 ? 15.125 8.383 -7.133 1 98.12 97 VAL B CA 1
ATOM 2896 C C . VAL B 1 97 ? 13.953 9.352 -7.301 1 98.12 97 VAL B C 1
ATOM 2898 O O . VAL B 1 97 ? 13.656 9.789 -8.414 1 98.12 97 VAL B O 1
ATOM 2901 N N . LEU B 1 98 ? 13.359 9.75 -6.211 1 98.81 98 LEU B N 1
ATOM 2902 C CA . LEU B 1 98 ? 12.109 10.508 -6.191 1 98.81 98 LEU B CA 1
ATOM 2903 C C . LEU B 1 98 ? 12.234 11.781 -7.027 1 98.81 98 LEU B C 1
ATOM 2905 O O . LEU B 1 98 ? 11.398 12.031 -7.902 1 98.81 98 LEU B O 1
ATOM 2909 N N . TRP B 1 99 ? 13.25 12.523 -6.832 1 98.56 99 TRP B N 1
ATOM 2910 C CA . TRP B 1 99 ? 13.352 13.852 -7.422 1 98.56 99 TRP B CA 1
ATOM 2911 C C . TRP B 1 99 ? 13.719 13.766 -8.898 1 98.56 99 TRP B C 1
ATOM 2913 O O . TRP B 1 99 ? 13.742 14.781 -9.602 1 98.56 99 TRP B O 1
ATOM 2923 N N . LYS B 1 100 ? 13.992 12.578 -9.414 1 98.69 100 LYS B N 1
ATOM 2924 C CA . LYS B 1 100 ? 14.273 12.383 -10.836 1 98.69 100 LYS B CA 1
ATOM 2925 C C . LYS B 1 100 ? 13.188 11.555 -11.508 1 98.69 100 LYS B C 1
ATOM 2927 O O . LYS B 1 100 ? 13.188 11.391 -12.734 1 98.69 100 LYS B O 1
ATOM 2932 N N . MET B 1 101 ? 12.281 11.023 -10.766 1 98.81 101 MET B N 1
ATOM 2933 C CA . MET B 1 101 ? 11.227 10.172 -11.32 1 98.81 101 MET B CA 1
ATOM 2934 C C . MET B 1 101 ? 10.195 11.008 -12.07 1 98.81 101 MET B C 1
ATOM 2936 O O . MET B 1 101 ? 9.641 11.961 -11.523 1 98.81 101 MET B O 1
ATOM 2940 N N . THR B 1 102 ? 9.938 10.672 -13.336 1 98.88 102 THR B N 1
ATOM 2941 C CA . THR B 1 102 ? 8.992 11.422 -14.156 1 98.88 102 THR B CA 1
ATOM 2942 C C . THR B 1 102 ? 7.566 10.922 -13.922 1 98.88 102 THR B C 1
ATOM 2944 O O . THR B 1 102 ? 7.367 9.859 -13.328 1 98.88 102 THR B O 1
ATOM 2947 N N . ASP B 1 103 ? 6.602 11.695 -14.406 1 98.81 103 ASP B N 1
ATOM 2948 C CA . ASP B 1 103 ? 5.211 11.25 -14.391 1 98.81 103 ASP B CA 1
ATOM 2949 C C . ASP B 1 103 ? 5.059 9.922 -15.125 1 98.81 103 ASP B C 1
ATOM 2951 O O . ASP B 1 103 ? 4.359 9.023 -14.648 1 98.81 103 ASP B O 1
ATOM 2955 N N . ASP B 1 104 ? 5.699 9.812 -16.234 1 98.81 104 ASP B N 1
ATOM 2956 C CA . ASP B 1 104 ? 5.582 8.602 -17.047 1 98.81 104 ASP B CA 1
ATOM 2957 C C . ASP B 1 104 ? 6.129 7.391 -16.297 1 98.81 104 ASP B C 1
ATOM 2959 O O . ASP B 1 104 ? 5.566 6.297 -16.375 1 98.81 104 ASP B O 1
ATOM 2963 N N . ASP B 1 105 ? 7.273 7.586 -15.617 1 98.81 105 ASP B N 1
ATOM 2964 C CA . ASP B 1 105 ? 7.844 6.508 -14.812 1 98.81 105 ASP B CA 1
ATOM 2965 C C . ASP B 1 105 ? 6.848 6.023 -13.766 1 98.81 105 ASP B C 1
ATOM 2967 O O . ASP B 1 105 ? 6.652 4.816 -13.594 1 98.81 105 ASP B O 1
ATOM 2971 N N . PHE B 1 106 ? 6.281 6.957 -13.055 1 98.94 106 PHE B N 1
ATOM 2972 C CA . PHE B 1 106 ? 5.344 6.637 -11.984 1 98.94 106 PHE B CA 1
ATOM 2973 C C . PHE B 1 106 ? 4.09 5.973 -12.547 1 98.94 106 PHE B C 1
ATOM 2975 O O . PHE B 1 106 ? 3.691 4.898 -12.094 1 98.94 106 PHE B O 1
ATOM 2982 N N . ASP B 1 107 ? 3.525 6.559 -13.562 1 98.94 107 ASP B N 1
ATOM 2983 C CA . ASP B 1 107 ? 2.242 6.129 -14.109 1 98.94 107 ASP B CA 1
ATOM 2984 C C . ASP B 1 107 ? 2.354 4.742 -14.742 1 98.94 107 ASP B C 1
ATOM 2986 O O . ASP B 1 107 ? 1.432 3.93 -14.641 1 98.94 107 ASP B O 1
ATOM 2990 N N . ALA B 1 108 ? 3.42 4.492 -15.438 1 98.81 108 ALA B N 1
ATOM 2991 C CA . ALA B 1 108 ? 3.6 3.199 -16.094 1 98.81 108 ALA B CA 1
ATOM 2992 C C . ALA B 1 108 ? 3.588 2.062 -15.07 1 98.81 108 ALA B C 1
ATOM 2994 O O . ALA B 1 108 ? 2.92 1.045 -15.273 1 98.81 108 ALA B O 1
ATOM 2995 N N . VAL B 1 109 ? 4.297 2.246 -14 1 98.88 109 VAL B N 1
ATOM 2996 C CA . VAL B 1 109 ? 4.398 1.215 -12.977 1 98.88 109 VAL B CA 1
ATOM 2997 C C . VAL B 1 109 ? 3.049 1.045 -12.281 1 98.88 109 VAL B C 1
ATOM 2999 O O . VAL B 1 109 ? 2.598 -0.081 -12.055 1 98.88 109 VAL B O 1
ATOM 3002 N N . ILE B 1 110 ? 2.375 2.133 -11.953 1 98.94 110 ILE B N 1
ATOM 3003 C CA . ILE B 1 110 ? 1.078 2.064 -11.289 1 98.94 110 ILE B CA 1
ATOM 3004 C C . ILE B 1 110 ? 0.067 1.375 -12.203 1 98.94 110 ILE B C 1
ATOM 3006 O O . ILE B 1 110 ? -0.734 0.556 -11.75 1 98.94 110 ILE B O 1
ATOM 3010 N N . ASN B 1 111 ? 0.145 1.668 -13.422 1 98.88 111 ASN B N 1
ATOM 3011 C CA . ASN B 1 111 ? -0.798 1.109 -14.391 1 98.88 111 ASN B CA 1
ATOM 3012 C C . ASN B 1 111 ? -0.654 -0.406 -14.5 1 98.88 111 ASN B C 1
ATOM 3014 O O . ASN B 1 111 ? -1.65 -1.132 -14.477 1 98.88 111 ASN B O 1
ATOM 3018 N N . VAL B 1 112 ? 0.491 -0.875 -14.609 1 98.88 112 VAL B N 1
ATOM 3019 C CA . VAL B 1 112 ? 0.712 -2.297 -14.844 1 98.88 112 VAL B CA 1
ATOM 3020 C C . VAL B 1 112 ? 0.524 -3.076 -13.547 1 98.88 112 VAL B C 1
ATOM 3022 O O . VAL B 1 112 ? -0.176 -4.09 -13.516 1 98.88 112 VAL B O 1
ATOM 3025 N N . HIS B 1 113 ? 1.135 -2.598 -12.477 1 98.88 113 HIS B N 1
ATOM 3026 C CA . HIS B 1 113 ? 1.158 -3.377 -11.25 1 98.88 113 HIS B CA 1
ATOM 3027 C C . HIS B 1 113 ? -0.141 -3.209 -10.461 1 98.88 113 HIS B C 1
ATOM 3029 O O . HIS B 1 113 ? -0.84 -4.188 -10.195 1 98.88 113 HIS B O 1
ATOM 3035 N N . LEU B 1 114 ? -0.462 -1.951 -10.148 1 98.94 114 LEU B N 1
ATOM 3036 C CA . LEU B 1 114 ? -1.587 -1.716 -9.25 1 98.94 114 LEU B CA 1
ATOM 3037 C C . LEU B 1 114 ? -2.91 -1.787 -10 1 98.94 114 LEU B C 1
ATOM 3039 O O . LEU B 1 114 ? -3.768 -2.615 -9.688 1 98.94 114 LEU B O 1
ATOM 3043 N N . ARG B 1 115 ? -3.051 -0.983 -11.016 1 98.94 115 ARG B N 1
ATOM 3044 C CA . ARG B 1 115 ? -4.281 -0.951 -11.797 1 98.94 115 ARG B CA 1
ATOM 3045 C C . ARG B 1 115 ? -4.512 -2.277 -12.508 1 98.94 115 ARG B C 1
ATOM 3047 O O . ARG B 1 115 ? -5.648 -2.75 -12.602 1 98.94 115 ARG B O 1
ATOM 3054 N N . GLY B 1 116 ? -3.436 -2.814 -13.062 1 98.94 116 GLY B N 1
ATOM 3055 C CA . GLY B 1 116 ? -3.533 -4.105 -13.719 1 98.94 116 GLY B CA 1
ATOM 3056 C C . GLY B 1 116 ? -3.971 -5.219 -12.789 1 98.94 116 GLY B C 1
ATOM 3057 O O . GLY B 1 116 ? -4.77 -6.078 -13.172 1 98.94 116 GLY B O 1
ATOM 3058 N N . THR B 1 117 ? -3.436 -5.258 -11.578 1 98.94 117 THR B N 1
ATOM 3059 C CA . THR B 1 117 ? -3.867 -6.227 -10.578 1 98.94 117 THR B CA 1
ATOM 3060 C C . THR B 1 117 ? -5.352 -6.059 -10.266 1 98.94 117 THR B C 1
ATOM 3062 O O . THR B 1 117 ? -6.102 -7.039 -10.25 1 98.94 117 THR B O 1
ATOM 3065 N N . PHE B 1 118 ? -5.801 -4.863 -10.094 1 98.94 118 PHE B N 1
ATOM 3066 C CA . PHE B 1 118 ? -7.203 -4.574 -9.812 1 98.94 118 PHE B CA 1
ATOM 3067 C C . PHE B 1 118 ? -8.102 -5.094 -10.93 1 98.94 118 PHE B C 1
ATOM 3069 O O . PHE B 1 118 ? -9.062 -5.816 -10.672 1 98.94 118 PHE B O 1
ATOM 3076 N N . SER B 1 119 ? -7.793 -4.695 -12.172 1 98.94 119 SER B N 1
ATOM 3077 C CA . SER B 1 119 ? -8.664 -5.043 -13.289 1 98.94 119 SER B CA 1
ATOM 3078 C C . SER B 1 119 ? -8.734 -6.555 -13.484 1 98.94 119 SER B C 1
ATOM 3080 O O . SER B 1 119 ? -9.812 -7.109 -13.703 1 98.94 119 SER B O 1
ATOM 3082 N N . CYS B 1 120 ? -7.609 -7.227 -13.367 1 99 120 CYS B N 1
ATOM 3083 C CA . CYS B 1 120 ? -7.578 -8.672 -13.547 1 99 120 CYS B CA 1
ATOM 3084 C C . CYS B 1 120 ? -8.352 -9.375 -12.43 1 99 120 CYS B C 1
ATOM 3086 O O . CYS B 1 120 ? -9.109 -10.312 -12.688 1 99 120 CYS B O 1
ATOM 3088 N N . VAL B 1 121 ? -8.156 -8.938 -11.203 1 99 121 VAL B N 1
ATOM 3089 C CA . VAL B 1 121 ? -8.82 -9.578 -10.07 1 99 121 VAL B CA 1
ATOM 3090 C C . VAL B 1 121 ? -10.32 -9.328 -10.141 1 99 121 VAL B C 1
ATOM 3092 O O . VAL B 1 121 ? -11.117 -10.242 -9.891 1 99 121 VAL B O 1
ATOM 3095 N N . ARG B 1 122 ? -10.688 -8.07 -10.445 1 98.94 122 ARG B N 1
ATOM 3096 C CA . ARG B 1 122 ? -12.117 -7.797 -10.57 1 98.94 122 ARG B CA 1
ATOM 3097 C C . ARG B 1 122 ? -12.758 -8.719 -11.602 1 98.94 122 ARG B C 1
ATOM 3099 O O . ARG B 1 122 ? -13.805 -9.32 -11.336 1 98.94 122 ARG B O 1
ATOM 3106 N N . GLU B 1 123 ? -12.18 -8.867 -12.773 1 98.94 123 GLU B N 1
ATOM 3107 C CA . GLU B 1 123 ? -12.734 -9.711 -13.828 1 98.94 123 GLU B CA 1
ATOM 3108 C C . GLU B 1 123 ? -12.781 -11.18 -13.391 1 98.94 123 GLU B C 1
ATOM 3110 O O . GLU B 1 123 ? -13.758 -11.875 -13.672 1 98.94 123 GLU B O 1
ATOM 3115 N N . ALA B 1 124 ? -11.75 -11.664 -12.734 1 99 124 ALA B N 1
ATOM 3116 C CA . ALA B 1 124 ? -11.727 -13.031 -12.227 1 99 124 ALA B CA 1
ATOM 3117 C C . ALA B 1 124 ? -12.844 -13.266 -11.219 1 99 124 ALA B C 1
ATOM 3119 O O . ALA B 1 124 ? -13.523 -14.297 -11.258 1 99 124 ALA B O 1
ATOM 3120 N N . VAL B 1 125 ? -13.016 -12.312 -10.297 1 98.94 125 VAL B N 1
ATOM 3121 C CA . VAL B 1 125 ? -14.016 -12.438 -9.242 1 98.94 125 VAL B CA 1
ATOM 3122 C C . VAL B 1 125 ? -15.414 -12.477 -9.852 1 98.94 125 VAL B C 1
ATOM 3124 O O . VAL B 1 125 ? -16.266 -13.25 -9.414 1 98.94 125 VAL B O 1
ATOM 3127 N N . LEU B 1 126 ? -15.633 -11.625 -10.875 1 98.88 126 LEU B N 1
ATOM 3128 C CA . LEU B 1 126 ? -16.906 -11.695 -11.578 1 98.88 126 LEU B CA 1
ATOM 3129 C C . LEU B 1 126 ? -17.156 -13.102 -12.133 1 98.88 126 LEU B C 1
ATOM 3131 O O . LEU B 1 126 ? -18.234 -13.648 -11.977 1 98.88 126 LEU B O 1
ATOM 3135 N N . ARG B 1 127 ? -16.156 -13.727 -12.703 1 98.94 127 ARG B N 1
ATOM 3136 C CA . ARG B 1 127 ? -16.25 -15.07 -13.266 1 98.94 127 ARG B CA 1
ATOM 3137 C C . ARG B 1 127 ? -16.453 -16.109 -12.164 1 98.94 127 ARG B C 1
ATOM 3139 O O . ARG B 1 127 ? -17.281 -17.016 -12.297 1 98.94 127 ARG B O 1
ATOM 3146 N N . PHE B 1 128 ? -15.633 -16.016 -11.078 1 98.94 128 PHE B N 1
ATOM 3147 C CA . PHE B 1 128 ? -15.75 -16.922 -9.938 1 98.94 128 PHE B CA 1
ATOM 3148 C C . PHE B 1 128 ? -17.172 -16.906 -9.391 1 98.94 128 PHE B C 1
ATOM 3150 O O . PHE B 1 128 ? -17.75 -17.969 -9.125 1 98.94 128 PHE B O 1
ATOM 3157 N N . ARG B 1 129 ? -17.672 -15.734 -9.211 1 98.5 129 ARG B N 1
ATOM 3158 C CA . ARG B 1 129 ? -19.016 -15.586 -8.656 1 98.5 129 ARG B CA 1
ATOM 3159 C C . ARG B 1 129 ? -20.062 -16.188 -9.586 1 98.5 129 ARG B C 1
ATOM 3161 O O . ARG B 1 129 ? -21.016 -16.828 -9.125 1 98.5 129 ARG B O 1
ATOM 3168 N N . GLU B 1 130 ? -19.859 -15.984 -10.844 1 98.44 130 GLU B N 1
ATOM 3169 C CA . GLU B 1 130 ? -20.766 -16.594 -11.828 1 98.44 130 GLU B CA 1
ATOM 3170 C C . GLU B 1 130 ? -20.734 -18.109 -11.75 1 98.44 130 GLU B C 1
ATOM 3172 O O . GLU B 1 130 ? -21.781 -18.766 -11.812 1 98.44 130 GLU B O 1
ATOM 3177 N N . GLN B 1 131 ? -19.578 -18.672 -11.594 1 98.56 131 GLN B N 1
ATOM 3178 C CA . GLN B 1 131 ? -19.391 -20.125 -11.523 1 98.56 131 GLN B CA 1
ATOM 3179 C C . GLN B 1 131 ? -19.922 -20.688 -10.211 1 98.56 131 GLN B C 1
ATOM 3181 O O . GLN B 1 131 ? -20.422 -21.812 -10.164 1 98.56 131 GLN B O 1
ATOM 3186 N N . GLY B 1 132 ? -19.703 -19.953 -9.102 1 98.19 132 GLY B N 1
ATOM 3187 C CA . GLY B 1 132 ? -20.297 -20.312 -7.82 1 98.19 132 GLY B CA 1
ATOM 3188 C C . GLY B 1 132 ? -19.516 -21.391 -7.09 1 98.19 132 GLY B C 1
ATOM 3189 O O . GLY B 1 132 ? -20.031 -22.047 -6.18 1 98.19 132 GLY B O 1
ATOM 3190 N N . GLU B 1 133 ? -18.266 -21.609 -7.449 1 97.75 133 GLU B N 1
ATOM 3191 C CA . GLU B 1 133 ? -17.469 -22.688 -6.855 1 97.75 133 GLU B CA 1
ATOM 3192 C C . GLU B 1 133 ? -16.234 -22.141 -6.148 1 97.75 133 GLU B C 1
ATOM 3194 O O . GLU B 1 133 ? -15.273 -22.891 -5.91 1 97.75 133 GLU B O 1
ATOM 3199 N N . GLY B 1 134 ? -16.25 -20.859 -5.93 1 98.25 134 GLY B N 1
ATOM 3200 C CA . GLY B 1 134 ? -15.102 -20.234 -5.285 1 98.25 134 GLY B CA 1
ATOM 3201 C C . GLY B 1 134 ? -14.008 -19.844 -6.262 1 98.25 134 GLY B C 1
ATOM 3202 O O . GLY B 1 134 ? -14.266 -19.688 -7.457 1 98.25 134 GLY B O 1
ATOM 3203 N N . GLY B 1 135 ? -12.859 -19.562 -5.754 1 98.81 135 GLY B N 1
ATOM 3204 C CA . GLY B 1 135 ? -11.719 -19.156 -6.566 1 98.81 135 GLY B CA 1
ATOM 3205 C C . GLY B 1 135 ? -10.508 -18.75 -5.742 1 98.81 135 GLY B C 1
ATOM 3206 O O . GLY B 1 135 ? -10.594 -18.656 -4.516 1 98.81 135 GLY B O 1
ATOM 3207 N N . ARG B 1 136 ? -9.375 -18.641 -6.395 1 98.94 136 ARG B N 1
ATOM 3208 C CA . ARG B 1 136 ? -8.109 -18.281 -5.762 1 98.94 136 ARG B CA 1
ATOM 3209 C C . ARG B 1 136 ? -7.488 -17.062 -6.441 1 98.94 136 ARG B C 1
ATOM 3211 O O . ARG B 1 136 ? -7.27 -17.062 -7.652 1 98.94 136 ARG B O 1
ATOM 3218 N N . ILE B 1 137 ? -7.32 -16.031 -5.656 1 98.94 137 ILE B N 1
ATOM 3219 C CA . ILE B 1 137 ? -6.562 -14.859 -6.102 1 98.94 137 ILE B CA 1
ATOM 3220 C C . ILE B 1 137 ? -5.168 -14.883 -5.473 1 98.94 137 ILE B C 1
ATOM 3222 O O . ILE B 1 137 ? -5.035 -14.969 -4.25 1 98.94 137 ILE B O 1
ATOM 3226 N N . ILE B 1 138 ? -4.164 -14.859 -6.262 1 99 138 ILE B N 1
ATOM 3227 C CA . ILE B 1 138 ? -2.773 -14.758 -5.832 1 99 138 ILE B CA 1
ATOM 3228 C C . ILE B 1 138 ? -2.127 -13.523 -6.457 1 99 138 ILE B C 1
ATOM 3230 O O . ILE B 1 138 ? -1.798 -13.531 -7.648 1 99 138 ILE B O 1
ATOM 3234 N N . ALA B 1 139 ? -1.97 -12.484 -5.68 1 98.94 139 ALA B N 1
ATOM 3235 C CA . ALA B 1 139 ? -1.402 -11.227 -6.16 1 98.94 139 ALA B CA 1
ATOM 3236 C C . ALA B 1 139 ? 0.078 -11.125 -5.801 1 98.94 139 ALA B C 1
ATOM 3238 O O . ALA B 1 139 ? 0.463 -11.344 -4.652 1 98.94 139 ALA B O 1
ATOM 3239 N N . ILE B 1 140 ? 0.882 -10.766 -6.742 1 98.88 140 ILE B N 1
ATOM 3240 C CA . ILE B 1 140 ? 2.318 -10.719 -6.492 1 98.88 140 ILE B CA 1
ATOM 3241 C C . ILE B 1 140 ? 2.705 -9.336 -5.965 1 98.88 140 ILE B C 1
ATOM 3243 O O . ILE B 1 140 ? 2.568 -8.336 -6.672 1 98.88 140 ILE B O 1
ATOM 3247 N N . GLY B 1 141 ? 3.105 -9.32 -4.746 1 98.38 141 GLY B N 1
ATOM 3248 C CA . GLY B 1 141 ? 3.688 -8.141 -4.117 1 98.38 141 GLY B CA 1
ATOM 3249 C C . GLY B 1 141 ? 5.203 -8.109 -4.199 1 98.38 141 GLY B C 1
ATOM 3250 O O . GLY B 1 141 ? 5.785 -8.492 -5.215 1 98.38 141 GLY B O 1
ATOM 3251 N N . SER B 1 142 ? 5.852 -7.539 -3.207 1 97.56 142 SER B N 1
ATOM 3252 C CA . SER B 1 142 ? 7.309 -7.445 -3.119 1 97.56 142 SER B CA 1
ATOM 3253 C C . SER B 1 142 ? 7.746 -7.004 -1.728 1 97.56 142 SER B C 1
ATOM 3255 O O . SER B 1 142 ? 7.023 -6.281 -1.041 1 97.56 142 SER B O 1
ATOM 3257 N N . PRO B 1 143 ? 8.977 -7.449 -1.344 1 96.94 143 PRO B N 1
ATOM 3258 C CA . PRO B 1 143 ? 9.539 -6.855 -0.13 1 96.94 143 PRO B CA 1
ATOM 3259 C C . PRO B 1 143 ? 9.633 -5.332 -0.205 1 96.94 143 PRO B C 1
ATOM 3261 O O . PRO B 1 143 ? 9.508 -4.652 0.816 1 96.94 143 PRO B O 1
ATOM 3264 N N . ALA B 1 144 ? 9.836 -4.793 -1.369 1 96.75 144 ALA B N 1
ATOM 3265 C CA . ALA B 1 144 ? 9.914 -3.344 -1.556 1 96.75 144 ALA B CA 1
ATOM 3266 C C . ALA B 1 144 ? 8.609 -2.67 -1.134 1 96.75 144 ALA B C 1
ATOM 3268 O O . ALA B 1 144 ? 8.625 -1.544 -0.629 1 96.75 144 ALA B O 1
ATOM 3269 N N . GLY B 1 145 ? 7.484 -3.328 -1.331 1 98.38 145 GLY B N 1
ATOM 3270 C CA . GLY B 1 145 ? 6.203 -2.795 -0.9 1 98.38 145 GLY B CA 1
ATOM 3271 C C . GLY B 1 145 ? 5.996 -2.873 0.601 1 98.38 145 GLY B C 1
ATOM 3272 O O . GLY B 1 145 ? 5.117 -2.205 1.149 1 98.38 145 GLY B O 1
ATOM 3273 N N . GLN B 1 146 ? 6.762 -3.748 1.267 1 98.19 146 GLN B N 1
ATOM 3274 C CA . GLN B 1 146 ? 6.609 -3.986 2.697 1 98.19 146 GLN B CA 1
ATOM 3275 C C . GLN B 1 146 ? 7.496 -3.043 3.51 1 98.19 146 GLN B C 1
ATOM 3277 O O . GLN B 1 146 ? 7.039 -2.438 4.48 1 98.19 146 GLN B O 1
ATOM 3282 N N . ARG B 1 147 ? 8.727 -2.826 3.004 1 97.81 147 ARG B N 1
ATOM 3283 C CA . ARG B 1 147 ? 9.695 -2.156 3.861 1 97.81 147 ARG B CA 1
ATOM 3284 C C . ARG B 1 147 ? 10.297 -0.939 3.164 1 97.81 147 ARG B C 1
ATOM 3286 O O . ARG B 1 147 ? 11.047 -0.176 3.771 1 97.81 147 ARG B O 1
ATOM 3293 N N . GLY B 1 148 ? 9.961 -0.712 1.922 1 97.5 148 GLY B N 1
ATOM 3294 C CA . GLY B 1 148 ? 10.562 0.354 1.135 1 97.5 148 GLY B CA 1
ATOM 3295 C C . GLY B 1 148 ? 11.867 -0.05 0.482 1 97.5 148 GLY B C 1
ATOM 3296 O O . GLY B 1 148 ? 12.539 -0.977 0.943 1 97.5 148 GLY B O 1
ATOM 3297 N N . ASN B 1 149 ? 12.172 0.61 -0.606 1 96.19 149 ASN B N 1
ATOM 3298 C CA . ASN B 1 149 ? 13.422 0.383 -1.319 1 96.19 149 ASN B CA 1
ATOM 3299 C C . ASN B 1 149 ? 13.898 1.646 -2.029 1 96.19 149 ASN B C 1
ATOM 3301 O O . ASN B 1 149 ? 13.164 2.232 -2.824 1 96.19 149 ASN B O 1
ATOM 3305 N N . PHE B 1 150 ? 15.164 2.002 -1.777 1 96.5 150 PHE B N 1
ATOM 3306 C CA . PHE B 1 150 ? 15.758 3.191 -2.369 1 96.5 150 PHE B CA 1
ATOM 3307 C C . PHE B 1 150 ? 15.648 3.158 -3.889 1 96.5 150 PHE B C 1
ATOM 3309 O O . PHE B 1 150 ? 16.016 2.166 -4.523 1 96.5 150 PHE B O 1
ATOM 3316 N N . GLY B 1 151 ? 15.062 4.168 -4.484 1 97.44 151 GLY B N 1
ATOM 3317 C CA . GLY B 1 151 ? 14.961 4.293 -5.93 1 97.44 151 GLY B CA 1
ATOM 3318 C C . GLY B 1 151 ? 13.695 3.688 -6.496 1 97.44 151 GLY B C 1
ATOM 3319 O O . GLY B 1 151 ? 13.555 3.547 -7.711 1 97.44 151 GLY B O 1
ATOM 3320 N N . GLN B 1 152 ? 12.719 3.367 -5.613 1 98.12 152 GLN B N 1
ATOM 3321 C CA . GLN B 1 152 ? 11.547 2.639 -6.098 1 98.12 152 GLN B CA 1
ATOM 3322 C C . GLN B 1 152 ? 10.266 3.205 -5.5 1 98.12 152 GLN B C 1
ATOM 3324 O O . GLN B 1 152 ? 9.383 2.451 -5.07 1 98.12 152 GLN B O 1
ATOM 3329 N N . THR B 1 153 ? 10.164 4.535 -5.535 1 98.81 153 THR B N 1
ATOM 3330 C CA . THR B 1 153 ? 8.945 5.184 -5.059 1 98.81 153 THR B CA 1
ATOM 3331 C C . THR B 1 153 ? 7.711 4.562 -5.703 1 98.81 153 THR B C 1
ATOM 3333 O O . THR B 1 153 ? 6.809 4.094 -5.004 1 98.81 153 THR B O 1
ATOM 3336 N N . ASN B 1 154 ? 7.707 4.527 -7.055 1 98.88 154 ASN B N 1
ATOM 3337 C CA . ASN B 1 154 ? 6.574 4.004 -7.816 1 98.88 154 ASN B CA 1
ATOM 3338 C C . ASN B 1 154 ? 6.34 2.525 -7.527 1 98.88 154 ASN B C 1
ATOM 3340 O O . ASN B 1 154 ? 5.211 2.115 -7.25 1 98.88 154 ASN B O 1
ATOM 3344 N N . TYR B 1 155 ? 7.34 1.713 -7.5 1 98.56 155 TYR B N 1
ATOM 3345 C CA . TYR B 1 155 ? 7.242 0.268 -7.328 1 98.56 155 TYR B CA 1
ATOM 3346 C C . TYR B 1 155 ? 6.824 -0.087 -5.906 1 98.56 155 TYR B C 1
ATOM 3348 O O . TYR B 1 155 ? 5.918 -0.896 -5.699 1 98.56 155 TYR B O 1
ATOM 3356 N N . SER B 1 156 ? 7.457 0.593 -4.906 1 98.81 156 SER B N 1
ATOM 3357 C CA . SER B 1 156 ? 7.086 0.37 -3.512 1 98.81 156 SER B CA 1
ATOM 3358 C C . SER B 1 156 ? 5.637 0.762 -3.258 1 98.81 156 SER B C 1
ATOM 3360 O O . SER B 1 156 ? 4.914 0.062 -2.545 1 98.81 156 SER B O 1
ATOM 3362 N N . GLY B 1 157 ? 5.238 1.879 -3.848 1 98.94 157 GLY B N 1
ATOM 3363 C CA . GLY B 1 157 ? 3.848 2.285 -3.73 1 98.94 157 GLY B CA 1
ATOM 3364 C C . GLY B 1 157 ? 2.881 1.28 -4.328 1 98.94 157 GLY B C 1
ATOM 3365 O O . GLY B 1 157 ? 1.891 0.91 -3.693 1 98.94 157 GLY B O 1
ATOM 3366 N N . ALA B 1 158 ? 3.166 0.8 -5.504 1 98.94 158 ALA B N 1
ATOM 3367 C CA . ALA B 1 158 ? 2.295 -0.15 -6.188 1 98.94 158 ALA B CA 1
ATOM 3368 C C . ALA B 1 158 ? 2.193 -1.46 -5.414 1 98.94 158 ALA B C 1
ATOM 3370 O O . ALA B 1 158 ? 1.095 -1.977 -5.195 1 98.94 158 ALA B O 1
ATOM 3371 N N . LYS B 1 159 ? 3.309 -1.938 -5.02 1 98.94 159 LYS B N 1
ATOM 3372 C CA . LYS B 1 159 ? 3.338 -3.26 -4.395 1 98.94 159 LYS B CA 1
ATOM 3373 C C . LYS B 1 159 ? 2.744 -3.219 -2.992 1 98.94 159 LYS B C 1
ATOM 3375 O O . LYS B 1 159 ? 2.102 -4.176 -2.557 1 98.94 159 LYS B O 1
ATOM 3380 N N . ALA B 1 160 ? 2.979 -2.117 -2.23 1 98.94 160 ALA B N 1
ATOM 3381 C CA . ALA B 1 160 ? 2.256 -1.925 -0.976 1 98.94 160 ALA B CA 1
ATOM 3382 C C . ALA B 1 160 ? 0.75 -1.843 -1.217 1 98.94 160 ALA B C 1
ATOM 3384 O O . ALA B 1 160 ? -0.037 -2.424 -0.467 1 98.94 160 ALA B O 1
ATOM 3385 N N . GLY B 1 161 ? 0.383 -1.105 -2.24 1 98.94 161 GLY B N 1
ATOM 3386 C CA . GLY B 1 161 ? -1.021 -0.998 -2.602 1 98.94 161 GLY B CA 1
ATOM 3387 C C . GLY B 1 161 ? -1.667 -2.34 -2.893 1 98.94 161 GLY B C 1
ATOM 3388 O O . GLY B 1 161 ? -2.812 -2.58 -2.506 1 98.94 161 GLY B O 1
ATOM 3389 N N . ILE B 1 162 ? -0.959 -3.213 -3.545 1 98.94 162 ILE B N 1
ATOM 3390 C CA . ILE B 1 162 ? -1.466 -4.543 -3.859 1 98.94 162 ILE B CA 1
ATOM 3391 C C . ILE B 1 162 ? -1.791 -5.293 -2.57 1 98.94 162 ILE B C 1
ATOM 3393 O O . ILE B 1 162 ? -2.857 -5.898 -2.449 1 98.94 162 ILE B O 1
ATOM 3397 N N . VAL B 1 163 ? -0.905 -5.254 -1.584 1 98.94 163 VAL B N 1
ATOM 3398 C CA . VAL B 1 163 ? -1.148 -5.938 -0.318 1 98.94 163 VAL B CA 1
ATOM 3399 C C . VAL B 1 163 ? -2.34 -5.301 0.393 1 98.94 163 VAL B C 1
ATOM 3401 O O . VAL B 1 163 ? -3.15 -6 1.008 1 98.94 163 VAL B O 1
ATOM 3404 N N . GLY B 1 164 ? -2.453 -3.961 0.315 1 98.88 164 GLY B N 1
ATOM 3405 C CA . GLY B 1 164 ? -3.627 -3.289 0.85 1 98.88 164 GLY B CA 1
ATOM 3406 C C . GLY B 1 164 ? -4.922 -3.756 0.214 1 98.88 164 GLY B C 1
ATOM 3407 O O . GLY B 1 164 ? -5.918 -3.973 0.909 1 98.88 164 GLY B O 1
ATOM 3408 N N . MET B 1 165 ? -4.941 -3.928 -1.077 1 98.94 165 MET B N 1
ATOM 3409 C CA . MET B 1 165 ? -6.121 -4.422 -1.778 1 98.94 165 MET B CA 1
ATOM 3410 C C . MET B 1 165 ? -6.434 -5.859 -1.377 1 98.94 165 MET B C 1
ATOM 3412 O O . MET B 1 165 ? -7.594 -6.215 -1.165 1 98.94 165 MET B O 1
ATOM 3416 N N . VAL B 1 166 ? -5.402 -6.656 -1.227 1 98.94 166 VAL B N 1
ATOM 3417 C CA . VAL B 1 166 ? -5.566 -8.062 -0.877 1 98.94 166 VAL B CA 1
ATOM 3418 C C . VAL B 1 166 ? -6.277 -8.18 0.47 1 98.94 166 VAL B C 1
ATOM 3420 O O . VAL B 1 166 ? -7.188 -9 0.628 1 98.94 166 VAL B O 1
ATOM 3423 N N . ARG B 1 167 ? -5.875 -7.398 1.42 1 98.88 167 ARG B N 1
ATOM 3424 C CA . ARG B 1 167 ? -6.523 -7.441 2.727 1 98.88 167 ARG B CA 1
ATOM 3425 C C . ARG B 1 167 ? -7.996 -7.059 2.619 1 98.88 167 ARG B C 1
ATOM 3427 O O . ARG B 1 167 ? -8.844 -7.645 3.291 1 98.88 167 ARG B O 1
ATOM 3434 N N . THR B 1 168 ? -8.297 -6.098 1.8 1 98.81 168 THR B N 1
ATOM 3435 C CA . THR B 1 168 ? -9.68 -5.691 1.565 1 98.81 168 THR B CA 1
ATOM 3436 C C . THR B 1 168 ? -10.453 -6.797 0.854 1 98.81 168 THR B C 1
ATOM 3438 O O . THR B 1 168 ? -11.586 -7.102 1.221 1 98.81 168 THR B O 1
ATOM 3441 N N . TRP B 1 169 ? -9.82 -7.418 -0.143 1 98.94 169 TRP B N 1
ATOM 3442 C CA . TRP B 1 169 ? -10.477 -8.484 -0.894 1 98.94 169 TRP B CA 1
ATOM 3443 C C . TRP B 1 169 ? -10.789 -9.672 0.011 1 98.94 169 TRP B C 1
ATOM 3445 O O . TRP B 1 169 ? -11.82 -10.328 -0.154 1 98.94 169 TRP B O 1
ATOM 3455 N N . ALA B 1 170 ? -9.898 -9.961 0.944 1 98.75 170 ALA B N 1
ATOM 3456 C CA . ALA B 1 170 ? -10.133 -11.055 1.884 1 98.75 170 ALA B CA 1
ATOM 3457 C C . ALA B 1 170 ? -11.43 -10.836 2.66 1 98.75 170 ALA B C 1
ATOM 3459 O O . ALA B 1 170 ? -12.133 -11.797 2.99 1 98.75 170 ALA B O 1
ATOM 3460 N N . LEU B 1 171 ? -11.766 -9.57 2.977 1 98.12 171 LEU B N 1
ATOM 3461 C CA . LEU B 1 171 ? -13.008 -9.219 3.662 1 98.12 171 LEU B CA 1
ATOM 3462 C C . LEU B 1 171 ? -14.203 -9.367 2.725 1 98.12 171 LEU B C 1
ATOM 3464 O O . LEU B 1 171 ? -15.242 -9.914 3.113 1 98.12 171 LEU B O 1
ATOM 3468 N N . GLU B 1 172 ? -14.039 -8.984 1.528 1 98.5 172 GLU B N 1
ATOM 3469 C CA . GLU B 1 172 ? -15.156 -8.883 0.594 1 98.5 172 GLU B CA 1
ATOM 3470 C C . GLU B 1 172 ? -15.547 -10.25 0.048 1 98.5 172 GLU B C 1
ATOM 3472 O O . GLU B 1 172 ? -16.719 -10.492 -0.262 1 98.5 172 GLU B O 1
ATOM 3477 N N . LEU B 1 173 ? -14.594 -11.164 -0.026 1 98.62 173 LEU B N 1
ATOM 3478 C CA . LEU B 1 173 ? -14.805 -12.312 -0.89 1 98.62 173 LEU B CA 1
ATOM 3479 C C . LEU B 1 173 ? -15.023 -13.578 -0.065 1 98.62 173 LEU B C 1
ATOM 3481 O O . LEU B 1 173 ? -15.289 -14.648 -0.617 1 98.62 173 LEU B O 1
ATOM 3485 N N . GLN B 1 174 ? -14.984 -13.422 1.23 1 95.94 174 GLN B N 1
ATOM 3486 C CA . GLN B 1 174 ? -15.039 -14.57 2.135 1 95.94 174 GLN B CA 1
ATOM 3487 C C . GLN B 1 174 ? -16.297 -15.383 1.914 1 95.94 174 GLN B C 1
ATOM 3489 O O . GLN B 1 174 ? -16.25 -16.609 1.847 1 95.94 174 GLN B O 1
ATOM 3494 N N . ARG B 1 175 ? -17.391 -14.789 1.753 1 96.56 175 ARG B N 1
ATOM 3495 C CA . ARG B 1 175 ? -18.672 -15.477 1.659 1 96.56 175 ARG B CA 1
ATOM 3496 C C . ARG B 1 175 ? -18.781 -16.234 0.346 1 96.56 175 ARG B C 1
ATOM 3498 O O . ARG B 1 175 ? -19.562 -17.188 0.245 1 96.56 175 ARG B O 1
ATOM 3505 N N . ALA B 1 176 ? -18.062 -15.82 -0.603 1 98 176 ALA B N 1
ATOM 3506 C CA . ALA B 1 176 ? -18.141 -16.453 -1.916 1 98 176 ALA B CA 1
ATOM 3507 C C . ALA B 1 176 ? -17.156 -17.609 -2.021 1 98 176 ALA B C 1
ATOM 3509 O O . ALA B 1 176 ? -17.016 -18.234 -3.082 1 98 176 ALA B O 1
ATOM 3510 N N . GLY B 1 177 ? -16.422 -17.906 -0.948 1 98.12 177 GLY B N 1
ATOM 3511 C CA . GLY B 1 177 ? -15.43 -18.969 -0.995 1 98.12 177 GLY B CA 1
ATOM 3512 C C . GLY B 1 177 ? -14.227 -18.641 -1.86 1 98.12 177 GLY B C 1
ATOM 3513 O O . GLY B 1 177 ? -13.617 -19.531 -2.455 1 98.12 177 GLY B O 1
ATOM 3514 N N . ILE B 1 178 ? -13.984 -17.391 -2.061 1 98.88 178 ILE B N 1
ATOM 3515 C CA . ILE B 1 178 ? -12.844 -16.906 -2.824 1 98.88 178 ILE B CA 1
ATOM 3516 C C . ILE B 1 178 ? -11.766 -16.391 -1.87 1 98.88 178 ILE B C 1
ATOM 3518 O O . ILE B 1 178 ? -12.055 -15.594 -0.973 1 98.88 178 ILE B O 1
ATOM 3522 N N . THR B 1 179 ? -10.516 -16.922 -1.985 1 98.88 179 THR B N 1
ATOM 3523 C CA . THR B 1 179 ? -9.414 -16.422 -1.167 1 98.88 179 THR B CA 1
ATOM 3524 C C . THR B 1 179 ? -8.562 -15.43 -1.951 1 98.88 179 THR B C 1
ATOM 3526 O O . THR B 1 179 ? -8.508 -15.492 -3.182 1 98.88 179 THR B O 1
ATOM 3529 N N . ALA B 1 180 ? -8.016 -14.469 -1.293 1 98.94 180 ALA B N 1
ATOM 3530 C CA . ALA B 1 180 ? -7.051 -13.523 -1.847 1 98.94 180 ALA B CA 1
ATOM 3531 C C . ALA B 1 180 ? -5.809 -13.43 -0.968 1 98.94 180 ALA B C 1
ATOM 3533 O O . ALA B 1 180 ? -5.898 -13.094 0.216 1 98.94 180 ALA B O 1
ATOM 3534 N N . ASN B 1 181 ? -4.66 -13.75 -1.539 1 98.94 181 ASN B N 1
ATOM 3535 C CA . ASN B 1 181 ? -3.383 -13.672 -0.834 1 98.94 181 ASN B CA 1
ATOM 3536 C C . ASN B 1 181 ? -2.314 -12.992 -1.688 1 98.94 181 ASN B C 1
ATOM 3538 O O . ASN B 1 181 ? -2.42 -12.961 -2.914 1 98.94 181 ASN B O 1
ATOM 3542 N N . ALA B 1 182 ? -1.347 -12.414 -1.004 1 98.94 182 ALA B N 1
ATOM 3543 C CA . ALA B 1 182 ? -0.207 -11.805 -1.684 1 98.94 182 ALA B CA 1
ATOM 3544 C C . ALA B 1 182 ? 1.05 -12.656 -1.515 1 98.94 182 ALA B C 1
ATOM 3546 O O . ALA B 1 182 ? 1.276 -13.234 -0.451 1 98.94 182 ALA B O 1
ATOM 3547 N N . VAL B 1 183 ? 1.838 -12.75 -2.529 1 98.88 183 VAL B N 1
ATOM 3548 C CA . VAL B 1 183 ? 3.148 -13.391 -2.502 1 98.88 183 VAL B CA 1
ATOM 3549 C C . VAL B 1 183 ? 4.23 -12.367 -2.832 1 98.88 183 VAL B C 1
ATOM 3551 O O . VAL B 1 183 ? 4.129 -11.641 -3.824 1 98.88 183 VAL B O 1
ATOM 3554 N N . CYS B 1 184 ? 5.168 -12.258 -1.988 1 98.44 184 CYS B N 1
ATOM 3555 C CA . CYS B 1 184 ? 6.328 -11.391 -2.166 1 98.44 184 CYS B CA 1
ATOM 3556 C C . CYS B 1 184 ? 7.594 -12.203 -2.393 1 98.44 184 CYS B C 1
ATOM 3558 O O . CYS B 1 184 ? 8.344 -12.469 -1.451 1 98.44 184 CYS B O 1
ATOM 3560 N N . PRO B 1 185 ? 7.887 -12.484 -3.629 1 97.5 185 PRO B N 1
ATOM 3561 C CA . PRO B 1 185 ? 9.031 -13.359 -3.916 1 97.5 185 PRO B CA 1
ATOM 3562 C C . PRO B 1 185 ? 10.367 -12.625 -3.859 1 97.5 185 PRO B C 1
ATOM 3564 O O . PRO B 1 185 ? 10.414 -11.406 -4.086 1 97.5 185 PRO B O 1
ATOM 3567 N N . VAL B 1 186 ? 11.367 -13.297 -3.555 1 94.81 186 VAL B N 1
ATOM 3568 C CA . VAL B 1 186 ? 12.75 -12.859 -3.654 1 94.81 186 VAL B CA 1
ATOM 3569 C C . VAL B 1 186 ? 13.531 -13.805 -4.555 1 94.81 186 VAL B C 1
ATOM 3571 O O . VAL B 1 186 ? 13.766 -14.969 -4.199 1 94.81 186 VAL B O 1
ATOM 3574 N N . ALA B 1 187 ? 13.836 -13.359 -5.648 1 91.31 187 ALA B N 1
ATOM 3575 C CA . ALA B 1 187 ? 14.492 -14.219 -6.625 1 91.31 187 ALA B CA 1
ATOM 3576 C C . ALA B 1 187 ? 15.609 -13.469 -7.352 1 91.31 187 ALA B C 1
ATOM 3578 O O . ALA B 1 187 ? 15.586 -12.242 -7.434 1 91.31 187 ALA B O 1
ATOM 3579 N N . VAL B 1 188 ? 16.547 -14.219 -7.707 1 87.12 188 VAL B N 1
ATOM 3580 C CA . VAL B 1 188 ? 17.594 -13.688 -8.578 1 87.12 188 VAL B CA 1
ATOM 3581 C C . VAL B 1 188 ? 17 -13.352 -9.945 1 87.12 188 VAL B C 1
ATOM 3583 O O . VAL B 1 188 ? 16.422 -14.211 -10.609 1 87.12 188 VAL B O 1
ATOM 3586 N N . THR B 1 189 ? 17.016 -12.117 -10.242 1 75.5 189 THR B N 1
ATOM 3587 C CA . THR B 1 189 ? 16.594 -11.633 -11.547 1 75.5 189 THR B CA 1
ATOM 3588 C C . THR B 1 189 ? 17.719 -10.828 -12.203 1 75.5 189 THR B C 1
ATOM 3590 O O . THR B 1 189 ? 18.781 -10.625 -11.609 1 75.5 189 THR B O 1
ATOM 3593 N N . ALA B 1 190 ? 17.453 -10.461 -13.484 1 67.5 190 ALA B N 1
ATOM 3594 C CA . ALA B 1 190 ? 18.453 -9.633 -14.164 1 67.5 190 ALA B CA 1
ATOM 3595 C C . ALA B 1 190 ? 18.766 -8.383 -13.352 1 67.5 190 ALA B C 1
ATOM 3597 O O . ALA B 1 190 ? 19.922 -7.961 -13.281 1 67.5 190 ALA B O 1
ATOM 3598 N N . MET B 1 191 ? 17.875 -7.949 -12.656 1 64.56 191 MET B N 1
ATOM 3599 C CA . MET B 1 191 ? 18.047 -6.734 -11.867 1 64.56 191 MET B CA 1
ATOM 3600 C C . MET B 1 191 ? 18.812 -7.023 -10.586 1 64.56 191 MET B C 1
ATOM 3602 O O . MET B 1 191 ? 19.688 -6.246 -10.195 1 64.56 191 MET B O 1
ATOM 3606 N N . THR B 1 192 ? 18.469 -8.07 -9.953 1 73.69 192 THR B N 1
ATOM 3607 C CA . THR B 1 192 ? 19.125 -8.406 -8.695 1 73.69 192 THR B CA 1
ATOM 3608 C C . THR B 1 192 ? 20.578 -8.789 -8.93 1 73.69 192 THR B C 1
ATOM 3610 O O . THR B 1 192 ? 21.422 -8.617 -8.047 1 73.69 192 THR B O 1
ATOM 3613 N N . GLU B 1 193 ? 20.859 -9.195 -10.141 1 76.06 193 GLU B N 1
ATOM 3614 C CA . GLU B 1 193 ? 22.219 -9.609 -10.477 1 76.06 193 GLU B CA 1
ATOM 3615 C C . GLU B 1 193 ? 23.172 -8.43 -10.461 1 76.06 193 GLU B C 1
ATOM 3617 O O . GLU B 1 193 ? 24.375 -8.602 -10.242 1 76.06 193 GLU B O 1
ATOM 3622 N N . THR B 1 194 ? 22.578 -7.305 -10.617 1 72.12 194 THR B N 1
ATOM 3623 C CA . THR B 1 194 ? 23.453 -6.145 -10.75 1 72.12 194 THR B CA 1
ATOM 3624 C C . THR B 1 194 ? 23.562 -5.391 -9.43 1 72.12 194 THR B C 1
ATOM 3626 O O . THR B 1 194 ? 24.312 -4.414 -9.32 1 72.12 194 THR B O 1
ATOM 3629 N N . VAL B 1 195 ? 22.938 -5.852 -8.414 1 76.5 195 VAL B N 1
ATOM 3630 C CA . VAL B 1 195 ? 23 -5.223 -7.102 1 76.5 195 VAL B CA 1
ATOM 3631 C C . VAL B 1 195 ? 24.328 -5.559 -6.434 1 76.5 195 VAL B C 1
ATOM 3633 O O . VAL B 1 195 ? 24.641 -6.73 -6.207 1 76.5 195 VAL B O 1
ATOM 3636 N N . PRO B 1 196 ? 25.125 -4.523 -6.16 1 77.62 196 PRO B N 1
ATOM 3637 C CA . PRO B 1 196 ? 26.484 -4.75 -5.656 1 77.62 196 PRO B CA 1
ATOM 3638 C C . PRO B 1 196 ? 26.516 -5.695 -4.461 1 77.62 196 PRO B C 1
ATOM 3640 O O . PRO B 1 196 ? 27.453 -6.496 -4.328 1 77.62 196 PRO B O 1
ATOM 3643 N N . LEU B 1 197 ? 25.531 -5.66 -3.676 1 80.75 197 LEU B N 1
ATOM 3644 C CA . LEU B 1 197 ? 25.469 -6.469 -2.463 1 80.75 197 LEU B CA 1
ATOM 3645 C C . LEU B 1 197 ? 25.375 -7.953 -2.803 1 80.75 197 LEU B C 1
ATOM 3647 O O . LEU B 1 197 ? 25.922 -8.797 -2.076 1 80.75 197 LEU B O 1
ATOM 3651 N N . PHE B 1 198 ? 24.797 -8.258 -3.93 1 85.56 198 PHE B N 1
ATOM 3652 C CA . PHE B 1 198 ? 24.516 -9.648 -4.258 1 85.56 198 PHE B CA 1
ATOM 3653 C C . PHE B 1 198 ? 25.422 -10.141 -5.375 1 85.56 198 PHE B C 1
ATOM 3655 O O . PHE B 1 198 ? 25.641 -11.344 -5.523 1 85.56 198 PHE B O 1
ATOM 3662 N N . ALA B 1 199 ? 26.016 -9.25 -6.117 1 83.06 199 ALA B N 1
ATOM 3663 C CA . ALA B 1 199 ? 26.703 -9.539 -7.367 1 83.06 199 ALA B CA 1
ATOM 3664 C C . ALA B 1 199 ? 27.828 -10.562 -7.152 1 83.06 199 ALA B C 1
ATOM 3666 O O . ALA B 1 199 ? 27.922 -11.547 -7.883 1 83.06 199 ALA B O 1
ATOM 3667 N N . PRO B 1 200 ? 28.672 -10.383 -6.086 1 82.56 200 PRO B N 1
ATOM 3668 C CA . PRO B 1 200 ? 29.75 -11.359 -5.898 1 82.56 200 PRO B CA 1
ATOM 3669 C C . PRO B 1 200 ? 29.219 -12.766 -5.641 1 82.56 200 PRO B C 1
ATOM 3671 O O . PRO B 1 200 ? 29.828 -13.742 -6.098 1 82.56 200 PRO B O 1
ATOM 3674 N N . HIS B 1 201 ? 28.172 -12.836 -4.961 1 85.81 201 HIS B N 1
ATOM 3675 C CA . HIS B 1 201 ? 27.609 -14.133 -4.613 1 85.81 201 HIS B CA 1
ATOM 3676 C C . HIS B 1 201 ? 26.906 -14.773 -5.812 1 85.81 201 HIS B C 1
ATOM 3678 O O . HIS B 1 201 ? 26.969 -15.992 -5.992 1 85.81 201 HIS B O 1
ATOM 3684 N N . ILE B 1 202 ? 26.281 -13.961 -6.602 1 85.19 202 ILE B N 1
ATOM 3685 C CA . ILE B 1 202 ? 25.578 -14.453 -7.777 1 85.19 202 ILE B CA 1
ATOM 3686 C C . ILE B 1 202 ? 26.578 -14.898 -8.836 1 85.19 202 ILE B C 1
ATOM 3688 O O . ILE B 1 202 ? 26.391 -15.922 -9.5 1 85.19 202 ILE B O 1
ATOM 3692 N N . GLU B 1 203 ? 27.672 -14.156 -8.867 1 84.19 203 GLU B N 1
ATOM 3693 C CA . GLU B 1 203 ? 28.734 -14.539 -9.789 1 84.19 203 GLU B CA 1
ATOM 3694 C C . GLU B 1 203 ? 29.344 -15.883 -9.391 1 84.19 203 GLU B C 1
ATOM 3696 O O . GLU B 1 203 ? 29.609 -16.719 -10.25 1 84.19 203 GLU B O 1
ATOM 3701 N N . GLU B 1 204 ? 29.578 -15.969 -8.18 1 83.75 204 GLU B N 1
ATOM 3702 C CA . GLU B 1 204 ? 30.109 -17.234 -7.68 1 83.75 204 GLU B CA 1
ATOM 3703 C C . GLU B 1 204 ? 29.156 -18.391 -7.969 1 83.75 204 GLU B C 1
ATOM 3705 O O . GLU B 1 204 ? 29.578 -19.5 -8.305 1 83.75 204 GLU B O 1
ATOM 3710 N N . SER B 1 205 ? 27.922 -18.125 -7.82 1 86.44 205 SER B N 1
ATOM 3711 C CA . SER B 1 205 ? 26.906 -19.141 -8.047 1 86.44 205 SER B CA 1
ATOM 3712 C C . SER B 1 205 ? 26.891 -19.578 -9.508 1 86.44 205 SER B C 1
ATOM 3714 O O . SER B 1 205 ? 26.578 -20.734 -9.812 1 86.44 205 SER B O 1
ATOM 3716 N N . LYS B 1 206 ? 27.156 -18.703 -10.375 1 82.88 206 LYS B N 1
ATOM 3717 C CA . LYS B 1 206 ? 27.219 -19.047 -11.789 1 82.88 206 LYS B CA 1
ATOM 3718 C C . LYS B 1 206 ? 28.359 -20.031 -12.062 1 82.88 206 LYS B C 1
ATOM 3720 O O . LYS B 1 206 ? 28.25 -20.875 -12.953 1 82.88 206 LYS B O 1
ATOM 3725 N N . ARG B 1 207 ? 29.422 -19.906 -11.258 1 86.44 207 ARG B N 1
ATOM 3726 C CA . ARG B 1 207 ? 30.578 -20.766 -11.406 1 86.44 207 ARG B CA 1
ATOM 3727 C C . ARG B 1 207 ? 30.328 -22.125 -10.766 1 86.44 207 ARG B C 1
ATOM 3729 O O . ARG B 1 207 ? 30.672 -23.172 -11.344 1 86.44 207 ARG B O 1
ATOM 3736 N N . THR B 1 208 ? 29.641 -22.109 -9.695 1 85.75 208 THR B N 1
ATOM 3737 C CA . THR B 1 208 ? 29.469 -23.328 -8.914 1 85.75 208 THR B CA 1
ATOM 3738 C C . THR B 1 208 ? 28.156 -24.016 -9.266 1 85.75 208 THR B C 1
ATOM 3740 O O . THR B 1 208 ? 27.984 -25.203 -8.992 1 85.75 208 THR B O 1
ATOM 3743 N N . GLY B 1 209 ? 27.266 -23.25 -9.727 1 83.56 209 GLY B N 1
ATOM 3744 C CA . GLY B 1 209 ? 25.953 -23.766 -10.078 1 83.56 209 GLY B CA 1
ATOM 3745 C C . GLY B 1 209 ? 24.984 -23.766 -8.914 1 83.56 209 GLY B C 1
ATOM 3746 O O . GLY B 1 209 ? 23.859 -24.281 -9.031 1 83.56 209 GLY B O 1
ATOM 3747 N N . VAL B 1 210 ? 25.547 -23.25 -7.762 1 85.31 210 VAL B N 1
ATOM 3748 C CA . VAL B 1 210 ? 24.688 -23.266 -6.582 1 85.31 210 VAL B CA 1
ATOM 3749 C C . VAL B 1 210 ? 24.703 -21.891 -5.906 1 85.31 210 VAL B C 1
ATOM 3751 O O . VAL B 1 210 ? 25.781 -21.312 -5.68 1 85.31 210 VAL B O 1
ATOM 3754 N N . LEU B 1 211 ? 23.531 -21.375 -5.664 1 90.12 211 LEU B N 1
ATOM 3755 C CA . LEU B 1 211 ? 23.453 -20.141 -4.879 1 90.12 211 LEU B CA 1
ATOM 3756 C C . LEU B 1 211 ? 23.844 -20.406 -3.43 1 90.12 211 LEU B C 1
ATOM 3758 O O . LEU B 1 211 ? 23.391 -21.359 -2.814 1 90.12 211 LEU B O 1
ATOM 3762 N N . PRO B 1 212 ? 24.734 -19.609 -2.889 1 88.56 212 PRO B N 1
ATOM 3763 C CA . PRO B 1 212 ? 25.234 -19.844 -1.535 1 88.56 212 PRO B CA 1
ATOM 3764 C C . PRO B 1 212 ? 24.141 -19.797 -0.478 1 88.56 212 PRO B C 1
ATOM 3766 O O . PRO B 1 212 ? 23.109 -19.125 -0.674 1 88.56 212 PRO B O 1
ATOM 3769 N N . GLU B 1 213 ? 24.406 -20.406 0.605 1 88.94 213 GLU B N 1
ATOM 3770 C CA . GLU B 1 213 ? 23.469 -20.531 1.718 1 88.94 213 GLU B CA 1
ATOM 3771 C C . GLU B 1 213 ? 23.062 -19.172 2.26 1 88.94 213 GLU B C 1
ATOM 3773 O O . GLU B 1 213 ? 21.922 -18.969 2.672 1 88.94 213 GLU B O 1
ATOM 3778 N N . ILE B 1 214 ? 24 -18.297 2.287 1 89.31 214 ILE B N 1
ATOM 3779 C CA . ILE B 1 214 ? 23.719 -16.969 2.832 1 89.31 214 ILE B CA 1
ATOM 3780 C C . ILE B 1 214 ? 22.609 -16.297 2.016 1 89.31 214 ILE B C 1
ATOM 3782 O O . ILE B 1 214 ? 21.75 -15.609 2.568 1 89.31 214 ILE B O 1
ATOM 3786 N N . LEU B 1 215 ? 22.594 -16.484 0.727 1 92.25 215 LEU B N 1
ATOM 3787 C CA . LEU B 1 215 ? 21.562 -15.914 -0.118 1 92.25 215 LEU B CA 1
ATOM 3788 C C . LEU B 1 215 ? 20.266 -16.719 -0.016 1 92.25 215 LEU B C 1
ATOM 3790 O O . LEU B 1 215 ? 19.188 -16.156 0.156 1 92.25 215 LEU B O 1
ATOM 3794 N N . ARG B 1 216 ? 20.406 -18.016 0.011 1 94.31 216 ARG B N 1
ATOM 3795 C CA . ARG B 1 216 ? 19.234 -18.875 -0.061 1 94.31 216 ARG B CA 1
ATOM 3796 C C . ARG B 1 216 ? 18.469 -18.859 1.254 1 94.31 216 ARG B C 1
ATOM 3798 O O . ARG B 1 216 ? 17.234 -18.922 1.258 1 94.31 216 ARG B O 1
ATOM 3805 N N . ARG B 1 217 ? 19.156 -18.734 2.404 1 93.25 217 ARG B N 1
ATOM 3806 C CA . ARG B 1 217 ? 18.516 -18.859 3.703 1 93.25 217 ARG B CA 1
ATOM 3807 C C . ARG B 1 217 ? 18.406 -17.5 4.395 1 93.25 217 ARG B C 1
ATOM 3809 O O . ARG B 1 217 ? 17.297 -17 4.648 1 93.25 217 ARG B O 1
ATOM 3816 N N . LYS B 1 218 ? 19.531 -16.781 4.52 1 89.75 218 LYS B N 1
ATOM 3817 C CA . LYS B 1 218 ? 19.531 -15.555 5.301 1 89.75 218 LYS B CA 1
ATOM 3818 C C . LYS B 1 218 ? 18.844 -14.422 4.539 1 89.75 218 LYS B C 1
ATOM 3820 O O . LYS B 1 218 ? 18.078 -13.641 5.125 1 89.75 218 LYS B O 1
ATOM 3825 N N . VAL B 1 219 ? 19.047 -14.375 3.258 1 91.69 219 VAL B N 1
ATOM 3826 C CA . VAL B 1 219 ? 18.406 -13.352 2.436 1 91.69 219 VAL B CA 1
ATOM 3827 C C . VAL B 1 219 ? 17.062 -13.867 1.933 1 91.69 219 VAL B C 1
ATOM 3829 O O . VAL B 1 219 ? 16.141 -13.078 1.669 1 91.69 219 VAL B O 1
ATOM 3832 N N . GLY B 1 220 ? 16.969 -15.25 1.861 1 94.81 220 GLY B N 1
ATOM 3833 C CA . GLY B 1 220 ? 15.773 -15.844 1.278 1 94.81 220 GLY B CA 1
ATOM 3834 C C . GLY B 1 220 ? 15.641 -15.578 -0.209 1 94.81 220 GLY B C 1
ATOM 3835 O O . GLY B 1 220 ? 14.547 -15.258 -0.693 1 94.81 220 GLY B O 1
ATOM 3836 N N . MET B 1 221 ? 16.719 -15.609 -0.925 1 94.44 221 MET B N 1
ATOM 3837 C CA . MET B 1 221 ? 16.75 -15.375 -2.367 1 94.44 221 MET B CA 1
ATOM 3838 C C . MET B 1 221 ? 17.109 -16.656 -3.115 1 94.44 221 MET B C 1
ATOM 3840 O O . MET B 1 221 ? 17.984 -17.406 -2.688 1 94.44 221 MET B O 1
ATOM 3844 N N . GLY B 1 222 ? 16.469 -16.969 -4.215 1 94.31 222 GLY B N 1
ATOM 3845 C CA . GLY B 1 222 ? 16.75 -18.156 -5.012 1 94.31 222 GLY B CA 1
ATOM 3846 C C . GLY B 1 222 ? 16.281 -18.016 -6.449 1 94.31 222 GLY B C 1
ATOM 3847 O O . GLY B 1 222 ? 16.172 -16.906 -6.977 1 94.31 222 GLY B O 1
ATOM 3848 N N . THR B 1 223 ? 16.188 -19.156 -7.094 1 92.06 223 THR B N 1
ATOM 3849 C CA . THR B 1 223 ? 15.695 -19.188 -8.469 1 92.06 223 THR B CA 1
ATOM 3850 C C . THR B 1 223 ? 14.188 -18.969 -8.516 1 92.06 223 THR B C 1
ATOM 3852 O O . THR B 1 223 ? 13.5 -19.109 -7.5 1 92.06 223 THR B O 1
ATOM 3855 N N . PRO B 1 224 ? 13.648 -18.578 -9.672 1 93.88 224 PRO B N 1
ATOM 3856 C CA . PRO B 1 224 ? 12.188 -18.484 -9.812 1 93.88 224 PRO B CA 1
ATOM 3857 C C . PRO B 1 224 ? 11.469 -19.75 -9.391 1 93.88 224 PRO B C 1
ATOM 3859 O O . PRO B 1 224 ? 10.391 -19.688 -8.789 1 93.88 224 PRO B O 1
ATOM 3862 N N . GLU B 1 225 ? 12.055 -20.906 -9.617 1 94.88 225 GLU B N 1
ATOM 3863 C CA . GLU B 1 225 ? 11.453 -22.203 -9.297 1 94.88 225 GLU B CA 1
ATOM 3864 C C . GLU B 1 225 ? 11.289 -22.375 -7.793 1 94.88 225 GLU B C 1
ATOM 3866 O O . GLU B 1 225 ? 10.336 -23.016 -7.336 1 94.88 225 GLU B O 1
ATOM 3871 N N . ASP B 1 226 ? 12.195 -21.734 -7.039 1 95.19 226 ASP B N 1
ATOM 3872 C CA . ASP B 1 226 ? 12.141 -21.859 -5.586 1 95.19 226 ASP B CA 1
ATOM 3873 C C . ASP B 1 226 ? 10.875 -21.219 -5.027 1 95.19 226 ASP B C 1
ATOM 3875 O O . ASP B 1 226 ? 10.422 -21.562 -3.938 1 95.19 226 ASP B O 1
ATOM 3879 N N . ALA B 1 227 ? 10.305 -20.297 -5.781 1 95 227 ALA B N 1
ATOM 3880 C CA . ALA B 1 227 ? 9.133 -19.562 -5.309 1 95 227 ALA B CA 1
ATOM 3881 C C . ALA B 1 227 ? 7.848 -20.172 -5.867 1 95 227 ALA B C 1
ATOM 3883 O O . ALA B 1 227 ? 6.754 -19.891 -5.379 1 95 227 ALA B O 1
ATOM 3884 N N . ALA B 1 228 ? 7.922 -21.047 -6.836 1 97.62 228 ALA B N 1
ATOM 3885 C CA . ALA B 1 228 ? 6.781 -21.5 -7.633 1 97.62 228 ALA B CA 1
ATOM 3886 C C . ALA B 1 228 ? 5.867 -22.406 -6.824 1 97.62 228 ALA B C 1
ATOM 3888 O O . ALA B 1 228 ? 4.648 -22.406 -7.016 1 97.62 228 ALA B O 1
ATOM 3889 N N . GLY B 1 229 ? 6.434 -23.172 -5.887 1 98 229 GLY B N 1
ATOM 3890 C CA . GLY B 1 229 ? 5.656 -24.109 -5.094 1 98 229 GLY B CA 1
ATOM 3891 C C . GLY B 1 229 ? 4.574 -23.438 -4.266 1 98 229 GLY B C 1
ATOM 3892 O O . GLY B 1 229 ? 3.504 -24 -4.051 1 98 229 GLY B O 1
ATOM 3893 N N . LEU B 1 230 ? 4.848 -22.234 -3.775 1 98.38 230 LEU B N 1
ATOM 3894 C CA . LEU B 1 230 ? 3.865 -21.516 -2.979 1 98.38 230 LEU B CA 1
ATOM 3895 C C . LEU B 1 230 ? 2.643 -21.156 -3.816 1 98.38 230 LEU B C 1
ATOM 3897 O O . LEU B 1 230 ? 1.515 -21.172 -3.316 1 98.38 230 LEU B O 1
ATOM 3901 N N . ILE B 1 231 ? 2.828 -20.844 -5.098 1 98.81 231 ILE B N 1
ATOM 3902 C CA . ILE B 1 231 ? 1.729 -20.484 -5.996 1 98.81 231 ILE B CA 1
ATOM 3903 C C . ILE B 1 231 ? 0.81 -21.703 -6.176 1 98.81 231 ILE B C 1
ATOM 3905 O O . ILE B 1 231 ? -0.41 -21.578 -6.039 1 98.81 231 ILE B O 1
ATOM 3909 N N . SER B 1 232 ? 1.388 -22.875 -6.43 1 98.88 232 SER B N 1
ATOM 3910 C CA . SER B 1 232 ? 0.6 -24.094 -6.598 1 98.88 232 SER B CA 1
ATOM 3911 C C . SER B 1 232 ? -0.127 -24.469 -5.309 1 98.88 232 SER B C 1
ATOM 3913 O O . SER B 1 232 ? -1.28 -24.906 -5.344 1 98.88 232 SER B O 1
ATOM 3915 N N . PHE B 1 233 ? 0.522 -24.281 -4.18 1 98.62 233 PHE B N 1
ATOM 3916 C CA . PHE B 1 233 ? -0.109 -24.531 -2.893 1 98.62 233 PHE B CA 1
ATOM 3917 C C . PHE B 1 233 ? -1.321 -23.641 -2.691 1 98.62 233 PHE B C 1
ATOM 3919 O O . PHE B 1 233 ? -2.414 -24.109 -2.385 1 98.62 233 PHE B O 1
ATOM 3926 N N . LEU B 1 234 ? -1.161 -22.328 -2.939 1 98.75 234 LEU B N 1
ATOM 3927 C CA . LEU B 1 234 ? -2.23 -21.359 -2.713 1 98.75 234 LEU B CA 1
ATOM 3928 C C . LEU B 1 234 ? -3.367 -21.562 -3.709 1 98.75 234 LEU B C 1
ATOM 3930 O O . LEU B 1 234 ? -4.508 -21.172 -3.447 1 98.75 234 LEU B O 1
ATOM 3934 N N . ALA B 1 235 ? -3.07 -22.172 -4.844 1 98.75 235 ALA B N 1
ATOM 3935 C CA . ALA B 1 235 ? -4.074 -22.453 -5.867 1 98.75 235 ALA B CA 1
ATOM 3936 C C . ALA B 1 235 ? -4.898 -23.672 -5.504 1 98.75 235 ALA B C 1
ATOM 3938 O O . ALA B 1 235 ? -5.945 -23.938 -6.102 1 98.75 235 ALA B O 1
ATOM 3939 N N . SER B 1 236 ? -4.473 -24.469 -4.523 1 98.06 236 SER B N 1
ATOM 3940 C CA . SER B 1 236 ? -5.039 -25.781 -4.238 1 98.06 236 SER B CA 1
ATOM 3941 C C . SER B 1 236 ? -6.148 -25.688 -3.197 1 98.06 236 SER B C 1
ATOM 3943 O O . SER B 1 236 ? -6.324 -24.641 -2.561 1 98.06 236 SER B O 1
ATOM 3945 N N . ASP B 1 237 ? -6.816 -26.797 -3.035 1 96.06 237 ASP B N 1
ATOM 3946 C CA . ASP B 1 237 ? -7.867 -26.906 -2.027 1 96.06 237 ASP B CA 1
ATOM 3947 C C . ASP B 1 237 ? -7.281 -26.906 -0.619 1 96.06 237 ASP B C 1
ATOM 3949 O O . ASP B 1 237 ? -7.961 -26.562 0.348 1 96.06 237 ASP B O 1
ATOM 3953 N N . ALA B 1 238 ? -5.992 -27.266 -0.551 1 95.31 238 ALA B N 1
ATOM 3954 C CA . ALA B 1 238 ? -5.328 -27.297 0.75 1 95.31 238 ALA B CA 1
ATOM 3955 C C . ALA B 1 238 ? -5.223 -25.906 1.356 1 95.31 238 ALA B C 1
ATOM 3957 O O . ALA B 1 238 ? -5.078 -25.766 2.572 1 95.31 238 ALA B O 1
ATOM 3958 N N . ALA B 1 239 ? -5.352 -24.875 0.522 1 96.62 239 ALA B N 1
ATOM 3959 C CA . ALA B 1 239 ? -5.195 -23.5 0.985 1 96.62 239 ALA B CA 1
ATOM 3960 C C . ALA B 1 239 ? -6.543 -22.781 1.048 1 96.62 239 ALA B C 1
ATOM 3962 O O . ALA B 1 239 ? -6.602 -21.547 1.071 1 96.62 239 ALA B O 1
ATOM 3963 N N . ALA B 1 240 ? -7.652 -23.516 1.109 1 95.44 240 ALA B N 1
ATOM 3964 C CA . ALA B 1 240 ? -9 -22.984 0.955 1 95.44 240 ALA B CA 1
ATOM 3965 C C . ALA B 1 240 ? -9.359 -22.047 2.107 1 95.44 240 ALA B C 1
ATOM 3967 O O . ALA B 1 240 ? -10.258 -21.219 1.981 1 95.44 240 ALA B O 1
ATOM 3968 N N . ASP B 1 241 ? -8.633 -22.141 3.223 1 94.94 241 ASP B N 1
ATOM 3969 C CA . ASP B 1 241 ? -8.984 -21.328 4.379 1 94.94 241 ASP B CA 1
ATOM 3970 C C . ASP B 1 241 ? -7.977 -20.203 4.59 1 94.94 241 ASP B C 1
ATOM 3972 O O . ASP B 1 241 ? -8.031 -19.484 5.586 1 94.94 241 ASP B O 1
ATOM 3976 N N . ILE B 1 242 ? -7.035 -20.062 3.729 1 97.5 242 ILE B N 1
ATOM 3977 C CA . ILE B 1 242 ? -5.98 -19.062 3.854 1 97.5 242 ILE B CA 1
ATOM 3978 C C . ILE B 1 242 ? -6.32 -17.844 3.002 1 97.5 242 ILE B C 1
ATOM 3980 O O . ILE B 1 242 ? -6.34 -17.922 1.771 1 97.5 242 ILE B O 1
ATOM 3984 N N . THR B 1 243 ? -6.613 -16.734 3.623 1 98.44 243 THR B N 1
ATOM 3985 C CA . THR B 1 243 ? -6.938 -15.508 2.891 1 98.44 243 THR B CA 1
ATOM 3986 C C . THR B 1 243 ? -6.41 -14.281 3.623 1 98.44 243 THR B C 1
ATOM 3988 O O . THR B 1 243 ? -6.172 -14.328 4.832 1 98.44 243 THR B O 1
ATOM 3991 N N . GLY B 1 244 ? -6.027 -13.25 2.867 1 98.69 244 GLY B N 1
ATOM 3992 C CA . GLY B 1 244 ? -5.645 -11.953 3.41 1 98.69 244 GLY B CA 1
ATOM 3993 C C . GLY B 1 244 ? -4.199 -11.906 3.873 1 98.69 244 GLY B C 1
ATOM 3994 O O . GLY B 1 244 ? -3.793 -10.969 4.562 1 98.69 244 GLY B O 1
ATOM 3995 N N . GLN B 1 245 ? -3.406 -12.945 3.551 1 98.56 245 GLN B N 1
ATOM 3996 C CA . GLN B 1 245 ? -2.035 -13.016 4.039 1 98.56 245 GLN B CA 1
ATOM 3997 C C . GLN B 1 245 ? -1.048 -12.523 2.982 1 98.56 245 GLN B C 1
ATOM 3999 O O . GLN B 1 245 ? -1.36 -12.516 1.791 1 98.56 245 GLN B O 1
ATOM 4004 N N . ALA B 1 246 ? 0.068 -12.102 3.424 1 98.75 246 ALA B N 1
ATOM 4005 C CA . ALA B 1 246 ? 1.222 -11.836 2.57 1 98.75 246 ALA B CA 1
ATOM 4006 C C . ALA B 1 246 ? 2.385 -12.758 2.908 1 98.75 246 ALA B C 1
ATOM 4008 O O . ALA B 1 246 ? 2.76 -12.891 4.078 1 98.75 246 ALA B O 1
ATOM 4009 N N . PHE B 1 247 ? 2.967 -13.367 1.874 1 98.5 247 PHE B N 1
ATOM 4010 C CA . PHE B 1 247 ? 4.016 -14.359 2.059 1 98.5 247 PHE B CA 1
ATOM 4011 C C . PHE B 1 247 ? 5.348 -13.852 1.525 1 98.5 247 PHE B C 1
ATOM 4013 O O . PHE B 1 247 ? 5.398 -13.203 0.476 1 98.5 247 PHE B O 1
ATOM 4020 N N . SER B 1 248 ? 6.352 -14.141 2.246 1 97.94 248 SER B N 1
ATOM 4021 C CA . SER B 1 248 ? 7.711 -14.047 1.72 1 97.94 248 SER B CA 1
ATOM 4022 C C . SER B 1 248 ? 8.234 -15.414 1.295 1 97.94 248 SER B C 1
ATOM 4024 O O . SER B 1 248 ? 8.156 -16.375 2.061 1 97.94 248 SER B O 1
ATOM 4026 N N . VAL B 1 249 ? 8.742 -15.5 0.054 1 97.81 249 VAL B N 1
ATOM 4027 C CA . VAL B 1 249 ? 9.25 -16.781 -0.412 1 97.81 249 VAL B CA 1
ATOM 4028 C C . VAL B 1 249 ? 10.469 -16.562 -1.309 1 97.81 249 VAL B C 1
ATOM 4030 O O . VAL B 1 249 ? 10.453 -15.688 -2.18 1 97.81 249 VAL B O 1
ATOM 4033 N N . GLY B 1 250 ? 11.445 -17.297 -1.141 1 96.44 250 GLY B N 1
ATOM 4034 C CA . GLY B 1 250 ? 12.664 -17.312 -1.938 1 96.44 250 GLY B CA 1
ATOM 4035 C C . GLY B 1 250 ? 13.734 -18.219 -1.38 1 96.44 250 GLY B C 1
ATOM 4036 O O . GLY B 1 250 ? 13.875 -18.359 -0.163 1 96.44 250 GLY B O 1
ATOM 4037 N N . GLY B 1 251 ? 14.586 -18.766 -2.295 1 96.19 251 GLY B N 1
ATOM 4038 C CA . GLY B 1 251 ? 15.578 -19.719 -1.821 1 96.19 251 GLY B CA 1
ATOM 4039 C C . GLY B 1 251 ? 14.992 -20.812 -0.937 1 96.19 251 GLY B C 1
ATOM 4040 O O . GLY B 1 251 ? 14.023 -21.469 -1.318 1 96.19 251 GLY B O 1
ATOM 4041 N N . ASP B 1 252 ? 15.508 -20.875 0.257 1 96.75 252 ASP B N 1
ATOM 4042 C CA . ASP B 1 252 ? 15.078 -21.938 1.165 1 96.75 252 ASP B CA 1
ATOM 4043 C C . ASP B 1 252 ? 14.055 -21.406 2.174 1 96.75 252 ASP B C 1
ATOM 4045 O O . ASP B 1 252 ? 13.523 -22.172 2.982 1 96.75 252 ASP B O 1
ATOM 4049 N N . ARG B 1 253 ? 13.758 -20.172 2.043 1 96.62 253 ARG B N 1
ATOM 4050 C CA . ARG B 1 253 ? 13 -19.531 3.113 1 96.62 253 ARG B CA 1
ATOM 4051 C C . ARG B 1 253 ? 11.547 -19.297 2.697 1 96.62 253 ARG B C 1
ATOM 4053 O O . ARG B 1 253 ? 11.281 -18.828 1.589 1 96.62 253 ARG B O 1
ATOM 4060 N N . LEU B 1 254 ? 10.602 -19.641 3.529 1 97.25 254 LEU B N 1
ATOM 4061 C CA . LEU B 1 254 ? 9.195 -19.281 3.484 1 97.25 254 LEU B CA 1
ATOM 4062 C C . LEU B 1 254 ? 8.766 -18.594 4.785 1 97.25 254 LEU B C 1
ATOM 4064 O O . LEU B 1 254 ? 9.125 -19.062 5.871 1 97.25 254 LEU B O 1
ATOM 4068 N N . ALA B 1 255 ? 8.078 -17.516 4.707 1 97.06 255 ALA B N 1
ATOM 4069 C CA . ALA B 1 255 ? 7.637 -16.781 5.891 1 97.06 255 ALA B CA 1
ATOM 4070 C C . ALA B 1 255 ? 6.352 -16.016 5.605 1 97.06 255 ALA B C 1
ATOM 4072 O O . ALA B 1 255 ? 5.926 -15.914 4.453 1 97.06 255 ALA B O 1
ATOM 4073 N N . LEU B 1 256 ? 5.711 -15.602 6.664 1 97.62 256 LEU B N 1
ATOM 4074 C CA . LEU B 1 256 ? 4.609 -14.656 6.566 1 97.62 256 LEU B CA 1
ATOM 4075 C C . LEU B 1 256 ? 5.09 -13.234 6.855 1 97.62 256 LEU B C 1
ATOM 4077 O O . LEU B 1 256 ? 5.973 -13.031 7.695 1 97.62 256 LEU B O 1
ATOM 4081 N N . TRP B 1 257 ? 4.598 -12.297 6.145 1 97.75 257 TRP B N 1
ATOM 4082 C CA . TRP B 1 257 ? 4.703 -10.906 6.562 1 97.75 257 TRP B CA 1
ATOM 4083 C C . TRP B 1 257 ? 3.613 -10.555 7.57 1 97.75 257 TRP B C 1
ATOM 4085 O O . TRP B 1 257 ? 2.438 -10.859 7.352 1 97.75 257 TRP B O 1
ATOM 4095 N N . SER B 1 258 ? 3.971 -9.906 8.633 1 97.62 258 SER B N 1
ATOM 4096 C CA . SER B 1 258 ? 2.969 -9.5 9.617 1 97.62 258 SER B CA 1
ATOM 4097 C C . SER B 1 258 ? 2.107 -8.359 9.078 1 97.62 258 SER B C 1
ATOM 4099 O O . SER B 1 258 ? 2.57 -7.547 8.281 1 97.62 258 SER B O 1
ATOM 4101 N N . HIS B 1 259 ? 0.804 -8.352 9.445 1 97.81 259 HIS B N 1
ATOM 4102 C CA . HIS B 1 259 ? -0.018 -7.164 9.25 1 97.81 259 HIS B CA 1
ATOM 4103 C C . HIS B 1 259 ? 0.399 -6.039 10.188 1 97.81 259 HIS B C 1
ATOM 4105 O O . HIS B 1 259 ? 0.882 -6.297 11.297 1 97.81 259 HIS B O 1
ATOM 4111 N N . PRO B 1 260 ? 0.209 -4.781 9.742 1 97.56 260 PRO B N 1
ATOM 4112 C CA . PRO B 1 260 ? 0.468 -3.684 10.68 1 97.56 260 PRO B CA 1
ATOM 4113 C C . PRO B 1 260 ? -0.402 -3.762 11.93 1 97.56 260 PRO B C 1
ATOM 4115 O O . PRO B 1 260 ? -1.587 -4.09 11.844 1 97.56 260 PRO B O 1
ATOM 4118 N N . GLU B 1 261 ? 0.172 -3.502 13.031 1 96.69 261 GLU B N 1
ATOM 4119 C CA . GLU B 1 261 ? -0.524 -3.412 14.312 1 96.69 261 GLU B CA 1
ATOM 4120 C C . GLU B 1 261 ? -0.171 -2.119 15.039 1 96.69 261 GLU B C 1
ATOM 4122 O O . GLU B 1 261 ? 0.889 -1.535 14.805 1 96.69 261 GLU B O 1
ATOM 4127 N N . LEU B 1 262 ? -1.076 -1.638 15.914 1 95.94 262 LEU B N 1
ATOM 4128 C CA . LEU B 1 262 ? -0.77 -0.474 16.75 1 95.94 262 LEU B CA 1
ATOM 4129 C C . LEU B 1 262 ? 0.235 -0.83 17.828 1 95.94 262 LEU B C 1
ATOM 4131 O O . LEU B 1 262 ? 0.03 -1.786 18.578 1 95.94 262 LEU B O 1
ATOM 4135 N N . THR B 1 263 ? 1.245 -0.135 17.812 1 94.69 263 THR B N 1
ATOM 4136 C CA . THR B 1 263 ? 2.279 -0.26 18.844 1 94.69 263 THR B CA 1
ATOM 4137 C C . THR B 1 263 ? 2.51 1.075 19.547 1 94.69 263 THR B C 1
ATOM 4139 O O . THR B 1 263 ? 2.064 2.119 19.062 1 94.69 263 THR B O 1
ATOM 4142 N N . ALA B 1 264 ? 3.123 1.091 20.703 1 94.62 264 ALA B N 1
ATOM 4143 C CA . ALA B 1 264 ? 3.432 2.307 21.453 1 94.62 264 ALA B CA 1
ATOM 4144 C C . ALA B 1 264 ? 2.189 3.178 21.625 1 94.62 264 ALA B C 1
ATOM 4146 O O . ALA B 1 264 ? 2.217 4.371 21.312 1 94.62 264 ALA B O 1
ATOM 4147 N N . VAL B 1 265 ? 1.148 2.672 22.109 1 95.12 265 VAL B N 1
ATOM 4148 C CA . VAL B 1 265 ? -0.144 3.34 22.219 1 95.12 265 VAL B CA 1
ATOM 4149 C C . VAL B 1 265 ? -0.187 4.168 23.5 1 95.12 265 VAL B C 1
ATOM 4151 O O . VAL B 1 265 ? 0.108 3.658 24.594 1 95.12 265 VAL B O 1
ATOM 4154 N N . GLU B 1 266 ? -0.529 5.418 23.391 1 95.31 266 GLU B N 1
ATOM 4155 C CA . GLU B 1 266 ? -0.725 6.312 24.516 1 95.31 266 GLU B CA 1
ATOM 4156 C C . GLU B 1 266 ? -2.021 7.105 24.375 1 95.31 266 GLU B C 1
ATOM 4158 O O . GLU B 1 266 ? -2.572 7.219 23.281 1 95.31 266 GLU B O 1
ATOM 4163 N N . TYR B 1 267 ? -2.492 7.613 25.469 1 95 267 TYR B N 1
ATOM 4164 C CA . TYR B 1 267 ? -3.762 8.328 25.5 1 95 267 TYR B CA 1
ATOM 4165 C C . TYR B 1 267 ? -3.598 9.695 26.156 1 95 267 TYR B C 1
ATOM 4167 O O . TYR B 1 267 ? -2.807 9.859 27.078 1 95 267 TYR B O 1
ATOM 4175 N N . SER B 1 268 ? -4.254 10.648 25.641 1 93.06 268 SER B N 1
ATOM 4176 C CA . SER B 1 268 ? -4.363 11.977 26.234 1 93.06 268 SER B CA 1
ATOM 4177 C C . SER B 1 268 ? -5.805 12.477 26.203 1 93.06 268 SER B C 1
ATOM 4179 O O . SER B 1 268 ? -6.418 12.57 25.141 1 93.06 268 SER B O 1
ATOM 4181 N N . ASP B 1 269 ? -6.293 12.836 27.391 1 90.94 269 ASP B N 1
ATOM 4182 C CA . ASP B 1 269 ? -7.664 13.328 27.469 1 90.94 269 ASP B CA 1
ATOM 4183 C C . ASP B 1 269 ? -7.84 14.609 26.656 1 90.94 269 ASP B C 1
ATOM 4185 O O . ASP B 1 269 ? -7.086 15.57 26.828 1 90.94 269 ASP B O 1
ATOM 4189 N N . GLY B 1 270 ? -8.805 14.625 25.844 1 88.88 270 GLY B N 1
ATOM 4190 C CA . GLY B 1 270 ? -9.109 15.812 25.062 1 88.88 270 GLY B CA 1
ATOM 4191 C C . GLY B 1 270 ? -8.289 15.914 23.781 1 88.88 270 GLY B C 1
ATOM 4192 O O . GLY B 1 270 ? -8.258 16.969 23.141 1 88.88 270 GLY B O 1
ATOM 4193 N N . GLY B 1 271 ? -7.621 14.828 23.422 1 91.12 271 GLY B N 1
ATOM 4194 C CA . GLY B 1 271 ? -6.832 14.805 22.203 1 91.12 271 GLY B CA 1
ATOM 4195 C C . GLY B 1 271 ? -5.371 15.141 22.422 1 91.12 271 GLY B C 1
ATOM 4196 O O . GLY B 1 271 ? -4.934 15.305 23.562 1 91.12 271 GLY B O 1
ATOM 4197 N N . TRP B 1 272 ? -4.562 15.195 21.391 1 92.44 272 TRP B N 1
ATOM 4198 C CA . TRP B 1 272 ? -3.119 15.406 21.469 1 92.44 272 TRP B CA 1
ATOM 4199 C C . TRP B 1 272 ? -2.727 16.734 20.844 1 92.44 272 TRP B C 1
ATOM 4201 O O . TRP B 1 272 ? -2.916 16.953 19.641 1 92.44 272 TRP B O 1
ATOM 4211 N N . SER B 1 273 ? -2.213 17.594 21.703 1 94.31 273 SER B N 1
ATOM 4212 C CA . SER B 1 273 ? -1.59 18.797 21.156 1 94.31 273 SER B CA 1
ATOM 4213 C C . SER B 1 273 ? -0.146 18.547 20.75 1 94.31 273 SER B C 1
ATOM 4215 O O . SER B 1 273 ? 0.463 17.562 21.188 1 94.31 273 SER B O 1
ATOM 4217 N N . ALA B 1 274 ? 0.381 19.406 19.922 1 95.88 274 ALA B N 1
ATOM 4218 C CA . ALA B 1 274 ? 1.782 19.297 19.531 1 95.88 274 ALA B CA 1
ATOM 4219 C C . ALA B 1 274 ? 2.701 19.344 20.75 1 95.88 274 ALA B C 1
ATOM 4221 O O . ALA B 1 274 ? 3.688 18.594 20.812 1 95.88 274 ALA B O 1
ATOM 4222 N N . ASP B 1 275 ? 2.361 20.172 21.734 1 93.56 275 ASP B N 1
ATOM 4223 C CA . ASP B 1 275 ? 3.176 20.312 22.938 1 93.56 275 ASP B CA 1
ATOM 4224 C C . ASP B 1 275 ? 3.121 19.047 23.797 1 93.56 275 ASP B C 1
ATOM 4226 O O . ASP B 1 275 ? 4.133 18.641 24.359 1 93.56 275 ASP B O 1
ATOM 4230 N N . ASP B 1 276 ? 1.947 18.469 23.859 1 92.25 276 ASP B N 1
ATOM 4231 C CA . ASP B 1 276 ? 1.813 17.203 24.594 1 92.25 276 ASP B CA 1
ATOM 4232 C C . ASP B 1 276 ? 2.695 16.125 23.969 1 92.25 276 ASP B C 1
ATOM 4234 O O . ASP B 1 276 ? 3.381 15.391 24.688 1 92.25 276 ASP B O 1
ATOM 4238 N N . ILE B 1 277 ? 2.672 16.031 22.656 1 95.12 277 ILE B N 1
ATOM 4239 C CA . ILE B 1 277 ? 3.434 15 21.953 1 95.12 277 ILE B CA 1
ATOM 4240 C C . ILE B 1 277 ? 4.926 15.227 22.172 1 95.12 277 ILE B C 1
ATOM 4242 O O . ILE B 1 277 ? 5.664 14.289 22.484 1 95.12 277 ILE B O 1
ATOM 4246 N N . THR B 1 278 ? 5.34 16.484 22.062 1 93.19 278 THR B N 1
ATOM 4247 C CA . THR B 1 278 ? 6.742 16.828 22.266 1 93.19 278 THR B CA 1
ATOM 4248 C C . THR B 1 278 ? 7.219 16.422 23.641 1 93.19 278 THR B C 1
ATOM 4250 O O . THR B 1 278 ? 8.297 15.836 23.797 1 93.19 278 THR B O 1
ATOM 4253 N N . ALA B 1 279 ? 6.367 16.672 24.625 1 90.5 279 ALA B N 1
ATOM 4254 C CA . ALA B 1 279 ? 6.727 16.406 26.016 1 90.5 279 ALA B CA 1
ATOM 4255 C C . ALA B 1 279 ? 6.816 14.914 26.281 1 90.5 279 ALA B C 1
ATOM 4257 O O . ALA B 1 279 ? 7.637 14.469 27.094 1 90.5 279 ALA B O 1
ATOM 4258 N N . GLN B 1 280 ? 6.105 14.109 25.516 1 88.5 280 GLN B N 1
ATOM 4259 C CA . GLN B 1 280 ? 5.977 12.695 25.875 1 88.5 280 GLN B CA 1
ATOM 4260 C C . GLN B 1 280 ? 6.727 11.812 24.875 1 88.5 280 GLN B C 1
ATOM 4262 O O . GLN B 1 280 ? 6.895 10.609 25.109 1 88.5 280 GLN B O 1
ATOM 4267 N N . TRP B 1 281 ? 7.207 12.305 23.797 1 90.94 281 TRP B N 1
ATOM 4268 C CA . TRP B 1 281 ? 7.715 11.508 22.688 1 90.94 281 TRP B CA 1
ATOM 4269 C C . TRP B 1 281 ? 8.875 10.625 23.125 1 90.94 281 TRP B C 1
ATOM 4271 O O . TRP B 1 281 ? 8.852 9.406 22.922 1 90.94 281 TRP B O 1
ATOM 4281 N N . ALA B 1 282 ? 9.859 11.305 23.766 1 83.44 282 ALA B N 1
ATOM 4282 C CA . ALA B 1 282 ? 11.086 10.594 24.109 1 83.44 282 ALA B CA 1
ATOM 4283 C C . ALA B 1 282 ? 10.797 9.422 25.047 1 83.44 282 ALA B C 1
ATOM 4285 O O . ALA B 1 282 ? 11.453 8.391 24.984 1 83.44 282 ALA B O 1
ATOM 4286 N N . GLY B 1 283 ? 9.836 9.539 25.906 1 80.44 283 GLY B N 1
ATOM 4287 C CA . GLY B 1 283 ? 9.523 8.5 26.875 1 80.44 283 GLY B CA 1
ATOM 4288 C C . GLY B 1 283 ? 8.641 7.41 26.312 1 80.44 283 GLY B C 1
ATOM 4289 O O . GLY B 1 283 ? 8.891 6.223 26.531 1 80.44 283 GLY B O 1
ATOM 4290 N N . THR B 1 284 ? 7.781 7.766 25.5 1 81.19 284 THR B N 1
ATOM 4291 C CA . THR B 1 284 ? 6.746 6.812 25.125 1 81.19 284 THR B CA 1
ATOM 4292 C C . THR B 1 284 ? 7.004 6.262 23.734 1 81.19 284 THR B C 1
ATOM 4294 O O . THR B 1 284 ? 6.934 5.051 23.516 1 81.19 284 THR B O 1
ATOM 4297 N N . PHE B 1 285 ? 7.332 7.043 22.734 1 88.94 285 PHE B N 1
ATOM 4298 C CA . PHE B 1 285 ? 7.32 6.637 21.328 1 88.94 285 PHE B CA 1
ATOM 4299 C C . PHE B 1 285 ? 8.742 6.504 20.797 1 88.94 285 PHE B C 1
ATOM 4301 O O . PHE B 1 285 ? 8.984 5.734 19.859 1 88.94 285 PHE B O 1
ATOM 4308 N N . GLY B 1 286 ? 9.656 7.262 21.391 1 86.81 286 GLY B N 1
ATOM 4309 C CA . GLY B 1 286 ? 11.008 7.363 20.844 1 86.81 286 GLY B CA 1
ATOM 4310 C C . GLY B 1 286 ? 11.664 6.016 20.641 1 86.81 286 GLY B C 1
ATOM 4311 O O . GLY B 1 286 ? 12.281 5.777 19.594 1 86.81 286 GLY B O 1
ATOM 4312 N N . ASP B 1 287 ? 11.453 5.113 21.531 1 88.31 287 ASP B N 1
ATOM 4313 C CA . ASP B 1 287 ? 12.102 3.809 21.453 1 88.31 287 ASP B CA 1
ATOM 4314 C C . ASP B 1 287 ? 11.312 2.844 20.578 1 88.31 287 ASP B C 1
ATOM 4316 O O . ASP B 1 287 ? 11.766 1.733 20.297 1 88.31 287 ASP B O 1
ATOM 4320 N N . ALA B 1 288 ? 10.242 3.332 20.094 1 92.12 288 ALA B N 1
ATOM 4321 C CA . ALA B 1 288 ? 9.344 2.418 19.391 1 92.12 288 ALA B CA 1
ATOM 4322 C C . ALA B 1 288 ? 9.398 2.641 17.875 1 92.12 288 ALA B C 1
ATOM 4324 O O . ALA B 1 288 ? 8.766 1.905 17.125 1 92.12 288 ALA B O 1
ATOM 4325 N N . VAL B 1 289 ? 10.125 3.629 17.438 1 93.06 289 VAL B N 1
ATOM 4326 C CA . VAL B 1 289 ? 10.258 3.885 16 1 93.06 289 VAL B CA 1
ATOM 4327 C C . VAL B 1 289 ? 11 2.729 15.344 1 93.06 289 VAL B C 1
ATOM 4329 O O . VAL B 1 289 ? 11.914 2.148 15.93 1 93.06 289 VAL B O 1
ATOM 4332 N N . GLU B 1 290 ? 10.617 2.381 14.195 1 94.31 290 GLU B N 1
ATOM 4333 C CA . GLU B 1 290 ? 11.188 1.245 13.477 1 94.31 290 GLU B CA 1
ATOM 4334 C C . GLU B 1 290 ? 11.945 1.701 12.234 1 94.31 290 GLU B C 1
ATOM 4336 O O . GLU B 1 290 ? 11.523 2.641 11.555 1 94.31 290 GLU B O 1
ATOM 4341 N N . PRO B 1 291 ? 13.055 1.03 11.906 1 94.19 291 PRO B N 1
ATOM 4342 C CA . PRO B 1 291 ? 13.781 1.366 10.68 1 94.19 291 PRO B CA 1
ATOM 4343 C C . PRO B 1 291 ? 13.047 0.922 9.422 1 94.19 291 PRO B C 1
ATOM 4345 O O . PRO B 1 291 ? 12.148 0.082 9.484 1 94.19 291 PRO B O 1
ATOM 4348 N N . VAL B 1 292 ? 13.367 1.525 8.344 1 96.06 292 VAL B N 1
ATOM 4349 C CA . VAL B 1 292 ? 12.812 1.167 7.039 1 96.06 292 VAL B CA 1
ATOM 4350 C C . VAL B 1 292 ? 13.875 0.459 6.203 1 96.06 292 VAL B C 1
ATOM 4352 O O . VAL B 1 292 ? 15.062 0.485 6.543 1 96.06 292 VAL B O 1
ATOM 4355 N N . GLY B 1 293 ? 13.422 -0.176 5.117 1 93.38 293 GLY B N 1
ATOM 4356 C CA . GLY B 1 293 ? 14.328 -0.947 4.277 1 93.38 293 GLY B CA 1
ATOM 4357 C C . GLY B 1 293 ? 14.531 -2.365 4.773 1 93.38 293 GLY B C 1
ATOM 4358 O O . GLY B 1 293 ? 14.297 -2.66 5.949 1 93.38 293 GLY B O 1
ATOM 4359 N N . GLU B 1 294 ? 14.922 -3.232 3.848 1 86.69 294 GLU B N 1
ATOM 4360 C CA . GLU B 1 294 ? 15.242 -4.602 4.242 1 86.69 294 GLU B CA 1
ATOM 4361 C C . GLU B 1 294 ? 16.578 -4.672 4.977 1 86.69 294 GLU B C 1
ATOM 4363 O O . GLU B 1 294 ? 17.5 -3.924 4.66 1 86.69 294 GLU B O 1
ATOM 4368 N N . GLU B 1 295 ? 16.531 -5.531 5.934 1 83.88 295 GLU B N 1
ATOM 4369 C CA . GLU B 1 295 ? 17.766 -5.777 6.656 1 83.88 295 GLU B CA 1
ATOM 4370 C C . GLU B 1 295 ? 18.5 -7.004 6.113 1 83.88 295 GLU B C 1
ATOM 4372 O O . GLU B 1 295 ? 17.875 -8.039 5.863 1 83.88 295 GLU B O 1
ATOM 4377 N N . PHE B 1 296 ? 19.688 -6.773 5.793 1 85.62 296 PHE B N 1
ATOM 4378 C CA . PHE B 1 296 ? 20.5 -7.871 5.285 1 85.62 296 PHE B CA 1
ATOM 4379 C C . PHE B 1 296 ? 21.594 -8.242 6.285 1 85.62 296 PHE B C 1
ATOM 4381 O O . PHE B 1 296 ? 22 -7.41 7.102 1 85.62 296 PHE B O 1
ATOM 4388 N N . PRO B 1 297 ? 22 -9.453 6.199 1 84.06 297 PRO B N 1
ATOM 4389 C CA . PRO B 1 297 ? 23.062 -9.883 7.113 1 84.06 297 PRO B CA 1
ATOM 4390 C C . PRO B 1 297 ? 24.312 -9.039 6.988 1 84.06 297 PRO B C 1
ATOM 4392 O O . PRO B 1 297 ? 24.688 -8.633 5.883 1 84.06 297 PRO B O 1
ATOM 4395 N N . GLU B 1 298 ? 24.906 -8.867 8.117 1 81.62 298 GLU B N 1
ATOM 4396 C CA . GLU B 1 298 ? 26.109 -8.062 8.18 1 81.62 298 GLU B CA 1
ATOM 4397 C C . GLU B 1 298 ? 27.203 -8.625 7.262 1 81.62 298 GLU B C 1
ATOM 4399 O O . GLU B 1 298 ? 27.984 -7.867 6.684 1 81.62 298 GLU B O 1
ATOM 4404 N N . GLU B 1 299 ? 27.156 -9.969 7.129 1 79 299 GLU B N 1
ATOM 4405 C CA . GLU B 1 299 ? 28.141 -10.656 6.301 1 79 299 GLU B CA 1
ATOM 4406 C C . GLU B 1 299 ? 28.062 -10.188 4.852 1 79 299 GLU B C 1
ATOM 4408 O O . GLU B 1 299 ? 29.062 -10.234 4.129 1 79 299 GLU B O 1
ATOM 4413 N N . LEU B 1 300 ? 26.922 -9.711 4.453 1 78.88 300 LEU B N 1
ATOM 4414 C CA . LEU B 1 300 ? 26.719 -9.242 3.084 1 78.88 300 LEU B CA 1
ATOM 4415 C C . LEU B 1 300 ? 27.094 -7.766 2.955 1 78.88 300 LEU B C 1
ATOM 4417 O O . LEU B 1 300 ? 27.406 -7.293 1.86 1 78.88 300 LEU B O 1
ATOM 4421 N N . MET B 1 301 ? 26.984 -7.07 4.105 1 68.5 301 MET B N 1
ATOM 4422 C CA . MET B 1 301 ? 27.188 -5.625 4.086 1 68.5 301 MET B CA 1
ATOM 4423 C C . MET B 1 301 ? 28.656 -5.281 4.277 1 68.5 301 MET B C 1
ATOM 4425 O O . MET B 1 301 ? 29.078 -4.156 3.996 1 68.5 301 MET B O 1
ATOM 4429 N N . ALA B 1 302 ? 29.344 -5.98 5.094 1 55.16 302 ALA B N 1
ATOM 4430 C CA . ALA B 1 302 ? 30.734 -5.738 5.484 1 55.16 302 ALA B CA 1
ATOM 4431 C C . ALA B 1 302 ? 31.656 -5.867 4.285 1 55.16 302 ALA B C 1
ATOM 4433 O O . ALA B 1 302 ? 32.812 -5.402 4.332 1 55.16 302 ALA B O 1
ATOM 4434 N N . LYS B 1 303 ? 31.297 -6.215 3.098 1 46.66 303 LYS B N 1
ATOM 4435 C CA . LYS B 1 303 ? 32.375 -6.336 2.1 1 46.66 303 LYS B CA 1
ATOM 4436 C C . LYS B 1 303 ? 32.406 -5.105 1.202 1 46.66 303 LYS B C 1
ATOM 4438 O O . LYS B 1 303 ? 31.375 -4.531 0.864 1 46.66 303 LYS B O 1
#

Radius of gyration: 24.18 Å; Cα contacts (8 Å, |Δi|>4): 1553; chains: 2; bounding box: 59×69×57 Å

Sequence (606 aa):
MDLSNKVAVVTGSGQGLGLAYAKDLARHGAAVVINDVNQATADAAVAEITAARGRAVAVVAPVGPTETAQKLVAGAVEAFGRLDVMVTNAGILRDKVLWKMTDDDFDAVINVHLRGTFSCVREAVLRFREQGEGGRIIAIGSPAGQRGNFGQTNYSGAKAGIVGMVRTWALELQRAGITANAVCPVAVTAMTETVPLFAPHIEESKRTGVLPEILRRKVGMGTPEDAAGLISFLASDAAADITGQAFSVGGDRLALWSHPELTAVEYSDGGWSADDITAQWAGTFGDAVEPVGEEFPEELMAKMDLSNKVAVVTGSGQGLGLAYAKDLARHGAAVVINDVNQATADAAVAEITAARGRAVAVVAPVGPTETAQKLVAGAVEAFGRLDVMVTNAGILRDKVLWKMTDDDFDAVINVHLRGTFSCVREAVLRFREQGEGGRIIAIGSPAGQRGNFGQTNYSGAKAGIVGMVRTWALELQRAGITANAVCPVAVTAMTETVPLFAPHIEESKRTGVLPEILRRKVGMGTPEDAAGLISFLASDAAADITGQAFSVGGDRLALWSHPELTAVEYSDGGWSADDITAQWAGTFGDAVEPVGEEFPEELMAK

Organism: Rhodococcus erythropolis (NCBI:txid1833)

pLDDT: mean 95.14, std 7.05, range [46.19, 99.0]

Solvent-accessible surface area (backbone atoms only — not comparable to full-atom values): 28658 Å² total; per-residue (Å²): 113,81,30,64,89,33,28,33,40,30,32,37,15,32,47,67,52,28,25,30,33,48,47,46,33,20,72,30,41,13,34,33,34,30,16,17,72,43,59,67,46,17,48,52,36,31,48,55,37,40,74,72,72,27,45,54,46,68,44,70,44,62,65,29,50,55,64,39,24,49,50,48,54,48,49,31,31,73,74,69,68,42,65,36,29,44,33,41,51,38,71,76,85,64,75,33,46,64,78,70,48,47,70,65,42,37,49,53,33,32,33,27,41,33,42,15,36,49,32,36,50,33,45,47,50,48,50,19,61,71,69,66,78,19,33,26,36,40,37,55,38,30,59,35,14,55,28,11,33,76,33,25,41,42,55,7,15,22,24,14,10,44,48,11,25,25,19,12,43,25,63,66,27,49,88,58,54,28,30,18,28,27,40,20,61,32,50,67,40,83,66,48,51,68,34,76,72,41,26,67,53,51,53,47,14,70,76,69,72,47,74,49,63,64,42,17,52,77,67,17,30,22,50,37,60,23,38,14,16,57,54,44,31,53,61,31,77,89,29,67,85,55,44,33,45,39,32,37,29,4,13,20,24,39,28,32,43,45,73,51,44,82,36,62,72,48,75,33,88,90,18,43,47,32,55,57,48,64,74,41,32,73,79,57,41,57,82,62,68,60,86,61,41,81,84,70,59,60,83,54,64,74,109,112,82,30,64,89,34,26,33,39,31,31,37,14,32,48,66,53,28,25,29,33,48,46,44,33,20,73,32,41,14,34,33,33,29,16,19,72,45,61,70,46,17,49,51,35,34,50,56,36,39,74,71,72,27,47,54,46,69,47,71,45,60,64,28,50,55,65,37,25,50,50,49,54,49,50,31,31,74,75,71,68,41,65,35,30,44,34,41,50,36,70,76,84,65,75,32,46,64,79,72,49,46,69,67,43,36,49,54,31,32,34,28,40,33,43,16,37,50,31,36,49,33,46,46,49,51,49,18,60,71,70,65,77,19,34,28,38,40,37,55,39,31,60,35,13,56,29,11,33,76,34,26,42,43,55,7,16,23,23,13,11,44,49,11,25,24,19,12,41,26,63,65,26,48,88,60,54,29,30,17,30,28,39,19,61,31,48,67,41,83,67,48,51,68,34,76,73,42,26,67,56,52,53,48,13,70,74,69,74,48,75,48,62,63,41,18,50,77,67,17,30,23,51,37,61,23,38,13,16,57,54,43,31,53,63,31,77,87,30,69,84,57,45,33,43,38,31,36,30,3,14,19,25,40,28,33,44,43,75,50,44,82,36,61,71,47,75,33,88,90,18,44,45,32,56,56,46,64,72,40,32,71,81,58,41,56,82,61,67,59,86,59,40,80,84,69,60,61,83,53,64,74,110

Nearest PDB structures (foldseek):
  4trr-assembly2_E  TM=9.039E-01  e=5.257E-22  Burkholderia cenocepacia J2315
  3wye-assembly1_A-2  TM=8.685E-01  e=3.414E-22  Klebsiella pneumoniae
  4trr-assembly1_D  TM=8.670E-01  e=3.414E-22  Burkholderia cenocepacia J2315
  4trr-assembly1_C  TM=8.633E-01  e=1.036E-21  Burkholderia cenocepacia J2315
  4trr-assembly2_F  TM=8.568E-01  e=1.596E-21  Burkholderia cenocepacia J2315

InterPro domains:
  IPR002347 Short-chain dehydrogenase/reductase SDR [PF00106] (6-192)
  IPR002347 Short-chain dehydrogenase/reductase SDR [PR00080] (81-92)
  IPR002347 Short-chain dehydrogenase/reductase SDR [PR00080] (135-143)
  IPR002347 Short-chain dehydrogenase/reductase SDR [PR00080] (155-174)
  IPR002347 Short-chain dehydrogenase/reductase SDR [PR00081] (7-24)
  IPR002347 Short-chain dehydrogenase/reductase SDR [PR00081] (81-92)
  IPR002347 Short-chain dehydrogenase/reductase SDR [PR00081] (129-145)
  IPR002347 Short-chain dehydrogenase/reductase SDR [PR00081] (155-174)
  IPR002347 Short-chain dehydrogenase/reductase SDR [PR00081] (176-193)
  IPR002347 Short-chain dehydrogenase/reductase SDR [PR00081] (217-237)
  IPR020904 Short-chain dehydrogenase/reductase, conserved site [PS00061] (142-170)
  IPR036291 NAD(P)-binding domain superfamily [SSF51735] (1-256)
  IPR051687 Peroxisomal Beta-Oxidation Enzymes [PTHR45024] (2-283)
  IPR057326 Ketoreductase domain [SM00822] (6-194)